Protein AF-A0AAQ4DQB6-F1 (afdb_monomer_lite)

Structure (mmCIF, N/CA/C/O backbone):
data_AF-A0AAQ4DQB6-F1
#
_entry.id   AF-A0AAQ4DQB6-F1
#
loop_
_atom_site.group_PDB
_atom_site.id
_atom_site.type_symbol
_atom_site.label_atom_id
_atom_site.label_alt_id
_atom_site.label_comp_id
_atom_site.label_asym_id
_atom_site.label_entity_id
_atom_site.label_seq_id
_atom_site.pdbx_PDB_ins_code
_atom_site.Cartn_x
_atom_site.Cartn_y
_atom_site.Cartn_z
_atom_site.occupancy
_atom_site.B_iso_or_equiv
_atom_site.auth_seq_id
_atom_site.auth_comp_id
_atom_site.auth_asym_id
_atom_site.auth_atom_id
_atom_site.pdbx_PDB_model_num
ATOM 1 N N . MET A 1 1 ? 26.060 -19.768 -3.712 1.00 83.81 1 MET A N 1
ATOM 2 C CA . MET A 1 1 ? 25.415 -18.779 -4.611 1.00 83.81 1 MET A CA 1
ATOM 3 C C . MET A 1 1 ? 26.377 -17.759 -5.182 1.00 83.81 1 MET A C 1
ATOM 5 O O . MET A 1 1 ? 26.706 -17.963 -6.334 1.00 83.81 1 MET A O 1
ATOM 9 N N . ARG A 1 2 ? 26.864 -16.732 -4.454 1.00 83.81 2 ARG A N 1
ATOM 10 C CA . ARG A 1 2 ? 27.770 -15.704 -5.033 1.00 83.81 2 ARG A CA 1
ATOM 11 C C . ARG A 1 2 ? 28.903 -16.312 -5.878 1.00 83.81 2 ARG A C 1
ATOM 13 O O . ARG A 1 2 ? 28.925 -16.084 -7.078 1.00 83.81 2 ARG A O 1
ATOM 20 N N . ARG A 1 3 ? 29.730 -17.179 -5.274 1.00 86.19 3 ARG A N 1
ATOM 21 C CA . ARG A 1 3 ? 30.811 -17.908 -5.968 1.00 86.19 3 ARG A CA 1
ATOM 22 C C . ARG A 1 3 ? 30.322 -18.682 -7.197 1.00 86.19 3 ARG A C 1
ATOM 24 O O . ARG A 1 3 ? 30.951 -18.636 -8.238 1.00 86.19 3 ARG A O 1
ATOM 31 N N . ASN A 1 4 ? 29.178 -19.360 -7.098 1.00 89.25 4 ASN A N 1
ATOM 32 C CA . ASN A 1 4 ? 28.595 -20.119 -8.207 1.00 89.25 4 ASN A CA 1
ATOM 33 C C . ASN A 1 4 ? 28.201 -19.204 -9.381 1.00 89.25 4 ASN A C 1
ATOM 35 O O . ASN A 1 4 ? 28.392 -19.588 -10.525 1.00 89.25 4 ASN A O 1
ATOM 39 N N . LEU A 1 5 ? 27.657 -18.012 -9.107 1.00 87.56 5 LEU A N 1
ATOM 40 C CA . LEU A 1 5 ? 27.298 -17.028 -10.134 1.00 87.56 5 LEU A CA 1
ATOM 41 C C . LEU A 1 5 ? 28.547 -16.371 -10.743 1.00 87.56 5 LEU A C 1
ATOM 43 O O . LEU A 1 5 ? 28.597 -16.179 -11.952 1.00 87.56 5 LEU A O 1
ATOM 47 N N . GLU A 1 6 ? 29.575 -16.106 -9.933 1.00 85.12 6 GLU A N 1
ATOM 48 C CA . GLU A 1 6 ? 30.893 -15.651 -10.402 1.00 85.12 6 GLU A CA 1
ATOM 49 C C . GLU A 1 6 ? 31.540 -16.691 -11.340 1.00 85.12 6 GLU A C 1
ATOM 51 O O . GLU A 1 6 ? 32.045 -16.323 -12.395 1.00 85.12 6 GLU A O 1
ATOM 56 N N . CYS A 1 7 ? 31.438 -17.992 -11.033 1.00 89.56 7 CYS A N 1
ATOM 57 C CA . CYS A 1 7 ? 31.860 -19.087 -11.923 1.00 89.56 7 CYS A CA 1
ATOM 58 C C . CYS A 1 7 ? 31.006 -19.243 -13.198 1.00 89.56 7 CYS A C 1
ATOM 60 O O . CYS A 1 7 ? 31.394 -19.992 -14.089 1.00 89.56 7 CYS A O 1
ATOM 62 N N . LEU A 1 8 ? 29.854 -18.572 -13.285 1.00 88.12 8 LEU A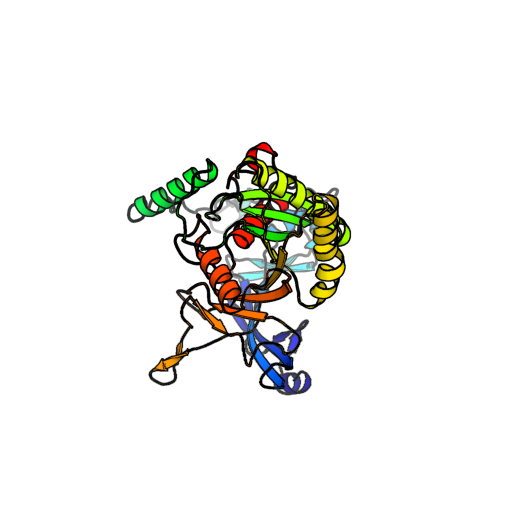 N 1
ATOM 63 C CA . LEU A 1 8 ? 29.012 -18.486 -14.485 1.00 88.12 8 LEU A CA 1
ATOM 64 C C . LEU A 1 8 ? 29.205 -17.143 -15.221 1.00 88.12 8 LEU A C 1
ATOM 66 O O . LEU A 1 8 ? 28.378 -16.778 -16.056 1.00 88.12 8 LEU A O 1
ATOM 70 N N . ASP A 1 9 ? 30.269 -16.400 -14.898 1.00 85.00 9 ASP A N 1
ATOM 71 C CA . ASP A 1 9 ? 30.624 -15.065 -15.410 1.00 85.00 9 ASP A CA 1
ATOM 72 C C . ASP A 1 9 ? 29.603 -13.947 -15.119 1.00 85.00 9 ASP A C 1
ATOM 74 O O . ASP A 1 9 ? 29.660 -12.863 -15.713 1.00 85.00 9 ASP A O 1
ATOM 78 N N . PHE A 1 10 ? 28.679 -14.156 -14.174 1.00 85.94 10 PHE A N 1
ATOM 79 C CA . PHE A 1 10 ? 27.803 -13.081 -13.717 1.00 85.94 10 PHE A CA 1
ATOM 80 C C . PHE A 1 10 ? 28.584 -12.084 -12.862 1.00 85.94 10 PHE A C 1
ATOM 82 O O . PHE A 1 10 ? 29.240 -12.435 -11.881 1.00 85.94 10 PHE A O 1
ATOM 89 N N . VAL A 1 11 ? 28.424 -10.800 -13.170 1.00 81.31 11 VAL A N 1
ATOM 90 C CA . VAL A 1 11 ? 29.044 -9.711 -12.417 1.00 81.31 11 VAL A CA 1
ATOM 91 C C . VAL A 1 11 ? 28.063 -9.154 -11.398 1.00 81.31 11 VAL A C 1
ATOM 93 O O . VAL A 1 11 ? 26.971 -8.691 -11.740 1.00 81.31 11 VAL A O 1
ATOM 96 N N . GLN A 1 12 ? 28.464 -9.178 -10.127 1.00 80.81 12 GLN A N 1
ATOM 97 C CA . GLN A 1 12 ? 27.681 -8.588 -9.050 1.00 80.81 12 GLN A CA 1
ATOM 98 C C . GLN A 1 12 ? 27.689 -7.056 -9.156 1.00 80.81 12 GLN A C 1
ATOM 100 O O . GLN A 1 12 ? 28.745 -6.428 -9.227 1.00 80.81 12 GLN A O 1
ATOM 105 N N . ILE A 1 13 ? 26.508 -6.439 -9.104 1.00 76.75 13 ILE A N 1
ATOM 106 C CA . ILE A 1 13 ? 26.344 -4.996 -8.921 1.00 76.75 13 ILE A CA 1
ATOM 107 C C . ILE A 1 13 ? 25.334 -4.772 -7.793 1.00 76.75 13 ILE A C 1
ATOM 109 O O . ILE A 1 13 ? 24.167 -5.162 -7.883 1.00 76.75 13 ILE A O 1
ATOM 113 N N . ASN A 1 14 ? 25.783 -4.129 -6.714 1.00 79.06 14 ASN A N 1
ATOM 114 C CA . ASN A 1 14 ? 25.069 -4.046 -5.437 1.00 79.06 14 ASN A CA 1
ATOM 115 C C . ASN A 1 14 ? 24.713 -5.452 -4.913 1.00 79.06 14 ASN A C 1
ATOM 117 O O . ASN A 1 14 ? 25.609 -6.222 -4.580 1.00 79.06 14 ASN A O 1
ATOM 121 N N . ARG A 1 15 ? 23.420 -5.797 -4.850 1.00 76.06 15 ARG A N 1
ATOM 122 C CA . ARG A 1 15 ? 22.900 -7.102 -4.391 1.00 76.06 15 ARG A CA 1
ATOM 123 C C . ARG A 1 15 ? 22.385 -8.006 -5.519 1.00 76.06 15 ARG A C 1
ATOM 125 O O . ARG A 1 15 ? 21.778 -9.034 -5.239 1.00 76.06 15 ARG A O 1
ATOM 132 N N . TYR A 1 16 ? 22.576 -7.601 -6.771 1.00 84.00 16 TYR A N 1
ATOM 133 C CA . TYR A 1 16 ? 22.084 -8.300 -7.958 1.00 84.00 16 TYR A CA 1
ATOM 134 C C . TYR A 1 16 ? 23.253 -8.766 -8.823 1.00 84.00 16 TYR A C 1
ATOM 136 O O . TYR A 1 16 ? 24.353 -8.222 -8.723 1.00 84.00 16 TYR A O 1
ATOM 144 N N . PHE A 1 17 ? 23.007 -9.744 -9.685 1.00 86.50 17 PHE A N 1
ATOM 145 C CA . PHE A 1 17 ? 24.010 -10.344 -10.560 1.00 86.50 17 PHE A CA 1
ATOM 146 C C . PHE A 1 17 ? 23.587 -10.146 -12.015 1.00 86.50 17 PHE A C 1
ATOM 148 O O . PHE A 1 17 ? 22.423 -10.358 -12.334 1.00 86.50 17 PHE A O 1
ATOM 155 N N . PHE A 1 18 ? 24.499 -9.734 -12.896 1.00 84.94 18 PHE A N 1
ATOM 156 C CA . PHE A 1 18 ? 24.199 -9.428 -14.301 1.00 84.94 18 PHE A CA 1
ATOM 157 C C . PHE A 1 18 ? 25.130 -10.183 -15.244 1.00 84.94 18 PHE A C 1
ATOM 159 O O . PHE A 1 18 ? 26.334 -10.229 -14.992 1.00 84.94 18 PHE A O 1
ATOM 166 N N . ASP A 1 19 ? 24.597 -10.724 -16.339 1.00 87.12 19 ASP A N 1
ATOM 167 C CA . ASP A 1 19 ? 25.427 -11.338 -17.377 1.00 87.12 19 ASP A CA 1
ATOM 168 C C . ASP A 1 19 ? 25.901 -10.254 -18.358 1.00 87.12 19 ASP A C 1
ATOM 170 O O . ASP A 1 19 ? 25.104 -9.613 -19.047 1.00 87.12 19 ASP A O 1
ATOM 174 N N . LYS A 1 20 ? 27.220 -10.048 -18.426 1.00 72.62 20 LYS A N 1
ATOM 175 C CA . LYS A 1 20 ? 27.857 -9.083 -19.339 1.00 72.62 20 LYS A CA 1
ATOM 176 C C . LYS A 1 20 ? 27.763 -9.475 -20.817 1.00 72.62 20 LYS A C 1
ATOM 178 O O . LYS A 1 20 ? 28.003 -8.628 -21.672 1.00 72.62 20 LYS A O 1
ATOM 183 N N . ARG A 1 21 ? 27.444 -10.733 -21.125 1.00 81.31 21 ARG A N 1
ATOM 184 C CA . ARG A 1 21 ? 27.245 -11.248 -22.489 1.00 81.31 21 ARG A CA 1
ATOM 185 C C . ARG A 1 21 ? 25.820 -10.981 -22.982 1.00 81.31 21 ARG A C 1
ATOM 187 O O . ARG A 1 21 ? 25.613 -10.805 -24.177 1.00 81.31 21 ARG A O 1
ATOM 194 N N . ALA A 1 22 ? 24.851 -10.901 -22.068 1.00 80.94 22 ALA A N 1
ATOM 195 C CA . ALA A 1 22 ? 23.432 -10.683 -22.356 1.00 80.94 22 ALA A CA 1
ATOM 196 C C . ALA A 1 22 ? 23.042 -9.193 -22.250 1.00 80.94 22 ALA A C 1
ATOM 198 O O . ALA A 1 22 ? 22.167 -8.801 -21.469 1.00 80.94 22 ALA A O 1
ATOM 199 N N . VAL A 1 23 ? 23.713 -8.347 -23.041 1.00 81.38 23 VAL A N 1
ATOM 200 C CA . VAL A 1 23 ? 23.432 -6.905 -23.129 1.00 81.38 23 VAL A CA 1
ATOM 201 C C . VAL A 1 23 ? 22.664 -6.597 -24.411 1.00 81.38 23 VAL A C 1
ATOM 203 O O . VAL A 1 23 ? 23.213 -6.647 -25.511 1.00 81.38 23 VAL A O 1
ATOM 206 N N . ALA A 1 24 ? 21.392 -6.226 -24.275 1.00 86.50 24 ALA A N 1
ATOM 207 C CA . ALA A 1 24 ? 20.580 -5.754 -25.389 1.00 86.50 24 ALA A CA 1
ATOM 208 C C . ALA A 1 24 ? 20.724 -4.231 -25.540 1.00 86.50 24 ALA A C 1
ATOM 210 O O . ALA A 1 24 ? 20.292 -3.452 -24.690 1.00 86.50 24 ALA A O 1
ATOM 211 N N . SER A 1 25 ? 21.329 -3.793 -26.643 1.00 81.12 25 SER A N 1
ATOM 212 C CA . SER A 1 25 ? 21.361 -2.378 -27.025 1.00 81.12 25 SER A CA 1
ATOM 213 C C . SER A 1 25 ? 19.988 -1.938 -27.540 1.00 81.12 25 SER A C 1
ATOM 215 O O . SER A 1 25 ? 19.357 -2.654 -28.319 1.00 81.12 25 SER A O 1
ATOM 217 N N . ILE A 1 26 ? 19.543 -0.738 -27.164 1.00 83.62 26 ILE A N 1
ATOM 218 C CA . ILE A 1 26 ? 18.326 -0.092 -27.676 1.00 83.62 26 ILE A CA 1
ATOM 219 C C . ILE A 1 26 ? 18.732 1.262 -28.296 1.00 83.62 26 ILE A C 1
ATOM 221 O O . ILE A 1 26 ? 18.542 2.318 -27.677 1.00 83.62 26 ILE A O 1
ATOM 225 N N . PRO A 1 27 ? 19.326 1.266 -29.512 1.00 70.88 27 PRO A N 1
ATOM 226 C CA . PRO A 1 27 ? 19.929 2.465 -30.097 1.00 70.88 27 PRO A CA 1
ATOM 227 C C . PRO A 1 27 ? 18.993 3.679 -30.244 1.00 70.88 27 PRO A C 1
ATOM 229 O O . PRO A 1 27 ? 19.439 4.769 -29.892 1.00 70.88 27 PRO A O 1
ATOM 232 N N . PRO A 1 28 ? 17.710 3.547 -30.662 1.00 74.38 28 PRO A N 1
ATOM 233 C CA . PRO A 1 28 ? 16.808 4.696 -30.842 1.00 74.38 28 PRO A CA 1
ATOM 234 C C . PRO A 1 28 ? 16.511 5.500 -29.570 1.00 74.38 28 PRO A C 1
ATOM 236 O O . PRO A 1 28 ? 16.031 6.627 -29.650 1.00 74.38 28 PRO A O 1
ATOM 239 N N . HIS A 1 29 ? 16.769 4.922 -28.396 1.00 65.81 29 HIS A N 1
ATOM 240 C CA . HIS A 1 29 ? 16.592 5.581 -27.100 1.00 65.81 29 HIS A CA 1
ATOM 241 C C . HIS A 1 29 ? 17.917 5.801 -26.371 1.00 65.81 29 HIS A C 1
ATOM 243 O O . HIS A 1 29 ? 17.920 6.278 -25.240 1.00 65.81 29 HIS A O 1
ATOM 249 N N . ALA A 1 30 ? 19.033 5.451 -27.019 1.00 71.94 30 ALA A N 1
ATOM 250 C CA . ALA A 1 30 ? 20.369 5.496 -26.453 1.00 71.94 30 ALA A CA 1
ATOM 251 C C . ALA A 1 30 ? 20.431 4.779 -25.082 1.00 71.94 30 ALA A C 1
ATOM 253 O O . ALA A 1 30 ? 20.974 5.299 -24.110 1.00 71.94 30 ALA A O 1
ATOM 254 N N . LEU A 1 31 ? 19.844 3.577 -25.001 1.00 78.75 31 LEU A N 1
ATOM 255 C CA . LEU A 1 31 ? 19.850 2.742 -23.795 1.00 78.75 31 LEU A CA 1
ATOM 256 C C . LEU A 1 31 ? 20.599 1.427 -24.026 1.00 78.75 31 LEU A C 1
ATOM 258 O O . LEU A 1 31 ? 20.634 0.903 -25.139 1.00 78.75 31 LEU A O 1
ATOM 262 N N . GLU A 1 32 ? 21.114 0.853 -22.946 1.00 81.19 32 GLU A N 1
ATOM 263 C CA . GLU A 1 32 ? 21.468 -0.566 -22.862 1.00 81.19 32 GLU A CA 1
ATOM 264 C C . GLU A 1 32 ? 20.629 -1.245 -21.785 1.00 81.19 32 GLU A C 1
ATOM 266 O O . GLU A 1 32 ? 20.366 -0.666 -20.729 1.00 81.19 32 GLU A O 1
ATOM 271 N N . LEU A 1 33 ? 20.231 -2.485 -22.047 1.00 86.69 33 LEU A N 1
ATOM 272 C CA . LEU A 1 33 ? 19.499 -3.342 -21.131 1.00 86.69 33 LEU A CA 1
ATOM 273 C C . LEU A 1 33 ? 20.378 -4.544 -20.783 1.00 86.69 33 LEU A C 1
ATOM 275 O O . LEU A 1 33 ? 20.639 -5.398 -21.626 1.00 86.69 33 LEU A O 1
ATOM 279 N N . TRP A 1 34 ? 20.841 -4.603 -19.540 1.00 86.44 34 TRP A N 1
ATOM 280 C CA . TRP A 1 34 ? 21.634 -5.717 -19.025 1.00 86.44 34 TRP A CA 1
ATOM 281 C C . TRP A 1 34 ? 20.707 -6.717 -18.337 1.00 86.44 34 TRP A C 1
ATOM 283 O O . TRP A 1 34 ? 20.015 -6.347 -17.380 1.00 86.44 34 TRP A O 1
ATOM 293 N N . GLN A 1 35 ? 20.687 -7.965 -18.805 1.00 89.88 35 GLN A N 1
ATOM 294 C CA . GLN A 1 35 ? 19.927 -9.036 -18.162 1.00 89.88 35 GLN A CA 1
ATOM 295 C C . GLN A 1 35 ? 20.645 -9.529 -16.895 1.00 89.88 35 GLN A C 1
ATOM 297 O O . GLN A 1 35 ? 21.875 -9.581 -16.823 1.00 89.88 35 GLN A O 1
ATOM 302 N N . GLY A 1 36 ? 19.875 -9.877 -15.869 1.00 89.81 36 GLY A N 1
ATOM 303 C CA . GLY A 1 36 ? 20.407 -10.316 -14.589 1.00 89.81 36 GLY A CA 1
ATOM 304 C C . GLY A 1 36 ? 19.432 -11.135 -13.755 1.00 89.81 36 GLY A C 1
ATOM 305 O O . GLY A 1 36 ? 18.284 -11.375 -14.131 1.00 89.81 36 GLY A O 1
ATOM 306 N N . LEU A 1 37 ? 19.927 -11.558 -12.598 1.00 89.62 37 LEU A N 1
ATOM 307 C CA . LEU A 1 37 ? 19.258 -12.413 -11.632 1.00 89.62 37 LEU A CA 1
ATOM 308 C C . LEU A 1 37 ? 19.319 -11.785 -10.236 1.00 89.62 37 LEU A C 1
ATOM 310 O O . LEU A 1 37 ? 20.342 -11.230 -9.812 1.00 89.62 37 LEU A O 1
ATOM 314 N N . VAL A 1 38 ? 18.223 -11.922 -9.496 1.00 88.25 38 VAL A N 1
ATOM 315 C CA . VAL A 1 38 ? 18.190 -11.757 -8.043 1.00 88.25 38 VAL A CA 1
ATOM 316 C C . VAL A 1 38 ? 18.071 -13.142 -7.435 1.00 88.25 38 VAL A C 1
ATOM 318 O O . VAL A 1 38 ? 17.159 -13.890 -7.768 1.00 88.25 38 VAL A O 1
ATOM 321 N N . THR A 1 39 ? 18.991 -13.471 -6.533 1.00 88.62 39 THR A N 1
ATOM 322 C CA . THR A 1 39 ? 18.958 -14.713 -5.757 1.00 88.62 39 THR A CA 1
ATOM 323 C C . THR A 1 39 ? 18.817 -14.384 -4.281 1.00 88.62 39 THR A C 1
ATOM 325 O O . THR A 1 39 ? 19.629 -13.621 -3.752 1.00 88.62 39 THR A O 1
ATOM 328 N N . ALA A 1 40 ? 17.846 -14.990 -3.610 1.00 87.12 40 ALA A N 1
ATOM 329 C CA . ALA A 1 40 ? 17.693 -14.937 -2.162 1.00 87.12 40 ALA A CA 1
ATOM 330 C C . ALA A 1 40 ? 17.609 -16.364 -1.613 1.00 87.12 40 ALA A C 1
ATOM 332 O O . ALA A 1 40 ? 16.854 -17.179 -2.131 1.00 87.12 40 ALA A O 1
ATOM 333 N N . ILE A 1 41 ? 18.381 -16.657 -0.568 1.00 90.00 41 ILE A N 1
ATOM 334 C CA . ILE A 1 41 ? 18.220 -17.873 0.236 1.00 90.00 41 ILE A CA 1
ATOM 335 C C . ILE A 1 41 ? 17.641 -17.443 1.577 1.00 90.00 41 ILE A C 1
ATOM 337 O O . ILE A 1 41 ? 18.087 -16.442 2.143 1.00 90.00 41 ILE A O 1
ATOM 341 N N . GLY A 1 42 ? 16.667 -18.198 2.067 1.00 87.19 42 GLY A N 1
ATOM 342 C CA . GLY A 1 42 ? 16.106 -18.043 3.401 1.00 87.19 42 GLY A CA 1
ATOM 343 C C . GLY A 1 42 ? 15.808 -19.400 4.022 1.00 87.19 42 GLY A C 1
ATOM 344 O O . GLY A 1 42 ? 15.980 -20.432 3.378 1.00 87.19 42 GLY A O 1
ATOM 345 N N . GLN A 1 43 ? 15.367 -19.366 5.274 1.00 91.06 43 GLN A N 1
ATOM 346 C CA . GLN A 1 43 ? 14.550 -20.425 5.846 1.00 91.06 43 GLN A CA 1
ATOM 347 C C . GLN A 1 43 ? 13.086 -20.068 5.564 1.00 91.06 43 GLN A C 1
ATOM 349 O O . GLN A 1 43 ? 12.689 -18.911 5.725 1.00 91.06 43 GLN A O 1
ATOM 354 N N . GLN A 1 44 ? 12.308 -21.053 5.142 1.00 92.56 44 GLN A N 1
ATOM 355 C CA . GLN A 1 44 ? 10.864 -21.000 4.956 1.00 92.56 44 GLN A CA 1
ATOM 356 C C . GLN A 1 44 ? 10.231 -22.218 5.646 1.00 92.56 44 GLN A C 1
ATOM 358 O O . GLN A 1 44 ? 10.945 -23.082 6.173 1.00 92.56 44 GLN A O 1
ATOM 363 N N . ASP A 1 45 ? 8.902 -22.297 5.653 1.00 89.31 45 ASP A N 1
ATOM 364 C CA . ASP A 1 45 ? 8.168 -23.394 6.300 1.00 89.31 45 ASP A CA 1
ATOM 365 C C . ASP A 1 45 ? 8.498 -24.767 5.692 1.00 89.31 45 ASP A C 1
ATOM 367 O O . ASP A 1 45 ? 8.632 -25.750 6.418 1.00 89.31 45 ASP A O 1
ATOM 371 N N . ALA A 1 46 ? 8.716 -24.836 4.373 1.00 90.06 46 ALA A N 1
ATOM 372 C CA . ALA A 1 46 ? 9.108 -26.067 3.678 1.00 90.06 46 ALA A CA 1
ATOM 373 C C . ALA A 1 46 ? 10.610 -26.416 3.785 1.00 90.06 46 ALA A C 1
ATOM 375 O O . ALA A 1 46 ? 11.050 -27.419 3.222 1.00 90.06 46 ALA A O 1
ATOM 376 N N . GLY A 1 47 ? 11.420 -25.605 4.475 1.00 92.12 47 GLY A N 1
ATOM 377 C CA . GLY A 1 47 ? 12.871 -25.787 4.579 1.00 92.12 47 GLY A CA 1
ATOM 378 C C . GLY A 1 47 ? 13.671 -24.606 4.026 1.00 92.12 47 GLY A C 1
ATOM 379 O O . GLY A 1 47 ? 13.195 -23.477 3.978 1.00 92.12 47 GLY A O 1
ATOM 380 N N . VAL A 1 48 ? 14.919 -24.856 3.620 1.00 93.00 48 VAL A N 1
ATOM 381 C CA . VAL A 1 48 ? 15.799 -23.826 3.043 1.00 93.00 48 VAL A CA 1
ATOM 382 C C . VAL A 1 48 ? 15.551 -23.717 1.540 1.00 93.00 48 VAL A C 1
ATOM 384 O O . VAL A 1 48 ? 15.985 -24.584 0.779 1.00 93.00 48 VAL A O 1
ATOM 387 N N . LEU A 1 49 ? 14.891 -22.646 1.093 1.00 93.00 49 LEU A N 1
ATOM 388 C CA . LEU A 1 49 ? 14.592 -22.414 -0.323 1.00 93.00 49 LEU A CA 1
ATOM 389 C C . LEU A 1 49 ? 15.496 -21.334 -0.934 1.00 93.00 49 LEU A C 1
ATOM 391 O O . LEU A 1 49 ? 15.776 -20.289 -0.337 1.00 93.00 49 LEU A O 1
ATOM 395 N N . LEU A 1 50 ? 15.897 -21.570 -2.187 1.00 91.56 50 LEU A N 1
ATOM 396 C CA . LEU A 1 50 ? 16.533 -20.590 -3.065 1.00 91.56 50 LEU A CA 1
ATOM 397 C C . LEU A 1 50 ? 15.475 -19.973 -3.990 1.00 91.56 50 LEU A C 1
ATOM 399 O O . LEU A 1 50 ? 15.021 -20.609 -4.939 1.00 91.56 50 LEU A O 1
ATOM 403 N N . VAL A 1 51 ? 15.144 -18.705 -3.767 1.00 89.94 51 VAL A N 1
ATOM 404 C CA . VAL A 1 51 ? 14.345 -17.903 -4.701 1.00 89.94 51 VAL A CA 1
ATOM 405 C C . VAL A 1 51 ? 15.277 -17.287 -5.739 1.00 89.94 51 VAL A C 1
ATOM 407 O O . VAL A 1 51 ? 16.237 -16.601 -5.380 1.00 89.94 51 VAL A O 1
ATOM 410 N N . THR A 1 52 ? 14.978 -17.496 -7.021 1.00 90.50 52 THR A N 1
ATOM 411 C CA . THR A 1 52 ? 15.651 -16.831 -8.146 1.00 90.50 52 THR A CA 1
ATOM 412 C C . THR A 1 52 ? 14.607 -16.160 -9.033 1.00 90.50 52 THR A C 1
ATOM 414 O O . THR A 1 52 ? 13.652 -16.814 -9.440 1.00 90.50 52 THR A O 1
ATOM 417 N N . ASP A 1 53 ? 14.785 -14.875 -9.340 1.00 90.62 53 ASP A N 1
ATOM 418 C CA . ASP A 1 53 ? 13.946 -14.133 -10.294 1.00 90.62 53 ASP A CA 1
ATOM 419 C C . ASP A 1 53 ? 14.821 -13.344 -11.276 1.00 90.62 53 ASP A C 1
ATOM 421 O O . ASP A 1 53 ? 15.969 -12.991 -10.978 1.00 90.62 53 ASP A O 1
ATOM 425 N N . THR A 1 54 ? 14.279 -13.072 -12.458 1.00 88.94 54 THR A N 1
ATOM 426 C CA . THR A 1 54 ? 14.946 -12.281 -13.497 1.00 88.94 54 THR A CA 1
ATOM 427 C C . THR A 1 54 ? 14.771 -10.789 -13.241 1.00 88.94 54 THR A C 1
ATOM 429 O O . THR A 1 54 ? 13.705 -10.327 -12.839 1.00 88.94 54 THR A O 1
ATOM 432 N N . LEU A 1 55 ? 15.806 -10.002 -13.520 1.00 88.56 55 LEU A N 1
ATOM 433 C CA . LEU A 1 55 ? 15.714 -8.546 -13.527 1.00 88.56 55 LEU A CA 1
ATOM 434 C C . LEU A 1 55 ? 16.552 -7.951 -14.652 1.00 88.56 55 LEU A C 1
ATOM 436 O O . LEU A 1 55 ? 17.460 -8.582 -15.183 1.00 88.56 55 LEU A O 1
ATOM 440 N N . HIS A 1 56 ? 16.249 -6.706 -14.995 1.00 88.44 56 HIS A N 1
ATOM 441 C CA . HIS A 1 56 ? 16.929 -5.992 -16.063 1.00 88.44 56 HIS A CA 1
ATOM 442 C C . HIS A 1 56 ? 17.417 -4.646 -15.541 1.00 88.44 56 HIS A C 1
ATOM 444 O O . HIS A 1 56 ? 16.679 -3.937 -14.851 1.00 88.44 56 HIS A O 1
ATOM 450 N N . LYS A 1 57 ? 18.656 -4.279 -15.869 1.00 81.31 57 LYS A N 1
ATOM 451 C CA . LYS A 1 57 ? 19.213 -2.963 -15.550 1.00 81.31 57 LYS A CA 1
ATOM 452 C C . LYS A 1 57 ? 19.304 -2.127 -16.815 1.00 81.31 57 LYS A C 1
ATOM 454 O O . LYS A 1 57 ? 20.018 -2.483 -17.746 1.00 81.31 57 LYS A O 1
ATOM 459 N N . VAL A 1 58 ? 18.589 -1.007 -16.816 1.00 83.56 58 VAL A N 1
ATOM 460 C CA . VAL A 1 58 ? 18.660 0.004 -17.874 1.00 83.56 58 VAL A CA 1
ATOM 461 C C . VAL A 1 58 ? 19.833 0.941 -17.589 1.00 83.56 58 VAL A C 1
ATOM 463 O O . VAL A 1 58 ? 19.946 1.476 -16.484 1.00 83.56 58 VAL A O 1
ATOM 466 N N . LEU A 1 59 ? 20.688 1.156 -18.584 1.00 71.31 59 LEU A N 1
ATOM 467 C CA . LEU A 1 59 ? 21.759 2.151 -18.581 1.00 71.31 59 LEU A CA 1
ATOM 468 C C . LEU A 1 59 ? 21.455 3.210 -19.648 1.00 71.31 59 LEU A C 1
ATOM 470 O O . LEU A 1 59 ? 21.064 2.869 -20.763 1.00 71.31 59 LEU A O 1
ATOM 474 N N . ARG A 1 60 ? 21.614 4.490 -19.297 1.00 64.56 60 ARG A N 1
ATOM 475 C CA . ARG A 1 60 ? 21.351 5.648 -20.167 1.00 64.56 60 ARG A CA 1
ATOM 476 C C . ARG A 1 60 ? 22.613 6.134 -20.881 1.00 64.56 60 ARG A C 1
ATOM 478 O O . ARG A 1 60 ? 23.693 6.112 -20.299 1.00 64.56 60 ARG A O 1
ATOM 485 N N . ARG A 1 61 ? 22.437 6.669 -22.091 1.00 59.75 61 ARG A N 1
ATOM 486 C CA . ARG A 1 61 ? 23.428 7.433 -22.870 1.00 59.75 61 ARG A CA 1
ATOM 487 C C . ARG A 1 61 ? 22.865 8.841 -23.195 1.00 59.75 61 ARG A C 1
ATOM 489 O O . ARG A 1 61 ? 22.744 9.207 -24.361 1.00 59.75 61 ARG A O 1
ATOM 496 N N . ASP A 1 62 ? 22.426 9.568 -22.159 1.00 59.38 62 ASP A N 1
ATOM 497 C CA . ASP A 1 62 ? 21.696 10.858 -22.231 1.00 59.38 62 ASP A CA 1
ATOM 498 C C . ASP A 1 62 ? 22.410 11.977 -23.029 1.00 59.38 62 ASP A C 1
ATOM 500 O O . ASP A 1 62 ? 23.620 11.935 -23.257 1.00 59.38 62 ASP A O 1
ATOM 504 N N . SER A 1 63 ? 21.658 13.019 -23.420 1.00 59.69 63 SER A N 1
ATOM 505 C CA . SER A 1 63 ? 22.172 14.165 -24.187 1.00 59.69 63 SER A CA 1
ATOM 506 C C . SER A 1 63 ? 22.702 15.321 -23.317 1.00 59.69 63 SER A C 1
ATOM 508 O O . SER A 1 63 ? 22.305 15.533 -22.170 1.00 59.69 63 SER A O 1
ATOM 510 N N . VAL A 1 64 ? 23.601 16.120 -23.900 1.00 60.78 64 VAL A N 1
ATOM 511 C CA . VAL A 1 64 ? 24.268 17.259 -23.240 1.00 60.78 64 VAL A CA 1
ATOM 512 C C . VAL A 1 64 ? 23.347 18.434 -22.990 1.00 60.78 64 VAL A C 1
ATOM 514 O O . VAL A 1 64 ? 23.468 19.093 -21.959 1.00 60.78 64 VAL A O 1
ATOM 517 N N . PHE A 1 65 ? 22.454 18.726 -23.936 1.00 65.19 65 PHE A N 1
ATOM 518 C CA . PHE A 1 65 ? 21.574 19.884 -23.827 1.00 65.19 65 PHE A CA 1
ATOM 519 C C . PHE A 1 65 ? 20.678 19.755 -22.591 1.00 65.19 65 PHE A C 1
ATOM 521 O O . PHE A 1 65 ? 20.509 20.720 -21.842 1.00 65.19 65 PHE A O 1
ATOM 528 N N . ASP A 1 66 ? 20.207 18.537 -22.316 1.00 60.25 66 ASP A N 1
ATOM 529 C CA . ASP A 1 66 ? 19.480 18.203 -21.096 1.00 60.25 66 ASP A CA 1
ATOM 530 C C . ASP A 1 66 ? 20.361 18.446 -19.865 1.00 60.25 66 ASP A C 1
ATOM 532 O O . ASP A 1 66 ? 19.980 19.213 -18.977 1.00 60.25 66 ASP A O 1
ATOM 536 N N . LEU A 1 67 ? 21.571 17.872 -19.831 1.00 66.62 67 LEU A N 1
ATOM 537 C CA . LEU A 1 67 ? 22.499 18.019 -18.704 1.00 66.62 67 LEU A CA 1
ATOM 538 C C . LEU A 1 67 ? 22.822 19.494 -18.398 1.00 66.62 67 LEU A C 1
ATOM 540 O O . LEU A 1 67 ? 22.844 19.896 -17.236 1.00 66.62 67 LEU A O 1
ATOM 544 N N . MET A 1 68 ? 23.026 20.311 -19.434 1.00 66.38 68 MET A N 1
ATOM 545 C CA . MET A 1 68 ? 23.299 21.745 -19.319 1.00 66.38 68 MET A CA 1
ATOM 546 C C . MET A 1 68 ? 22.082 22.533 -18.837 1.00 66.38 68 MET A C 1
ATOM 548 O O . MET A 1 68 ? 22.222 23.416 -17.984 1.00 66.38 68 MET A O 1
ATOM 552 N N . SER A 1 69 ? 20.892 22.254 -19.373 1.00 63.62 69 SER A N 1
ATOM 553 C CA . SER A 1 69 ? 19.669 23.019 -19.091 1.00 63.62 69 SER A CA 1
ATOM 554 C C . SER A 1 69 ? 19.342 23.029 -17.597 1.00 63.62 69 SER A C 1
ATOM 556 O O . SER A 1 69 ? 19.125 24.099 -17.031 1.00 63.62 69 SER A O 1
ATOM 558 N N . HIS A 1 70 ? 19.483 21.881 -16.928 1.00 64.50 70 HIS A N 1
ATOM 559 C CA . HIS A 1 70 ? 19.248 21.716 -15.487 1.00 64.50 70 HIS A CA 1
ATOM 560 C C . HIS A 1 70 ? 20.134 22.581 -14.573 1.00 64.50 70 HIS A C 1
ATOM 562 O O . HIS A 1 70 ? 19.816 22.758 -13.401 1.00 64.50 70 HIS A O 1
ATOM 568 N N . ILE A 1 71 ? 21.241 23.127 -15.080 1.00 68.62 71 ILE A N 1
ATOM 569 C CA . ILE A 1 71 ? 22.213 23.875 -14.273 1.00 68.62 71 ILE A CA 1
ATOM 570 C C . ILE A 1 71 ? 21.934 25.394 -14.328 1.00 68.62 71 ILE A C 1
ATOM 572 O O . ILE A 1 71 ? 22.467 26.134 -13.509 1.00 68.62 71 ILE A O 1
ATOM 576 N N . GLN A 1 72 ? 21.075 25.883 -15.241 1.00 66.44 72 GLN A N 1
ATOM 577 C CA . GLN A 1 72 ? 20.954 27.311 -15.620 1.00 66.44 72 GLN A CA 1
ATOM 578 C C . GLN A 1 72 ? 20.667 28.305 -14.482 1.00 66.44 72 GLN A C 1
ATOM 580 O O . GLN A 1 72 ? 20.933 29.494 -14.635 1.00 66.44 72 GLN A O 1
ATOM 585 N N . HIS A 1 73 ? 20.098 27.839 -13.372 1.00 58.16 73 HIS A N 1
ATOM 586 C CA . HIS A 1 73 ? 19.601 28.687 -12.285 1.00 58.16 73 HIS A CA 1
ATOM 587 C C . HIS A 1 73 ? 20.495 28.673 -11.035 1.00 58.16 73 HIS A C 1
ATOM 589 O O . HIS A 1 73 ? 20.191 29.343 -10.052 1.00 58.16 73 HIS A O 1
ATOM 595 N N . VAL A 1 74 ? 21.610 27.938 -11.067 1.00 72.00 74 VAL A N 1
ATOM 596 C CA . VAL A 1 74 ? 22.593 27.908 -9.975 1.00 72.00 74 VAL A CA 1
ATOM 597 C C . VAL A 1 74 ? 23.432 29.203 -9.998 1.00 72.00 74 VAL A C 1
ATOM 599 O O . VAL A 1 74 ? 23.818 29.659 -11.080 1.00 72.00 74 VAL A O 1
ATOM 602 N N . PRO A 1 75 ? 23.780 29.816 -8.851 1.00 66.81 75 PRO A N 1
ATOM 603 C CA . PRO A 1 75 ? 24.790 30.872 -8.821 1.00 66.81 75 PRO A CA 1
ATOM 604 C C . PRO A 1 75 ? 26.083 30.386 -9.490 1.00 66.81 75 PRO A C 1
ATOM 606 O O . PRO A 1 75 ? 26.559 29.290 -9.209 1.00 66.81 75 PRO A O 1
ATOM 609 N N . ASN A 1 76 ? 26.643 31.178 -10.408 1.00 72.94 76 ASN A N 1
ATOM 610 C CA . ASN A 1 76 ? 27.792 30.780 -11.236 1.00 72.94 76 ASN A CA 1
ATOM 611 C C . ASN A 1 76 ? 27.533 29.588 -12.202 1.00 72.94 76 ASN A C 1
ATOM 613 O O . ASN A 1 76 ? 28.475 28.923 -12.641 1.00 72.94 76 ASN A O 1
ATOM 617 N N . TYR A 1 77 ? 26.272 29.340 -12.603 1.00 66.56 77 TYR A N 1
ATOM 618 C CA . TYR A 1 77 ? 25.874 28.239 -13.504 1.00 66.56 77 TYR A CA 1
ATOM 619 C C . TYR A 1 77 ? 26.714 28.102 -14.776 1.00 66.56 77 TYR A C 1
ATOM 621 O O . TYR A 1 77 ? 26.874 26.997 -15.285 1.00 66.56 77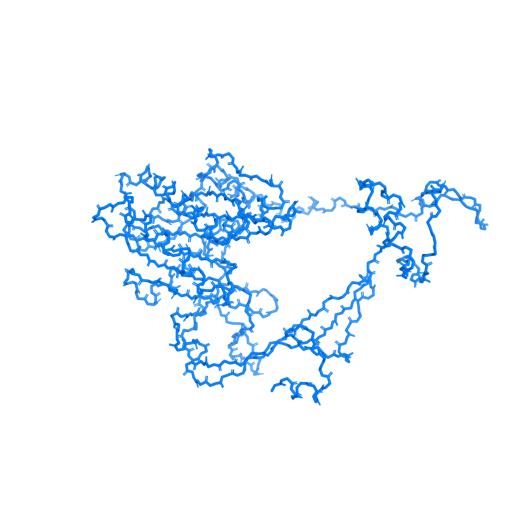 TYR A O 1
ATOM 629 N N . LYS A 1 78 ? 27.236 29.208 -15.322 1.00 67.12 78 LYS A N 1
ATOM 630 C CA . LYS A 1 78 ? 28.053 29.186 -16.543 1.00 67.12 78 LYS A CA 1
ATOM 631 C C . LYS A 1 78 ? 29.334 28.370 -16.354 1.00 67.12 78 LYS A C 1
ATOM 633 O O . LYS A 1 78 ? 29.756 27.704 -17.295 1.00 67.12 78 LYS A O 1
ATOM 638 N N . ASN A 1 79 ? 29.910 28.375 -15.153 1.00 72.12 79 ASN A N 1
ATOM 639 C CA . ASN A 1 79 ? 31.096 27.587 -14.825 1.00 72.12 79 ASN A CA 1
ATOM 640 C C . ASN A 1 79 ? 30.724 26.180 -14.337 1.00 72.12 79 ASN A C 1
ATOM 642 O O . ASN A 1 79 ? 31.389 25.220 -14.718 1.00 72.12 79 ASN A O 1
ATOM 646 N N . GLU A 1 80 ? 29.620 26.017 -13.601 1.00 67.75 80 GLU A N 1
ATOM 647 C CA . GLU A 1 80 ? 29.178 24.683 -13.160 1.00 67.75 80 GLU A CA 1
ATOM 648 C C . GLU A 1 80 ? 28.623 23.830 -14.325 1.00 67.75 80 GLU A C 1
ATOM 650 O O . GLU A 1 80 ? 28.733 22.606 -14.302 1.00 67.75 80 GLU A O 1
ATOM 655 N N . ARG A 1 81 ? 28.123 24.462 -15.402 1.00 74.38 81 ARG A N 1
ATOM 656 C CA . ARG A 1 81 ? 27.852 23.817 -16.703 1.00 74.38 81 ARG A CA 1
ATOM 657 C C . ARG A 1 81 ? 29.118 23.242 -17.320 1.00 74.38 81 ARG A C 1
ATOM 659 O O . ARG A 1 81 ? 29.134 22.062 -17.644 1.00 74.38 81 ARG A O 1
ATOM 666 N N . VAL A 1 82 ? 30.166 24.057 -17.446 1.00 70.81 82 VAL A N 1
ATOM 667 C CA . VAL A 1 82 ? 31.465 23.624 -17.987 1.00 70.81 82 VAL A CA 1
ATOM 668 C C . VAL A 1 82 ? 32.019 22.484 -17.131 1.00 70.81 82 VAL A C 1
ATOM 670 O O . VAL A 1 82 ? 32.287 21.413 -17.649 1.00 70.81 82 VAL A O 1
ATOM 673 N N . LYS A 1 83 ? 32.052 22.625 -15.806 1.00 73.44 83 LYS A N 1
ATOM 674 C CA . LYS A 1 83 ? 32.562 21.594 -14.884 1.00 73.44 83 LYS A CA 1
ATOM 675 C C . LYS A 1 83 ? 31.805 20.255 -14.922 1.00 73.44 83 LYS A C 1
ATOM 677 O O . LYS A 1 83 ? 32.378 19.228 -14.568 1.00 73.44 83 LYS A O 1
ATOM 682 N N . ARG A 1 84 ? 30.525 20.248 -15.312 1.00 67.31 84 ARG A N 1
ATOM 683 C CA . ARG A 1 84 ? 29.673 19.042 -15.351 1.00 67.31 84 ARG A CA 1
ATOM 684 C C . ARG A 1 84 ? 29.541 18.421 -16.750 1.00 67.31 84 ARG A C 1
ATOM 686 O O . ARG A 1 84 ? 28.923 17.369 -16.867 1.00 67.31 84 ARG A O 1
ATOM 693 N N . VAL A 1 85 ? 30.082 19.070 -17.786 1.00 72.00 85 VAL A N 1
ATOM 694 C CA . VAL A 1 85 ? 29.912 18.696 -19.206 1.00 72.00 85 VAL A CA 1
ATOM 695 C C . VAL A 1 85 ? 31.240 18.643 -19.964 1.00 72.00 85 VAL A C 1
ATOM 697 O O . VAL A 1 85 ? 31.418 17.769 -20.809 1.00 72.00 85 VAL A O 1
ATOM 700 N N . ALA A 1 86 ? 32.179 19.548 -19.684 1.00 72.62 86 ALA A N 1
ATOM 701 C CA . ALA A 1 86 ? 33.507 19.512 -20.280 1.00 72.62 86 ALA A CA 1
ATOM 702 C C . ALA A 1 86 ? 34.236 18.239 -19.833 1.00 72.62 86 ALA A C 1
ATOM 704 O O . ALA A 1 86 ? 34.227 17.865 -18.659 1.00 72.62 86 ALA A O 1
ATOM 705 N N . GLY A 1 87 ? 34.825 17.534 -20.794 1.00 65.06 87 GLY A N 1
ATOM 706 C CA . GLY A 1 87 ? 35.377 16.197 -20.594 1.00 65.06 87 GLY A CA 1
ATOM 707 C C . GLY A 1 87 ? 34.367 15.048 -20.709 1.00 65.06 87 GLY A C 1
ATOM 708 O O . GLY A 1 87 ? 34.808 13.902 -20.794 1.00 65.06 87 GLY A O 1
ATOM 709 N N . CYS A 1 88 ? 33.054 15.302 -20.785 1.00 67.44 88 CYS A N 1
ATOM 710 C CA . CYS A 1 88 ? 32.080 14.271 -21.153 1.00 67.44 88 CYS A CA 1
ATOM 711 C C . CYS A 1 88 ? 32.147 13.951 -22.661 1.00 67.44 88 CYS A C 1
ATOM 713 O O . CYS A 1 88 ? 32.501 14.797 -23.488 1.00 67.44 88 CYS A O 1
ATOM 715 N N . ILE A 1 89 ? 31.782 12.714 -23.016 1.00 60.66 89 ILE A N 1
ATOM 716 C CA . ILE A 1 89 ? 31.678 12.231 -24.403 1.00 60.66 89 ILE A CA 1
ATOM 717 C C . ILE A 1 89 ? 30.200 12.080 -24.759 1.00 60.66 89 ILE A C 1
ATOM 719 O O . ILE A 1 89 ? 29.408 11.591 -23.953 1.00 60.66 89 ILE A O 1
ATOM 723 N N . VAL A 1 90 ? 29.825 12.573 -25.939 1.00 63.59 90 VAL A N 1
ATOM 724 C CA . VAL A 1 90 ? 28.454 13.012 -26.225 1.00 63.59 90 VAL A CA 1
ATOM 725 C C . VAL A 1 90 ? 28.061 12.646 -27.656 1.00 63.59 90 VAL A C 1
ATOM 727 O O . VAL A 1 90 ? 28.916 12.649 -28.539 1.00 63.59 90 VAL A O 1
ATOM 730 N N . MET A 1 91 ? 26.789 12.316 -27.904 1.00 52.22 91 MET A N 1
ATOM 731 C CA . MET A 1 91 ? 26.333 11.763 -29.191 1.00 52.22 91 MET A CA 1
ATOM 732 C C . MET A 1 91 ? 25.185 12.573 -29.808 1.00 52.22 91 MET A C 1
ATOM 734 O O . MET A 1 91 ? 24.190 12.864 -29.143 1.00 52.22 91 MET A O 1
ATOM 738 N N . THR A 1 92 ? 25.292 12.911 -31.094 1.00 53.44 92 THR A N 1
ATOM 739 C CA . THR A 1 92 ? 24.275 13.669 -31.839 1.00 53.44 92 THR A CA 1
ATOM 740 C C . THR A 1 92 ? 23.194 12.749 -32.413 1.00 53.44 92 THR A C 1
ATOM 742 O O . THR A 1 92 ? 23.425 12.010 -33.365 1.00 53.44 92 THR A O 1
ATOM 745 N N . GLN A 1 93 ? 21.978 12.824 -31.864 1.00 49.09 93 GLN A N 1
ATOM 746 C CA . GLN A 1 93 ? 20.870 11.891 -32.152 1.00 49.09 93 GLN A CA 1
ATOM 747 C C . GLN A 1 93 ? 20.362 11.888 -33.611 1.00 49.09 93 GLN A C 1
ATOM 749 O O . GLN A 1 93 ? 19.690 10.948 -34.019 1.00 49.09 93 GLN A O 1
ATOM 754 N N . TYR A 1 94 ? 20.671 12.918 -34.404 1.00 49.84 94 TYR A N 1
ATOM 755 C CA . TYR A 1 94 ? 20.209 13.053 -35.793 1.00 49.84 94 TYR A CA 1
ATOM 756 C C . TYR A 1 94 ? 21.151 12.417 -36.834 1.00 49.84 94 TYR A C 1
ATOM 758 O O . TYR A 1 94 ? 20.751 12.223 -37.978 1.00 49.84 94 TYR A O 1
ATOM 766 N N . ASN A 1 95 ? 22.403 12.112 -36.471 1.00 46.25 95 ASN A N 1
ATOM 767 C CA . ASN A 1 95 ? 23.385 11.479 -37.368 1.00 46.25 95 ASN A CA 1
ATOM 768 C C . ASN A 1 95 ? 24.320 10.464 -36.673 1.00 46.25 95 ASN A C 1
ATOM 770 O O . ASN A 1 95 ? 25.242 9.955 -37.307 1.00 46.25 95 ASN A O 1
ATOM 774 N N . ASN A 1 96 ? 24.082 10.175 -35.390 1.00 52.66 96 ASN A N 1
ATOM 775 C CA . ASN A 1 96 ? 24.767 9.182 -34.555 1.00 52.66 96 ASN A CA 1
ATOM 776 C C . ASN A 1 96 ? 26.300 9.325 -34.462 1.00 52.66 96 ASN A C 1
ATOM 778 O O . ASN A 1 96 ? 27.001 8.340 -34.237 1.00 52.66 96 ASN A O 1
ATOM 782 N N . LYS A 1 97 ? 26.834 10.546 -34.606 1.00 46.38 97 LYS A N 1
ATOM 783 C CA . LYS A 1 97 ? 28.264 10.836 -34.399 1.00 46.38 97 LYS A CA 1
ATOM 784 C C . LYS A 1 97 ? 28.561 11.203 -32.942 1.00 46.38 97 LYS A C 1
ATOM 786 O O . LYS A 1 97 ? 27.717 11.772 -32.253 1.00 46.38 97 LYS A O 1
ATOM 791 N N . THR A 1 98 ? 29.766 10.880 -32.478 1.00 57.78 98 THR A N 1
ATOM 792 C CA . THR A 1 98 ? 30.226 11.138 -31.104 1.00 57.78 98 THR A CA 1
ATOM 793 C C . THR A 1 98 ? 31.352 12.161 -31.061 1.00 57.78 98 THR A C 1
ATOM 795 O O . THR A 1 98 ? 32.273 12.093 -31.874 1.00 57.78 98 THR A O 1
ATOM 798 N N . TYR A 1 99 ? 31.318 13.049 -30.071 1.00 61.03 99 TYR A N 1
ATOM 799 C CA . TYR A 1 99 ? 32.301 14.111 -29.859 1.00 61.03 99 TYR A CA 1
ATOM 800 C C . TYR A 1 99 ? 32.688 14.188 -28.375 1.00 61.03 99 TYR A C 1
ATOM 802 O O . TYR A 1 99 ? 31.903 13.806 -27.504 1.00 61.03 99 TYR A O 1
ATOM 810 N N . ARG A 1 100 ? 33.890 14.685 -28.074 1.00 71.44 100 ARG A N 1
ATOM 811 C CA . ARG A 1 100 ? 34.257 15.125 -26.721 1.00 71.44 100 ARG A CA 1
ATOM 812 C C . ARG A 1 100 ? 33.918 16.608 -26.609 1.00 71.44 100 ARG A C 1
ATOM 814 O O . ARG A 1 100 ? 34.185 17.358 -27.543 1.00 71.44 100 ARG A O 1
ATOM 821 N N . VAL A 1 101 ? 33.310 17.024 -25.501 1.00 74.06 101 VAL A N 1
ATOM 822 C CA . VAL A 1 101 ? 33.099 18.454 -25.240 1.00 74.06 101 VAL A CA 1
ATOM 823 C C . VAL A 1 101 ? 34.352 18.991 -24.567 1.00 74.06 101 VAL A C 1
ATOM 825 O O . VAL A 1 101 ? 34.565 18.751 -23.378 1.00 74.06 101 VAL A O 1
ATOM 828 N N . ASP A 1 102 ? 35.192 19.671 -25.342 1.00 69.06 102 ASP A N 1
ATOM 829 C CA . ASP A 1 102 ? 36.403 20.316 -24.828 1.00 69.06 102 ASP A CA 1
ATOM 830 C C . ASP A 1 102 ? 36.068 21.663 -24.162 1.00 69.06 102 ASP A C 1
ATOM 832 O O . ASP A 1 102 ? 36.555 21.938 -23.069 1.00 69.06 102 ASP A O 1
ATOM 836 N N . ASP A 1 103 ? 35.166 22.453 -24.761 1.00 74.19 103 ASP A N 1
ATOM 837 C CA . ASP A 1 103 ? 34.605 23.677 -24.172 1.00 74.19 103 ASP A CA 1
ATOM 838 C C . ASP A 1 103 ? 33.194 23.984 -24.731 1.00 74.19 103 ASP A C 1
ATOM 840 O O . ASP A 1 103 ? 32.694 23.299 -25.629 1.00 74.19 103 ASP A O 1
ATOM 844 N N . ILE A 1 104 ? 32.533 25.007 -24.186 1.00 76.75 104 ILE A N 1
ATOM 845 C CA . ILE A 1 104 ? 31.200 25.490 -24.564 1.00 76.75 104 ILE A CA 1
ATOM 846 C C . ILE A 1 104 ? 31.322 26.948 -25.029 1.00 76.75 104 ILE A C 1
ATOM 848 O O . ILE A 1 104 ? 31.416 27.854 -24.201 1.00 76.75 104 ILE A O 1
ATOM 852 N N . ASP A 1 105 ? 31.265 27.174 -26.346 1.00 75.81 105 ASP A N 1
ATOM 853 C CA . ASP A 1 105 ? 31.188 28.515 -26.951 1.00 75.81 105 ASP A CA 1
ATOM 854 C C . ASP A 1 105 ? 29.931 29.247 -26.439 1.00 75.81 105 ASP A C 1
ATOM 856 O O . ASP A 1 105 ? 28.813 28.725 -26.502 1.00 75.81 105 ASP A O 1
ATOM 860 N N . ARG A 1 106 ? 30.131 30.434 -25.858 1.00 69.19 106 ARG A N 1
ATOM 861 C CA . ARG A 1 106 ? 29.112 31.169 -25.092 1.00 69.19 106 ARG A CA 1
ATOM 862 C C . ARG A 1 106 ? 28.359 32.209 -25.920 1.00 69.19 106 ARG A C 1
ATOM 864 O O . ARG A 1 106 ? 27.323 32.682 -25.450 1.00 69.19 106 ARG A O 1
ATOM 871 N N . ASP A 1 107 ? 28.834 32.515 -27.127 1.00 75.56 107 ASP A N 1
ATOM 872 C CA . ASP A 1 107 ? 28.354 33.647 -27.930 1.00 75.56 107 ASP A CA 1
ATOM 873 C C . ASP A 1 107 ? 27.464 33.213 -29.113 1.00 75.56 107 ASP A C 1
ATOM 875 O O . ASP A 1 107 ? 26.966 34.045 -29.874 1.00 75.56 107 ASP A O 1
ATOM 879 N N . LYS A 1 108 ? 27.205 31.904 -29.254 1.00 72.25 108 LYS A N 1
ATOM 880 C CA . LYS A 1 108 ? 26.368 31.309 -30.312 1.00 72.25 108 LYS A CA 1
ATOM 881 C C . LYS A 1 108 ? 25.128 30.609 -29.754 1.00 72.25 108 LYS A C 1
ATOM 883 O O . LYS A 1 108 ? 25.119 30.103 -28.636 1.00 72.25 108 LYS A O 1
ATOM 888 N N . ASN A 1 109 ? 24.059 30.569 -30.549 1.00 75.19 109 ASN A N 1
ATOM 889 C CA . ASN A 1 109 ? 22.771 29.978 -30.173 1.00 75.19 109 ASN A CA 1
ATOM 890 C C . ASN A 1 109 ? 22.039 29.374 -31.401 1.00 75.19 109 ASN A C 1
ATOM 892 O O . ASN A 1 109 ? 22.483 29.588 -32.530 1.00 75.19 109 ASN A O 1
ATOM 896 N N . PRO A 1 110 ? 20.919 28.639 -31.229 1.00 69.38 110 PRO A N 1
ATOM 897 C CA . PRO A 1 110 ? 20.244 27.953 -32.339 1.00 69.38 110 PRO A CA 1
ATOM 898 C C . PRO A 1 110 ? 19.669 28.839 -33.462 1.00 69.38 110 PRO A C 1
ATOM 900 O O . PRO A 1 110 ? 19.303 28.310 -34.509 1.00 69.38 110 PRO A O 1
ATOM 903 N N . ALA A 1 111 ? 19.578 30.160 -33.280 1.00 73.81 111 ALA A N 1
ATOM 904 C CA . ALA A 1 111 ? 19.180 31.095 -34.337 1.00 73.81 111 ALA A CA 1
ATOM 905 C C . ALA A 1 111 ? 20.372 31.641 -35.151 1.00 73.81 111 ALA A C 1
ATOM 907 O O . ALA A 1 111 ? 20.161 32.269 -36.186 1.00 73.81 111 ALA A O 1
ATOM 908 N N . CYS A 1 112 ? 21.617 31.406 -34.719 1.00 79.38 112 CYS A N 1
ATOM 909 C CA . CYS A 1 112 ? 22.803 31.757 -35.501 1.00 79.38 112 CYS A CA 1
ATOM 910 C C . CYS A 1 112 ? 22.841 30.971 -36.821 1.00 79.38 112 CYS A C 1
ATOM 912 O O . CYS A 1 112 ? 22.385 29.828 -36.884 1.00 79.38 112 CYS A O 1
ATOM 914 N N . THR A 1 113 ? 23.413 31.574 -37.862 1.00 80.12 113 THR A N 1
ATOM 915 C CA . THR A 1 113 ? 23.552 30.950 -39.181 1.00 80.12 113 THR A CA 1
ATOM 916 C C . THR A 1 113 ? 24.925 30.315 -39.388 1.00 80.12 113 THR A C 1
ATOM 918 O O . THR A 1 113 ? 25.894 30.617 -38.687 1.00 80.12 113 THR A O 1
ATOM 921 N N . PHE A 1 114 ? 25.004 29.416 -40.366 1.00 81.00 114 PHE A N 1
ATOM 922 C CA . PHE A 1 114 ? 26.256 28.896 -40.906 1.00 81.00 114 PHE A CA 1
ATOM 923 C C . PHE A 1 114 ? 26.107 28.631 -42.407 1.00 81.00 114 PHE A C 1
ATOM 925 O O . PHE A 1 114 ? 25.020 28.286 -42.878 1.00 81.00 114 PHE A O 1
ATOM 932 N N . GLU A 1 115 ? 27.200 28.791 -43.154 1.00 79.00 115 GLU A N 1
ATOM 933 C CA . GLU A 1 115 ? 27.198 28.572 -44.599 1.00 79.00 115 GLU A CA 1
ATOM 934 C C . GLU A 1 115 ? 27.164 27.086 -44.957 1.00 79.00 115 GLU A C 1
ATOM 936 O O . GLU A 1 115 ? 27.908 26.264 -44.413 1.00 79.00 115 GLU A O 1
ATOM 941 N N . THR A 1 116 ? 26.312 26.749 -45.922 1.00 65.81 116 THR A N 1
ATOM 942 C CA . THR A 1 116 ? 26.200 25.408 -46.503 1.00 65.81 116 THR A CA 1
ATOM 943 C C . THR A 1 116 ? 26.334 25.485 -48.023 1.00 65.81 116 THR A C 1
ATOM 945 O O . THR A 1 116 ? 26.294 26.566 -48.606 1.00 65.81 116 THR A O 1
ATOM 948 N N . LYS A 1 117 ? 26.445 24.338 -48.707 1.00 70.19 117 LYS A N 1
ATOM 949 C CA . LYS A 1 117 ? 26.490 24.298 -50.185 1.00 70.19 117 LYS A CA 1
ATOM 950 C C . LYS A 1 117 ? 25.218 24.841 -50.861 1.00 70.19 117 LYS A C 1
ATOM 952 O O . LYS A 1 117 ? 25.238 25.086 -52.060 1.00 70.19 117 LYS A O 1
ATOM 957 N N . GLU A 1 118 ? 24.141 25.023 -50.098 1.00 63.22 118 GLU A N 1
ATOM 958 C CA . GLU A 1 118 ? 22.856 25.591 -50.528 1.00 63.22 118 GLU A CA 1
ATOM 959 C C . GLU A 1 118 ? 22.622 27.007 -49.952 1.00 63.22 118 GLU A C 1
ATOM 961 O O . GLU A 1 118 ? 21.505 27.517 -50.012 1.00 63.22 118 GLU A O 1
ATOM 966 N N . GLY A 1 119 ? 23.652 27.629 -49.362 1.00 75.50 119 GLY A N 1
ATOM 967 C CA . GLY A 1 119 ? 23.589 28.931 -48.686 1.00 75.50 119 GLY A CA 1
ATOM 968 C C . GLY A 1 119 ? 23.399 28.856 -47.164 1.00 75.50 119 GLY A C 1
ATOM 969 O O . GLY A 1 119 ? 23.360 27.773 -46.567 1.00 75.50 119 GLY A O 1
ATOM 970 N N . SER A 1 120 ? 23.307 30.029 -46.536 1.00 79.19 120 SER A N 1
ATOM 971 C CA . SER A 1 120 ? 23.183 30.210 -45.084 1.00 79.19 120 SER A CA 1
ATOM 972 C C . SER A 1 120 ? 21.846 29.704 -44.527 1.00 79.19 120 SER A C 1
ATOM 974 O O . SER A 1 120 ? 20.784 30.057 -45.042 1.00 79.19 120 SER A O 1
ATOM 976 N N . LYS A 1 121 ? 21.874 28.917 -43.441 1.00 74.69 121 LYS A N 1
ATOM 977 C CA . LYS A 1 121 ? 20.669 28.432 -42.726 1.00 74.69 121 LYS A CA 1
ATOM 978 C C . LYS A 1 121 ? 20.836 28.551 -41.205 1.00 74.69 121 LYS A C 1
ATOM 980 O O . LYS A 1 121 ? 21.962 28.519 -40.709 1.00 74.69 121 LYS A O 1
ATOM 985 N N . THR A 1 122 ? 19.729 28.687 -40.465 1.00 76.19 122 THR A N 1
ATOM 986 C CA . THR A 1 122 ? 19.718 28.661 -38.986 1.00 76.19 122 THR A CA 1
ATOM 987 C C . THR A 1 122 ? 19.720 27.219 -38.461 1.00 76.19 122 THR A C 1
ATOM 989 O O . THR A 1 122 ? 19.310 26.293 -39.166 1.00 76.19 122 THR A O 1
ATOM 992 N N . TYR A 1 123 ? 20.135 27.001 -37.209 1.00 65.81 123 TYR A N 1
ATOM 993 C CA . TYR A 1 123 ? 20.065 25.665 -36.596 1.00 65.81 123 TYR A CA 1
ATOM 994 C C . TYR A 1 123 ? 18.641 25.264 -36.159 1.00 65.81 123 TYR A C 1
ATOM 996 O O . TYR A 1 123 ? 18.376 24.075 -35.995 1.00 65.81 123 TYR A O 1
ATOM 1004 N N . ALA A 1 124 ? 17.730 26.220 -35.942 1.00 62.16 124 ALA A N 1
ATOM 1005 C CA . ALA A 1 124 ? 16.390 25.962 -35.404 1.00 62.16 124 ALA A CA 1
ATOM 1006 C C . ALA A 1 124 ? 15.365 25.539 -36.471 1.00 62.16 124 ALA A C 1
ATOM 1008 O O . ALA A 1 124 ? 14.581 24.614 -36.232 1.00 62.16 124 ALA A O 1
ATOM 1009 N N . ASP A 1 125 ? 15.390 26.165 -37.653 1.00 67.19 125 ASP A N 1
ATOM 1010 C CA . ASP A 1 125 ? 14.454 25.862 -38.754 1.00 67.19 125 ASP A CA 1
ATOM 1011 C C . ASP A 1 125 ? 14.652 24.446 -39.323 1.00 67.19 125 ASP A C 1
ATOM 1013 O O . ASP A 1 125 ? 13.772 23.880 -39.967 1.00 67.19 125 ASP A O 1
ATOM 1017 N N . TYR A 1 126 ? 15.796 23.838 -39.020 1.00 62.47 126 TYR A N 1
ATOM 1018 C CA . TYR A 1 126 ? 16.189 22.504 -39.450 1.00 62.47 126 TYR A CA 1
ATOM 1019 C C . TYR A 1 126 ? 15.507 21.350 -38.654 1.00 62.47 126 TYR A C 1
ATOM 1021 O O . TYR A 1 126 ? 15.696 20.196 -39.034 1.00 62.47 126 TYR A O 1
ATOM 1029 N N . TYR A 1 127 ? 14.712 21.596 -37.581 1.00 55.56 127 TYR A N 1
ATOM 1030 C CA . TYR A 1 127 ? 14.395 20.537 -36.576 1.00 55.56 127 TYR A CA 1
ATOM 1031 C C . TYR A 1 127 ? 12.982 20.415 -35.894 1.00 55.56 127 TYR A C 1
ATOM 1033 O O . TYR A 1 127 ? 12.884 19.683 -34.906 1.00 55.56 127 TYR A O 1
ATOM 1041 N N . ARG A 1 128 ? 11.857 21.036 -36.313 1.00 47.88 128 ARG A N 1
ATOM 1042 C CA . ARG A 1 128 ? 10.627 21.138 -35.446 1.00 47.88 128 ARG A CA 1
ATOM 1043 C C . ARG A 1 128 ? 9.287 20.570 -36.000 1.00 47.88 128 ARG A C 1
ATOM 1045 O O . ARG A 1 128 ? 8.832 21.095 -37.001 1.00 47.88 128 ARG A O 1
ATOM 1052 N N . VAL A 1 129 ? 8.596 19.633 -35.291 1.00 40.62 129 VAL A N 1
ATOM 1053 C CA . VAL A 1 129 ? 7.098 19.380 -35.227 1.00 40.62 129 VAL A CA 1
ATOM 1054 C C . VAL A 1 129 ? 6.721 18.173 -34.317 1.00 40.62 129 VAL A C 1
ATOM 1056 O O . VAL A 1 129 ? 7.366 17.139 -34.442 1.00 40.62 129 VAL A O 1
ATOM 1059 N N . ILE A 1 130 ? 5.645 18.266 -33.485 1.00 39.72 130 ILE A N 1
ATOM 1060 C CA . ILE A 1 130 ? 4.764 17.174 -32.919 1.00 39.72 130 ILE A CA 1
ATOM 1061 C C . ILE A 1 130 ? 3.779 17.744 -31.844 1.00 39.72 130 ILE A C 1
ATOM 1063 O O . ILE A 1 130 ? 4.157 18.700 -31.179 1.00 39.72 130 ILE A O 1
ATOM 1067 N N . LEU A 1 131 ? 2.564 17.241 -31.505 1.00 49.19 131 LEU A N 1
ATOM 1068 C CA . LEU A 1 131 ? 1.436 16.599 -32.243 1.00 49.19 131 LEU A CA 1
ATOM 1069 C C . LEU A 1 131 ? 0.120 16.617 -31.383 1.00 49.19 131 LEU A C 1
ATOM 1071 O O . LEU A 1 131 ? 0.103 16.057 -30.289 1.00 49.19 131 LEU A O 1
ATOM 1075 N N . ALA A 1 132 ? -1.021 17.130 -31.879 1.00 45.66 132 ALA A N 1
ATOM 1076 C CA . ALA A 1 132 ? -2.305 17.315 -31.142 1.00 45.66 132 ALA A CA 1
ATOM 1077 C C . ALA A 1 132 ? -3.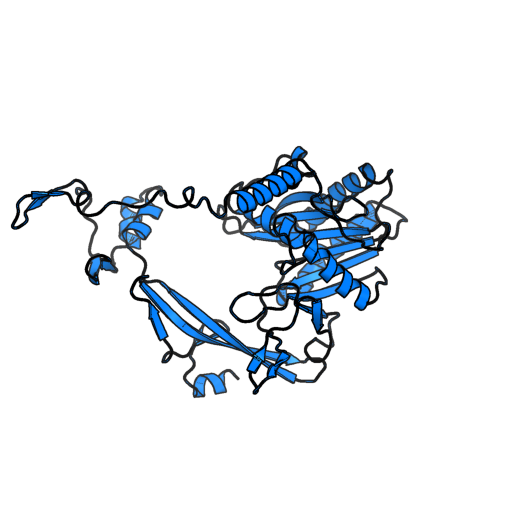217 16.058 -30.984 1.00 45.66 132 ALA A C 1
ATOM 1079 O O . ALA A 1 132 ? -4.441 16.144 -30.868 1.00 45.66 132 ALA A O 1
ATOM 1080 N N . ARG A 1 133 ? -2.638 14.854 -31.023 1.00 50.62 133 ARG A N 1
ATOM 1081 C CA . ARG A 1 133 ? -3.346 13.589 -31.338 1.00 50.62 133 ARG A CA 1
ATOM 1082 C C . ARG A 1 133 ? -4.248 12.981 -30.249 1.00 50.62 133 ARG A C 1
ATOM 1084 O O . ARG A 1 133 ? -5.040 12.096 -30.562 1.00 50.62 133 ARG A O 1
ATOM 1091 N N . THR A 1 134 ? -4.148 13.404 -28.990 1.00 49.59 134 THR A N 1
ATOM 1092 C CA . THR A 1 134 ? -4.771 12.680 -27.858 1.00 49.59 134 THR A CA 1
ATOM 1093 C C . THR A 1 134 ? -6.284 12.914 -27.725 1.00 49.59 134 THR A C 1
ATOM 1095 O O . THR A 1 134 ? -6.992 12.048 -27.219 1.00 49.59 134 THR A O 1
ATOM 1098 N N . ILE A 1 135 ? -6.801 14.044 -28.221 1.00 51.97 135 ILE A N 1
ATOM 1099 C CA . ILE A 1 135 ? -8.225 14.425 -28.105 1.00 51.97 135 ILE A CA 1
ATOM 1100 C C . ILE A 1 135 ? -9.056 13.929 -29.314 1.00 51.97 135 ILE A C 1
ATOM 1102 O O . ILE A 1 135 ? -10.273 13.795 -29.230 1.00 51.97 135 ILE A O 1
ATOM 1106 N N . GLY A 1 136 ? -8.413 13.580 -30.436 1.00 53.75 136 GLY A N 1
ATOM 1107 C CA . GLY A 1 136 ? -9.097 13.238 -31.693 1.00 53.75 136 GLY A CA 1
ATOM 1108 C C . GLY A 1 136 ? -9.761 11.853 -31.763 1.00 53.75 136 GLY A C 1
ATOM 1109 O O . GLY A 1 136 ? -10.512 11.584 -32.702 1.00 53.75 136 GLY A O 1
ATOM 1110 N N . ASN A 1 137 ? -9.514 10.947 -30.809 1.00 57.75 137 ASN A N 1
ATOM 1111 C CA . ASN A 1 137 ? -9.973 9.556 -30.912 1.00 57.75 137 ASN A CA 1
ATOM 1112 C C . ASN A 1 137 ? -11.426 9.365 -30.427 1.00 57.75 137 ASN A C 1
ATOM 1114 O O . ASN A 1 137 ? -11.682 8.864 -29.327 1.00 57.75 137 ASN A O 1
ATOM 1118 N N . ARG A 1 138 ? -12.388 9.728 -31.290 1.00 60.78 138 ARG A N 1
ATOM 1119 C CA . ARG A 1 138 ? -13.842 9.665 -31.023 1.00 60.78 138 ARG A CA 1
ATOM 1120 C C . ARG A 1 138 ? -14.347 8.311 -30.494 1.00 60.78 138 ARG A C 1
ATOM 1122 O O . ARG A 1 138 ? -15.355 8.293 -29.795 1.00 60.78 138 ARG A O 1
ATOM 1129 N N . LYS A 1 139 ? -13.669 7.187 -30.777 1.00 66.56 139 LYS A N 1
ATO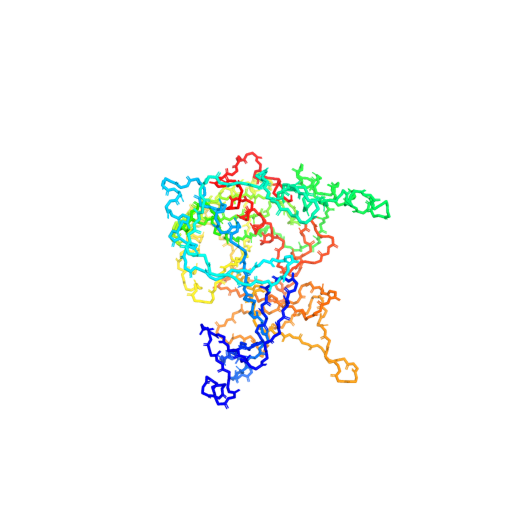M 1130 C CA . LYS A 1 139 ? -14.137 5.837 -30.399 1.00 66.56 139 LYS A CA 1
ATOM 1131 C C . LYS A 1 139 ? -14.166 5.571 -28.884 1.00 66.56 139 LYS A C 1
ATOM 1133 O O . LYS A 1 139 ? -14.945 4.731 -28.454 1.00 66.56 139 LYS A O 1
ATOM 1138 N N . ASN A 1 140 ? -13.375 6.288 -28.077 1.00 65.62 140 ASN A N 1
ATOM 1139 C CA . ASN A 1 140 ? -13.240 6.027 -26.632 1.00 65.62 140 ASN A CA 1
ATOM 1140 C C . ASN A 1 140 ? -13.759 7.155 -25.718 1.00 65.62 140 ASN A C 1
ATOM 1142 O O . ASN A 1 140 ? -13.637 7.058 -24.498 1.00 65.62 140 ASN A O 1
ATOM 1146 N N . ILE A 1 141 ? -14.355 8.220 -26.266 1.00 73.75 141 ILE A N 1
ATOM 1147 C CA . ILE A 1 141 ? -14.700 9.418 -25.479 1.00 73.75 141 ILE A CA 1
ATOM 1148 C C . ILE A 1 141 ? -15.674 9.127 -24.323 1.00 73.75 141 ILE A C 1
ATOM 1150 O O . ILE A 1 141 ? -15.504 9.665 -23.232 1.00 73.75 141 ILE A O 1
ATOM 1154 N N . ARG A 1 142 ? -16.636 8.211 -24.515 1.00 76.56 142 ARG A N 1
ATOM 1155 C CA . ARG A 1 142 ? -17.624 7.840 -23.487 1.00 76.56 142 ARG A CA 1
ATOM 1156 C C . ARG A 1 142 ? -16.977 7.167 -22.272 1.00 76.56 142 ARG A C 1
ATOM 1158 O O . ARG A 1 142 ? -17.304 7.526 -21.150 1.00 76.56 142 ARG A O 1
ATOM 1165 N N . SER A 1 143 ? -16.037 6.239 -22.475 1.00 77.56 143 SER A N 1
ATOM 1166 C CA . SER A 1 143 ? -15.382 5.526 -21.366 1.00 77.56 143 SER A CA 1
ATOM 1167 C C . SER A 1 143 ? -14.387 6.408 -20.605 1.00 77.56 143 SER A C 1
ATOM 1169 O O . SER A 1 143 ? -14.229 6.243 -19.396 1.00 77.56 143 SER A O 1
ATOM 1171 N N . VAL A 1 144 ? -13.764 7.380 -21.281 1.00 75.62 144 VAL A N 1
ATOM 1172 C CA . VAL A 1 144 ? -12.965 8.431 -20.631 1.00 75.62 144 VAL A CA 1
ATOM 1173 C C . VAL A 1 144 ? -13.866 9.351 -19.803 1.00 75.62 144 VAL A C 1
ATOM 1175 O O . VAL A 1 144 ? -13.601 9.544 -18.619 1.00 75.62 144 VAL A O 1
ATOM 1178 N N . ALA A 1 145 ? -14.965 9.850 -20.379 1.00 76.81 145 ALA A N 1
ATOM 1179 C CA . ALA A 1 145 ? -15.910 10.725 -19.685 1.00 76.81 145 ALA A CA 1
ATOM 1180 C C . ALA A 1 145 ? -16.520 10.065 -18.435 1.00 76.81 145 ALA A C 1
ATOM 1182 O O . ALA A 1 145 ? -16.575 10.698 -17.385 1.00 76.81 145 ALA A O 1
ATOM 1183 N N . THR A 1 146 ? -16.897 8.781 -18.500 1.00 83.94 146 THR A N 1
ATOM 1184 C CA . THR A 1 146 ? -17.381 8.031 -17.326 1.00 83.94 146 THR A CA 1
ATOM 1185 C C . THR A 1 146 ? -16.338 7.976 -16.206 1.00 83.94 146 THR A C 1
ATOM 1187 O O . THR A 1 146 ? -16.685 8.203 -15.051 1.00 83.94 146 THR A O 1
ATOM 1190 N N . LYS A 1 147 ? -15.057 7.733 -16.520 1.00 83.88 147 LYS A N 1
ATOM 1191 C CA . LYS A 1 147 ? -13.987 7.715 -15.505 1.00 83.88 147 LYS A CA 1
ATOM 1192 C C . LYS A 1 147 ? -13.767 9.087 -14.870 1.00 83.88 147 LYS A C 1
ATOM 1194 O O . LYS A 1 147 ? -13.634 9.170 -13.654 1.00 83.88 147 LYS A O 1
ATOM 1199 N N . VAL A 1 148 ? -13.786 10.154 -15.671 1.00 81.62 148 VAL A N 1
ATOM 1200 C CA . VAL A 1 148 ? -13.696 11.534 -15.167 1.00 81.62 148 VAL A CA 1
ATOM 1201 C C . VAL A 1 148 ? -14.893 11.867 -14.271 1.00 81.62 148 VAL A C 1
ATOM 1203 O O . VAL A 1 148 ? -14.702 12.428 -13.199 1.00 81.62 148 VAL A O 1
ATOM 1206 N N . ALA A 1 149 ? -16.113 11.466 -14.642 1.00 84.94 149 ALA A N 1
ATOM 1207 C CA . ALA A 1 149 ? -17.304 11.673 -13.815 1.00 84.94 149 ALA A CA 1
ATOM 1208 C C . ALA A 1 149 ? -17.221 10.936 -12.463 1.00 84.94 149 ALA A C 1
ATOM 1210 O O . ALA A 1 149 ? -17.538 11.523 -11.430 1.00 84.94 149 ALA A O 1
ATOM 1211 N N . VAL A 1 150 ? -16.730 9.689 -12.446 1.00 89.50 150 VAL A N 1
ATOM 1212 C CA . VAL A 1 150 ? -16.465 8.939 -11.202 1.00 89.50 150 VAL A CA 1
ATOM 1213 C C . VAL A 1 150 ? -15.413 9.650 -10.343 1.00 89.50 150 VAL A C 1
ATOM 1215 O O . VAL A 1 150 ? -15.633 9.851 -9.152 1.00 89.50 150 VAL A O 1
ATOM 1218 N N . GLN A 1 151 ? -14.305 10.098 -10.940 1.00 88.75 151 GLN A N 1
ATOM 1219 C CA . GLN A 1 151 ? -13.255 10.833 -10.229 1.00 88.75 151 GLN A CA 1
ATOM 1220 C C . GLN A 1 151 ? -13.784 12.154 -9.637 1.00 88.75 151 GLN A C 1
ATOM 1222 O O . GLN A 1 151 ? -13.483 12.469 -8.488 1.00 88.75 151 GLN A O 1
ATOM 1227 N N . LEU A 1 152 ? -14.608 12.905 -10.380 1.00 89.62 152 LEU A N 1
ATOM 1228 C CA . LEU A 1 152 ? -15.258 14.131 -9.901 1.00 89.62 152 LEU A CA 1
ATOM 1229 C C . LEU A 1 152 ? -16.206 13.854 -8.727 1.00 89.62 152 LEU A C 1
ATOM 1231 O O . LEU A 1 152 ? -16.121 14.550 -7.718 1.00 89.62 152 LEU A O 1
ATOM 1235 N N . ASN A 1 153 ? -17.040 12.811 -8.811 1.00 94.12 153 ASN A N 1
ATOM 1236 C CA . ASN A 1 153 ? -17.898 12.374 -7.705 1.00 94.12 153 ASN A CA 1
ATOM 1237 C C . ASN A 1 153 ? -17.074 12.115 -6.430 1.00 94.12 153 ASN A C 1
ATOM 1239 O O . ASN A 1 153 ? -17.374 12.669 -5.375 1.00 94.12 153 ASN A O 1
ATOM 1243 N N . CYS A 1 154 ? -15.970 11.369 -6.539 1.00 92.50 154 CYS A N 1
ATOM 1244 C CA . CYS A 1 154 ? -15.082 11.082 -5.408 1.00 92.50 154 CYS A CA 1
ATOM 1245 C C . CYS A 1 154 ? -14.388 12.327 -4.832 1.00 92.50 154 CYS A C 1
ATOM 1247 O O . CYS A 1 154 ? -14.231 12.441 -3.613 1.00 92.50 154 CYS A O 1
ATOM 1249 N N . LYS A 1 155 ? -14.008 13.289 -5.680 1.00 92.62 155 LYS A N 1
ATOM 1250 C CA . LYS A 1 155 ? -13.425 14.571 -5.244 1.00 92.62 155 LYS A CA 1
ATOM 1251 C C . LYS A 1 155 ? -14.423 15.457 -4.498 1.00 92.62 155 LYS A C 1
ATOM 1253 O O . LYS A 1 155 ? -14.011 16.216 -3.629 1.00 92.62 155 LYS A O 1
ATOM 1258 N N . LEU A 1 156 ? -15.716 15.314 -4.783 1.00 91.56 156 LEU A N 1
ATOM 1259 C CA . LEU A 1 156 ? -16.811 15.973 -4.062 1.00 91.56 156 LEU A CA 1
ATOM 1260 C C . LEU A 1 156 ? -17.264 15.203 -2.801 1.00 91.56 156 LEU A C 1
ATOM 1262 O O . LEU A 1 156 ? -18.212 15.619 -2.144 1.00 91.56 156 LEU A O 1
ATOM 1266 N N . GLY A 1 157 ? -16.592 14.100 -2.445 1.00 91.31 157 GLY A N 1
ATOM 1267 C CA . GLY A 1 157 ? -16.918 13.268 -1.277 1.00 91.31 157 GLY A CA 1
ATOM 1268 C C . GLY A 1 157 ? -17.931 12.147 -1.544 1.00 91.31 157 GLY A C 1
ATOM 1269 O O . GLY A 1 157 ? -18.314 11.443 -0.612 1.00 91.31 157 GLY A O 1
ATOM 1270 N N . GLY A 1 158 ? -18.350 11.957 -2.797 1.00 93.69 158 GLY A N 1
ATOM 1271 C CA . GLY A 1 158 ? -19.234 10.872 -3.212 1.00 93.69 158 GLY A CA 1
ATOM 1272 C C . GLY A 1 158 ? -18.542 9.506 -3.260 1.00 93.69 158 GLY A C 1
ATOM 1273 O O . GLY A 1 158 ? -17.348 9.377 -3.538 1.00 93.69 158 GLY A O 1
ATOM 1274 N N . GLU A 1 159 ? -19.322 8.457 -3.023 1.00 95.12 159 GLU A N 1
ATOM 1275 C CA . GLU A 1 159 ? -18.864 7.066 -2.990 1.00 95.12 159 GLU A CA 1
ATOM 1276 C C . GLU A 1 159 ? -19.215 6.399 -4.326 1.00 95.12 159 GLU A C 1
ATOM 1278 O O . GLU A 1 159 ? -20.365 6.456 -4.757 1.00 95.12 159 GLU A O 1
ATOM 1283 N N . ALA A 1 160 ? -18.236 5.814 -5.025 1.00 94.12 160 ALA A N 1
ATOM 1284 C CA . ALA A 1 160 ? -18.470 5.275 -6.372 1.00 94.12 160 ALA A CA 1
ATOM 1285 C C . ALA A 1 160 ? -19.083 3.863 -6.361 1.00 94.12 160 ALA A C 1
ATOM 1287 O O . ALA A 1 160 ? -19.875 3.524 -7.238 1.00 94.12 160 ALA A O 1
ATOM 1288 N N . TRP A 1 161 ? -18.704 3.045 -5.379 1.00 96.25 161 TRP A N 1
ATOM 1289 C CA . TRP A 1 161 ? -19.267 1.725 -5.087 1.00 96.25 161 TRP A CA 1
ATOM 1290 C C . TRP A 1 161 ? -18.890 1.309 -3.658 1.00 96.25 161 TRP A C 1
ATOM 1292 O O . TRP A 1 161 ? -18.069 1.960 -3.009 1.00 96.25 161 TRP A O 1
ATOM 1302 N N . CYS A 1 162 ? -19.464 0.214 -3.167 1.00 95.25 162 CYS A N 1
ATOM 1303 C CA . CYS A 1 162 ? -19.136 -0.379 -1.871 1.00 95.25 162 CYS A CA 1
ATOM 1304 C C . CYS A 1 162 ? -19.000 -1.905 -1.980 1.00 95.25 162 CYS A C 1
ATOM 1306 O O . CYS A 1 162 ? -19.277 -2.496 -3.025 1.00 95.25 162 CYS A O 1
ATOM 1308 N N . LEU A 1 163 ? -18.561 -2.541 -0.894 1.00 94.62 163 LEU A N 1
ATOM 1309 C CA . LEU A 1 163 ? -18.572 -3.991 -0.728 1.00 94.62 163 LEU A CA 1
ATOM 1310 C C . LEU A 1 163 ? -19.193 -4.356 0.616 1.00 94.62 163 LEU A C 1
ATOM 1312 O O . LEU A 1 163 ? -19.056 -3.625 1.594 1.00 94.62 163 LEU A O 1
ATOM 1316 N N . GLU A 1 164 ? -19.787 -5.544 0.689 1.00 94.50 164 GLU A N 1
ATOM 1317 C CA . GLU A 1 164 ? -20.145 -6.137 1.970 1.00 94.50 164 GLU A CA 1
ATOM 1318 C C . GLU A 1 164 ? -18.875 -6.581 2.713 1.00 94.50 164 GLU A C 1
ATOM 1320 O O . GLU A 1 164 ? -18.149 -7.485 2.276 1.00 94.50 164 GLU A O 1
ATOM 1325 N N . ILE A 1 165 ? -18.594 -5.928 3.839 1.00 95.25 165 ILE A N 1
ATOM 1326 C CA . ILE A 1 165 ? -17.500 -6.256 4.755 1.00 95.25 165 ILE A CA 1
ATOM 1327 C C . ILE A 1 165 ? -18.138 -6.427 6.143 1.00 95.25 165 ILE A C 1
ATOM 1329 O O . ILE A 1 165 ? -18.497 -5.427 6.761 1.00 95.25 165 ILE A O 1
ATOM 1333 N N . PRO A 1 166 ? -18.326 -7.665 6.643 1.00 92.75 166 PRO A N 1
ATOM 1334 C CA . PRO A 1 166 ? -19.073 -7.937 7.876 1.00 92.75 166 PRO A CA 1
ATOM 1335 C C . PRO A 1 166 ? -18.233 -7.681 9.143 1.00 92.75 166 PRO A C 1
ATOM 1337 O O . PRO A 1 166 ? -18.195 -8.494 10.064 1.00 92.75 166 PRO A O 1
ATOM 1340 N N . LEU A 1 167 ? -17.532 -6.546 9.190 1.00 90.62 167 LEU A N 1
ATOM 1341 C CA . LEU A 1 167 ? -16.781 -6.076 10.351 1.00 90.62 167 LEU A CA 1
ATOM 1342 C C . LEU A 1 167 ? -17.495 -4.857 10.941 1.00 90.62 167 LEU A C 1
ATOM 1344 O O . LEU A 1 167 ? -17.513 -3.781 10.349 1.00 90.62 167 LEU A O 1
ATOM 1348 N N . VAL A 1 168 ? -18.096 -5.032 12.117 1.00 88.81 168 VAL A N 1
ATOM 1349 C CA . VAL A 1 168 ? -18.653 -3.923 12.906 1.00 88.81 168 VAL A CA 1
ATOM 1350 C C . VAL A 1 168 ? -17.541 -3.156 13.627 1.00 88.81 168 VAL A C 1
ATOM 1352 O O . VAL A 1 168 ? -16.471 -3.721 13.872 1.00 88.81 168 VAL A O 1
ATOM 1355 N N . SER A 1 169 ? -17.798 -1.879 13.938 1.00 93.19 169 SER A N 1
ATOM 1356 C CA . SER A 1 169 ? -16.918 -0.987 14.717 1.00 93.19 169 SER A CA 1
ATOM 1357 C C . SER A 1 169 ? -15.431 -1.119 14.339 1.00 93.19 169 SER A C 1
ATOM 1359 O O . SER A 1 169 ? -14.570 -1.443 15.155 1.00 93.19 169 SER A O 1
ATOM 1361 N N . THR A 1 170 ? -15.131 -0.997 13.042 1.00 96.81 170 THR A N 1
ATOM 1362 C CA . THR A 1 170 ? -13.785 -1.231 12.506 1.00 96.81 170 THR A CA 1
ATOM 1363 C C . THR A 1 170 ? -13.333 -0.056 11.648 1.00 96.81 170 THR A C 1
ATOM 1365 O O . THR A 1 170 ? -13.991 0.293 10.671 1.00 96.81 170 THR A O 1
ATOM 1368 N N . MET A 1 171 ? -12.177 0.510 11.986 1.00 98.12 171 MET A N 1
ATOM 1369 C CA . MET A 1 171 ? -11.441 1.468 11.168 1.00 98.12 171 MET A CA 1
ATOM 1370 C C . MET A 1 171 ? -10.300 0.747 10.442 1.00 98.12 171 MET A C 1
ATOM 1372 O O . MET A 1 171 ? -9.504 0.039 11.058 1.00 98.12 171 MET A O 1
ATOM 1376 N N . VAL A 1 172 ? -10.181 0.959 9.134 1.00 98.62 172 VAL A N 1
ATOM 1377 C CA . VAL A 1 172 ? -9.028 0.533 8.338 1.00 98.62 172 VAL A CA 1
ATOM 1378 C C . VAL A 1 172 ? -8.188 1.751 7.976 1.00 98.62 172 VAL A C 1
ATOM 1380 O O . VAL A 1 172 ? -8.715 2.745 7.478 1.00 98.62 172 VAL A O 1
ATOM 1383 N N . ILE A 1 173 ? -6.883 1.660 8.208 1.00 98.75 173 ILE A N 1
ATOM 1384 C CA . ILE A 1 173 ? -5.899 2.714 7.964 1.00 98.75 173 ILE A CA 1
ATOM 1385 C C . ILE A 1 173 ? -4.903 2.229 6.910 1.00 98.75 173 ILE A C 1
ATOM 1387 O O . ILE A 1 173 ? -4.535 1.056 6.885 1.00 98.75 173 ILE A O 1
ATOM 1391 N N . GLY A 1 174 ? -4.461 3.130 6.042 1.00 98.50 174 GLY A N 1
ATOM 1392 C CA . GLY A 1 174 ? -3.355 2.938 5.116 1.00 98.50 174 GLY A CA 1
ATOM 1393 C C . GLY A 1 174 ? -2.322 4.035 5.295 1.00 98.50 174 GLY A C 1
ATOM 1394 O O . GLY A 1 174 ? -2.680 5.201 5.482 1.00 98.50 174 GLY A O 1
ATOM 1395 N N . TYR A 1 175 ? -1.051 3.657 5.217 1.00 98.12 175 TYR A N 1
ATOM 1396 C CA . TYR A 1 175 ? 0.064 4.589 5.298 1.00 98.12 175 TYR A CA 1
ATOM 1397 C C . TYR A 1 175 ? 1.132 4.276 4.251 1.00 98.12 175 TYR A C 1
ATOM 1399 O O . TYR A 1 175 ? 1.500 3.113 4.074 1.00 98.12 175 TYR A O 1
ATOM 1407 N N . ASP A 1 176 ? 1.634 5.314 3.583 1.00 96.06 176 ASP A N 1
ATOM 1408 C CA . ASP A 1 176 ? 2.771 5.242 2.659 1.00 96.06 176 ASP A CA 1
ATOM 1409 C C . ASP A 1 176 ? 3.627 6.516 2.764 1.00 96.06 176 ASP A C 1
ATOM 1411 O O . ASP A 1 176 ? 3.157 7.578 3.186 1.00 96.06 176 ASP A O 1
ATOM 1415 N N . THR A 1 177 ? 4.891 6.406 2.369 1.00 93.19 177 THR A N 1
ATOM 1416 C CA . THR A 1 177 ? 5.903 7.466 2.456 1.00 93.19 177 THR A CA 1
ATOM 1417 C C . THR A 1 177 ? 6.548 7.713 1.100 1.00 93.19 177 THR A C 1
ATOM 1419 O O . THR A 1 177 ? 7.067 6.783 0.482 1.00 93.19 177 THR A O 1
ATOM 1422 N N . TYR A 1 178 ? 6.596 8.970 0.665 1.00 91.88 178 TYR A N 1
ATOM 1423 C CA . TYR A 1 178 ? 7.264 9.386 -0.568 1.00 91.88 178 TYR A CA 1
ATOM 1424 C C . TYR A 1 178 ? 8.370 10.400 -0.258 1.00 91.88 178 TYR A C 1
ATOM 1426 O O . TYR A 1 178 ? 8.156 11.341 0.506 1.00 91.88 178 TYR A O 1
ATOM 1434 N N . ARG A 1 179 ? 9.560 10.225 -0.846 1.00 89.62 179 ARG A N 1
ATOM 1435 C CA . ARG A 1 179 ? 10.667 11.176 -0.663 1.00 89.62 179 ARG A CA 1
ATOM 1436 C C . ARG A 1 179 ? 10.338 12.487 -1.366 1.00 89.62 179 ARG A C 1
ATOM 1438 O O . ARG A 1 179 ? 9.978 12.484 -2.539 1.00 89.62 179 ARG A O 1
ATOM 1445 N N . ASP A 1 180 ? 10.501 13.594 -0.659 1.00 88.31 180 ASP A N 1
ATOM 1446 C CA . ASP A 1 180 ? 10.248 14.920 -1.201 1.00 88.31 180 ASP A CA 1
ATOM 1447 C C . ASP A 1 180 ? 11.257 15.260 -2.311 1.00 88.31 180 ASP A C 1
ATOM 1449 O O . ASP A 1 180 ? 12.471 15.158 -2.114 1.00 88.31 180 ASP A O 1
ATOM 1453 N N . SER A 1 181 ? 10.785 15.672 -3.490 1.00 84.75 181 SER A N 1
ATOM 1454 C CA . SER A 1 181 ? 11.689 16.064 -4.575 1.00 84.75 181 SER A CA 1
ATOM 1455 C C . SER A 1 181 ? 12.327 17.440 -4.358 1.00 84.75 181 SER A C 1
ATOM 1457 O O . SER A 1 181 ? 13.276 17.767 -5.070 1.00 84.75 181 SER A O 1
ATOM 1459 N N . SER A 1 182 ? 11.850 18.241 -3.395 1.00 82.38 182 SER A N 1
ATOM 1460 C CA . SER A 1 182 ? 12.464 19.527 -3.033 1.00 82.38 182 SER A CA 1
ATOM 1461 C C . SER A 1 182 ? 13.525 19.424 -1.930 1.00 82.38 182 SER A C 1
ATOM 1463 O O . SER A 1 182 ? 14.297 20.365 -1.759 1.00 82.38 182 SER A O 1
ATOM 1465 N N . SER A 1 183 ? 13.588 18.321 -1.170 1.00 81.75 183 SER A N 1
ATOM 1466 C CA . SER A 1 183 ? 14.576 18.128 -0.095 1.00 81.75 183 SER A CA 1
ATOM 1467 C C . SER A 1 183 ? 14.981 16.655 0.057 1.00 81.75 183 SER A C 1
ATOM 1469 O O . SER A 1 183 ? 14.130 15.819 0.353 1.00 81.75 183 SER A O 1
ATOM 1471 N N . PRO A 1 184 ? 16.278 16.303 -0.065 1.00 77.69 184 PRO A N 1
ATOM 1472 C CA . PRO A 1 184 ? 16.721 14.906 -0.091 1.00 77.69 184 PRO A CA 1
ATOM 1473 C C . PRO A 1 184 ? 16.566 14.158 1.243 1.00 77.69 184 PRO A C 1
ATOM 1475 O O . PRO A 1 184 ? 16.597 12.926 1.238 1.00 77.69 184 PRO A O 1
ATOM 1478 N N . HIS A 1 185 ? 16.412 14.881 2.358 1.00 84.94 185 HIS A N 1
ATOM 1479 C CA . HIS A 1 185 ? 16.267 14.315 3.706 1.00 84.94 185 HIS A CA 1
ATOM 1480 C C . HIS A 1 185 ? 14.809 14.246 4.183 1.00 84.94 185 HIS A C 1
ATOM 1482 O O . HIS A 1 185 ? 14.524 13.514 5.126 1.00 84.94 185 HIS A O 1
ATOM 1488 N N . ARG A 1 186 ? 13.888 14.948 3.507 1.00 90.75 186 ARG A N 1
ATOM 1489 C CA . ARG A 1 186 ? 12.486 15.068 3.918 1.00 90.75 186 ARG A CA 1
ATOM 1490 C C . ARG A 1 186 ? 11.607 14.049 3.201 1.00 90.75 186 ARG A C 1
ATOM 1492 O O . ARG A 1 186 ? 11.751 13.822 1.998 1.00 90.75 186 ARG A O 1
ATOM 1499 N N . SER A 1 187 ? 10.664 13.455 3.922 1.00 92.00 187 SER A N 1
ATOM 1500 C CA . SER A 1 187 ? 9.662 12.544 3.358 1.00 92.00 187 SER A CA 1
ATOM 1501 C C . SER A 1 187 ? 8.248 13.025 3.665 1.00 92.00 187 SER A C 1
ATOM 1503 O O . SER A 1 187 ? 7.949 13.435 4.785 1.00 92.00 187 SER A O 1
ATOM 1505 N N . ALA A 1 188 ? 7.374 12.965 2.661 1.00 94.69 188 ALA A N 1
ATOM 1506 C CA . ALA A 1 188 ? 5.939 13.157 2.809 1.00 94.69 188 ALA A CA 1
ATOM 1507 C C . ALA A 1 188 ? 5.306 11.822 3.217 1.00 94.69 188 ALA A C 1
ATOM 1509 O O . ALA A 1 188 ? 5.339 10.850 2.458 1.00 94.69 188 ALA A O 1
ATOM 1510 N N . GLY A 1 189 ? 4.741 11.770 4.416 1.00 95.81 189 GLY A N 1
ATOM 1511 C CA . GLY A 1 189 ? 4.035 10.613 4.944 1.00 95.81 189 GLY A CA 1
ATOM 1512 C C . GLY A 1 189 ? 2.531 10.826 4.901 1.00 95.81 189 GLY A C 1
ATOM 1513 O O . GLY A 1 189 ? 2.025 11.737 5.556 1.00 95.81 189 GLY A O 1
ATOM 1514 N N . ALA A 1 190 ? 1.812 10.009 4.136 1.00 97.56 190 ALA A N 1
ATOM 1515 C CA . ALA A 1 190 ? 0.367 10.129 3.986 1.00 97.56 190 ALA A CA 1
ATOM 1516 C C . ALA A 1 190 ? -0.366 9.056 4.785 1.00 97.56 190 ALA A C 1
ATOM 1518 O O . ALA A 1 190 ? -0.090 7.868 4.651 1.00 97.56 190 ALA A O 1
ATOM 1519 N N . PHE A 1 191 ? -1.350 9.496 5.558 1.00 98.12 191 PHE A N 1
ATOM 1520 C CA . PHE A 1 191 ? -2.224 8.680 6.387 1.00 98.12 191 PHE A CA 1
ATOM 1521 C C . PHE A 1 191 ? -3.647 8.765 5.840 1.00 98.12 191 PHE A C 1
ATOM 1523 O O . PHE A 1 191 ? -4.164 9.868 5.640 1.00 98.12 191 PHE A O 1
ATOM 1530 N N . VAL A 1 192 ? -4.292 7.619 5.609 1.00 98.62 192 VAL A N 1
ATOM 1531 C CA . VAL A 1 192 ? -5.670 7.538 5.100 1.00 98.62 192 VAL A CA 1
ATOM 1532 C C . VAL A 1 192 ? -6.466 6.512 5.906 1.00 98.62 192 VAL A C 1
ATOM 1534 O O . VAL A 1 192 ? -6.140 5.331 5.880 1.00 98.62 192 VAL A O 1
ATOM 1537 N N . ALA A 1 193 ? -7.519 6.942 6.600 1.00 98.56 193 ALA A N 1
ATOM 1538 C CA . ALA A 1 193 ? -8.348 6.111 7.475 1.00 98.56 193 ALA A CA 1
ATOM 1539 C C . ALA A 1 193 ? -9.818 6.101 7.043 1.00 98.56 193 ALA A C 1
ATOM 1541 O O . ALA A 1 193 ? -10.371 7.137 6.682 1.00 98.56 193 ALA A O 1
ATOM 1542 N N . SER A 1 194 ? -10.478 4.947 7.102 1.00 98.38 194 SER A N 1
ATOM 1543 C CA . SER A 1 194 ? -11.914 4.832 6.837 1.00 98.38 194 SER A CA 1
ATOM 1544 C C . SER A 1 194 ? -12.744 5.468 7.958 1.00 98.38 194 SER A C 1
ATOM 1546 O O . SER A 1 194 ? -12.469 5.212 9.131 1.00 98.38 194 SER A O 1
ATOM 1548 N N . ILE A 1 195 ? -13.802 6.205 7.619 1.00 97.00 195 ILE A N 1
ATOM 1549 C CA . ILE A 1 195 ? -14.667 6.894 8.603 1.00 97.00 195 ILE A CA 1
ATOM 1550 C C . ILE A 1 195 ? -16.129 6.429 8.612 1.00 97.00 195 ILE A C 1
ATOM 1552 O O . ILE A 1 195 ? -16.957 7.045 9.276 1.00 97.00 195 ILE A O 1
ATOM 1556 N N . ASN A 1 196 ? -16.472 5.363 7.884 1.00 95.06 196 ASN A N 1
ATOM 1557 C CA . ASN A 1 196 ? -17.819 4.789 7.869 1.00 95.06 196 ASN A CA 1
ATOM 1558 C C . ASN A 1 196 ? -17.805 3.253 7.811 1.00 95.06 196 ASN A C 1
ATOM 1560 O O . ASN A 1 196 ? -16.858 2.643 7.317 1.00 95.06 196 ASN A O 1
ATOM 1564 N N . LYS A 1 197 ? -18.906 2.634 8.257 1.00 92.94 197 LYS A N 1
ATOM 1565 C CA . LYS A 1 197 ? -19.097 1.171 8.336 1.00 92.94 197 LYS A CA 1
ATOM 1566 C C . LYS A 1 197 ? -18.825 0.408 7.028 1.00 92.94 197 LYS A C 1
ATOM 1568 O O . LYS A 1 197 ? -18.370 -0.728 7.077 1.00 92.94 197 LYS A O 1
ATOM 1573 N N . SER A 1 198 ? -19.099 1.003 5.867 1.00 93.69 198 SER A N 1
ATOM 1574 C CA . SER A 1 198 ? -18.855 0.388 4.551 1.00 93.69 198 SER A CA 1
ATOM 1575 C C . SER A 1 198 ? -17.409 0.511 4.053 1.00 93.69 198 SER A C 1
ATOM 1577 O O . SER A 1 198 ? -17.097 -0.030 2.994 1.00 93.69 198 SER A O 1
ATOM 1579 N N . LEU A 1 199 ? -16.527 1.188 4.802 1.00 96.81 199 LEU A N 1
ATOM 1580 C CA . LEU A 1 199 ? -15.110 1.404 4.475 1.00 96.81 199 LEU A CA 1
ATOM 1581 C C . LEU A 1 199 ? -14.902 2.102 3.116 1.00 96.81 199 LEU A C 1
ATOM 1583 O O . LEU A 1 199 ? -14.011 1.756 2.344 1.00 96.81 199 LEU A O 1
ATOM 1587 N N . THR A 1 200 ? -15.755 3.083 2.819 1.00 96.31 200 THR A N 1
ATOM 1588 C CA . THR A 1 200 ? -15.842 3.774 1.518 1.00 96.31 200 THR A CA 1
ATOM 1589 C C . THR A 1 200 ? -15.581 5.277 1.598 1.00 96.31 200 THR A C 1
ATOM 1591 O O . THR A 1 200 ? -15.185 5.873 0.595 1.00 96.31 200 THR A O 1
ATOM 1594 N N . ARG A 1 201 ? -15.754 5.893 2.774 1.00 96.81 201 ARG A N 1
ATOM 1595 C CA . ARG A 1 201 ? -15.366 7.283 3.059 1.00 96.81 201 ARG A CA 1
ATOM 1596 C C . ARG A 1 201 ? -14.043 7.309 3.802 1.00 96.81 201 ARG A C 1
ATOM 1598 O O . ARG A 1 201 ? -13.832 6.508 4.711 1.00 96.81 201 ARG A O 1
ATOM 1605 N N . TRP A 1 202 ? -13.197 8.275 3.463 1.00 97.94 202 TRP A N 1
ATOM 1606 C CA . TRP A 1 202 ? -11.818 8.336 3.934 1.00 97.94 202 TRP A CA 1
ATOM 1607 C C . TRP A 1 202 ? -11.496 9.702 4.540 1.00 97.94 202 TRP A C 1
ATOM 1609 O O . TRP A 1 202 ? -11.730 10.734 3.910 1.00 97.94 202 TRP A O 1
ATOM 1619 N N . TYR A 1 203 ? -10.924 9.696 5.742 1.00 98.31 203 TYR A N 1
ATOM 1620 C CA . TYR A 1 203 ? -10.179 10.821 6.289 1.00 98.31 203 TYR A CA 1
ATOM 1621 C C . TYR A 1 203 ? -8.711 10.699 5.879 1.00 98.31 203 TYR A C 1
ATOM 1623 O O . TYR A 1 203 ? -8.138 9.616 5.973 1.00 98.31 203 TYR A O 1
ATOM 1631 N N . SER A 1 204 ? -8.091 11.784 5.428 1.00 98.12 204 SER A N 1
ATOM 1632 C CA . SER A 1 204 ? -6.719 11.770 4.923 1.00 98.12 204 SER A CA 1
ATOM 1633 C C . SER A 1 204 ? -5.914 12.989 5.353 1.00 98.12 204 SER A C 1
ATOM 1635 O O . SER A 1 204 ? -6.358 14.124 5.159 1.00 98.12 204 SER A O 1
ATOM 1637 N N . ARG A 1 205 ? -4.696 12.760 5.844 1.00 97.69 205 ARG A N 1
ATOM 1638 C CA . ARG A 1 205 ? -3.719 13.786 6.232 1.00 97.69 205 ARG A CA 1
ATOM 1639 C C . ARG A 1 205 ? -2.329 13.428 5.707 1.00 97.69 205 ARG A C 1
ATOM 1641 O O . ARG A 1 205 ? -2.034 12.264 5.452 1.00 97.69 205 ARG A O 1
ATOM 1648 N N . VAL A 1 206 ? -1.490 14.442 5.543 1.00 96.19 206 VAL A N 1
ATOM 1649 C CA . VAL A 1 206 ? -0.053 14.299 5.284 1.00 96.19 206 VAL A CA 1
ATOM 1650 C C . VAL A 1 206 ? 0.682 14.943 6.445 1.00 96.19 206 VAL A C 1
ATOM 1652 O O . VAL A 1 206 ? 0.218 15.967 6.934 1.00 96.19 206 VAL A O 1
ATOM 1655 N N . SER A 1 207 ? 1.816 14.379 6.844 1.00 95.06 207 SER A N 1
ATOM 1656 C CA . SER A 1 207 ? 2.846 15.090 7.602 1.00 95.06 207 SER A CA 1
ATOM 1657 C C . SER A 1 207 ? 4.195 14.946 6.899 1.00 95.06 207 SER A C 1
ATOM 1659 O O . SER A 1 207 ? 4.427 13.989 6.153 1.00 95.06 207 SER A O 1
ATOM 1661 N N . PHE A 1 208 ? 5.098 15.896 7.126 1.00 93.69 208 PHE A N 1
ATOM 1662 C CA . PHE A 1 208 ? 6.475 15.812 6.643 1.00 93.69 208 PHE A CA 1
ATOM 1663 C C . PHE A 1 208 ? 7.400 15.449 7.802 1.00 93.69 208 PHE A C 1
ATOM 1665 O O . PHE A 1 208 ? 7.260 15.989 8.897 1.00 93.69 208 PHE A O 1
ATOM 1672 N N . HIS A 1 209 ? 8.331 14.529 7.564 1.00 90.56 209 HIS A N 1
ATOM 1673 C CA . HIS A 1 209 ? 9.268 14.045 8.574 1.00 90.56 209 HIS A CA 1
ATOM 1674 C C . HIS A 1 209 ? 10.648 13.773 7.966 1.00 90.56 209 HIS A C 1
ATOM 1676 O O . HIS A 1 209 ? 10.757 13.333 6.818 1.00 90.56 209 HIS A O 1
ATOM 1682 N N . ASP A 1 210 ? 11.688 14.003 8.768 1.00 86.81 210 ASP A N 1
ATOM 1683 C CA . ASP A 1 210 ? 13.090 13.753 8.405 1.00 86.81 210 ASP A CA 1
ATOM 1684 C C . ASP A 1 210 ? 13.665 12.502 9.111 1.00 86.81 210 ASP A C 1
ATOM 1686 O O . ASP A 1 210 ? 14.715 11.990 8.724 1.00 86.81 210 ASP A O 1
ATOM 1690 N N . THR A 1 211 ? 12.983 11.978 10.143 1.00 78.31 211 THR A N 1
ATOM 1691 C CA . THR A 1 211 ? 13.426 10.822 10.950 1.00 78.31 211 THR A CA 1
ATOM 1692 C C . THR A 1 211 ? 12.291 9.826 11.224 1.00 78.31 211 THR A C 1
ATOM 1694 O O . THR A 1 211 ? 11.112 10.182 11.214 1.00 78.31 211 THR A O 1
ATOM 1697 N N . HIS A 1 212 ? 12.649 8.567 11.515 1.00 72.31 212 HIS A N 1
ATOM 1698 C CA . HIS A 1 212 ? 11.693 7.523 11.922 1.00 72.31 212 HIS A CA 1
ATOM 1699 C C . HIS A 1 212 ? 11.025 7.806 13.282 1.00 72.31 212 HIS A C 1
ATOM 1701 O O . HIS A 1 212 ? 9.881 7.416 13.494 1.00 72.31 212 HIS A O 1
ATOM 1707 N N . GLU A 1 213 ? 11.697 8.524 14.182 1.00 69.44 213 GLU A N 1
ATOM 1708 C CA . GLU A 1 213 ? 11.110 8.949 15.456 1.00 69.44 213 GLU A CA 1
ATOM 1709 C C . GLU A 1 213 ? 10.040 10.040 15.243 1.00 69.44 213 GLU A C 1
ATOM 1711 O O . GLU A 1 213 ? 8.918 9.920 15.735 1.00 69.44 213 GLU A O 1
ATOM 1716 N N . GLY A 1 214 ? 10.338 11.064 14.428 1.00 71.12 214 GLY A N 1
ATOM 1717 C CA . GLY A 1 214 ? 9.376 12.116 14.067 1.00 71.12 214 GLY A CA 1
ATOM 1718 C C . GLY A 1 214 ? 8.167 11.596 13.278 1.00 71.12 214 GLY A C 1
ATOM 1719 O O . GLY A 1 214 ? 7.064 12.140 13.379 1.00 71.12 214 GLY A O 1
ATOM 1720 N N . LEU A 1 215 ? 8.353 10.500 12.538 1.00 83.88 215 LEU A N 1
ATOM 1721 C CA . LEU A 1 215 ? 7.275 9.730 11.923 1.00 83.88 215 LEU A CA 1
ATOM 1722 C C . LEU A 1 215 ? 6.337 9.109 12.975 1.00 83.88 215 LEU A C 1
ATOM 1724 O O . LEU A 1 215 ? 5.123 9.245 12.836 1.00 83.88 215 LEU A O 1
ATOM 1728 N N . GLY A 1 216 ? 6.866 8.494 14.039 1.00 77.88 216 GLY A N 1
ATOM 1729 C CA . GLY A 1 216 ? 6.058 7.960 15.144 1.00 77.88 216 GLY A CA 1
ATOM 1730 C C . GLY A 1 216 ? 5.162 9.031 15.777 1.00 77.88 216 GLY A C 1
ATOM 1731 O O . GLY A 1 216 ? 3.938 8.878 15.806 1.00 77.88 216 GLY A O 1
ATOM 1732 N N . TYR A 1 217 ? 5.748 10.169 16.173 1.00 80.31 217 TYR A N 1
ATOM 1733 C CA . TYR A 1 217 ? 4.987 11.257 16.805 1.00 80.31 217 TYR A CA 1
ATOM 1734 C C . TYR A 1 217 ? 3.939 11.852 15.854 1.00 80.31 217 TYR A C 1
ATOM 1736 O O . TYR A 1 217 ? 2.832 12.206 16.269 1.00 80.31 217 TYR A O 1
ATOM 1744 N N . SER A 1 218 ? 4.255 11.914 14.555 1.00 87.94 218 SER A N 1
ATOM 1745 C CA . SER A 1 218 ? 3.282 12.287 13.528 1.00 87.94 218 SER A CA 1
ATOM 1746 C C . SER A 1 218 ? 2.113 11.302 13.472 1.00 87.94 218 SER A C 1
ATOM 1748 O O . SER A 1 218 ? 0.962 11.730 13.480 1.00 87.94 218 SER A O 1
ATOM 1750 N N . LEU A 1 219 ? 2.380 9.991 13.435 1.00 90.12 219 LEU A N 1
ATOM 1751 C CA . LEU A 1 219 ? 1.350 8.948 13.361 1.00 90.12 219 LEU A CA 1
ATOM 1752 C C . LEU A 1 219 ? 0.369 9.010 14.536 1.00 90.12 219 LEU A C 1
ATOM 1754 O O . LEU A 1 219 ? -0.834 8.880 14.312 1.00 90.12 219 LEU A O 1
ATOM 1758 N N . ALA A 1 220 ? 0.853 9.274 15.751 1.00 87.88 220 ALA A N 1
ATOM 1759 C CA . ALA A 1 220 ? 0.010 9.488 16.929 1.00 87.88 220 ALA A CA 1
ATOM 1760 C C . ALA A 1 220 ? -0.981 10.657 16.739 1.00 87.88 220 ALA A C 1
ATOM 1762 O O . ALA A 1 220 ? -2.184 10.509 16.967 1.00 87.88 220 ALA A O 1
ATOM 1763 N N . SER A 1 221 ? -0.490 11.802 16.256 1.00 91.56 221 SER A N 1
ATOM 1764 C CA . SER A 1 221 ? -1.306 12.994 15.974 1.00 91.56 221 SER A CA 1
ATOM 1765 C C . SER A 1 221 ? -2.328 12.756 14.849 1.00 91.56 221 SER A C 1
ATOM 1767 O O . SER A 1 221 ? -3.513 13.070 14.983 1.00 91.56 221 SER A O 1
ATOM 1769 N N . LEU A 1 222 ? -1.894 12.114 13.759 1.00 95.25 222 LEU A N 1
ATOM 1770 C CA . LEU A 1 222 ? -2.734 11.769 12.606 1.00 95.25 222 LEU A CA 1
ATOM 1771 C C . LEU A 1 222 ? -3.856 10.787 12.990 1.00 95.25 222 LEU A C 1
ATOM 1773 O O . LEU A 1 222 ? -4.993 10.937 12.535 1.00 95.25 222 LEU A O 1
ATOM 1777 N N . LEU A 1 223 ? -3.553 9.818 13.860 1.00 95.00 223 LEU A N 1
ATOM 1778 C CA . LEU A 1 223 ? -4.518 8.867 14.405 1.00 95.00 223 LEU A CA 1
ATOM 1779 C C . LEU A 1 223 ? -5.560 9.555 15.296 1.00 95.00 223 LEU A C 1
ATOM 1781 O O . LEU A 1 223 ? -6.749 9.281 15.149 1.00 95.00 223 LEU A O 1
ATOM 1785 N N . LEU A 1 224 ? -5.144 10.468 16.177 1.00 93.06 224 LEU A N 1
ATOM 1786 C CA . LEU A 1 224 ? -6.055 11.248 17.022 1.00 93.06 224 LEU A CA 1
ATOM 1787 C C . LEU A 1 224 ? -7.072 12.039 16.185 1.00 93.06 224 LEU A C 1
ATOM 1789 O O . LEU A 1 224 ? -8.277 11.963 16.434 1.00 93.06 224 LEU A O 1
ATOM 1793 N N . ASP A 1 225 ? -6.610 12.760 15.163 1.00 94.88 225 ASP A N 1
ATOM 1794 C CA . ASP A 1 225 ? -7.498 13.512 14.271 1.00 94.88 225 ASP A CA 1
ATOM 1795 C C . ASP A 1 225 ? -8.451 12.592 13.483 1.00 94.88 225 ASP A C 1
ATOM 1797 O O . ASP A 1 225 ? -9.629 12.921 13.302 1.00 94.88 225 ASP A O 1
ATOM 1801 N N . ALA A 1 226 ? -7.990 11.406 13.076 1.00 96.81 226 ALA A N 1
ATOM 1802 C CA . ALA A 1 226 ? -8.823 10.412 12.403 1.00 96.81 226 ALA A CA 1
ATOM 1803 C C . ALA A 1 226 ? -9.881 9.781 13.325 1.00 96.81 226 ALA A C 1
ATOM 1805 O O . ALA A 1 226 ? -11.022 9.597 12.901 1.00 96.81 226 ALA A O 1
ATOM 1806 N N . LEU A 1 227 ? -9.543 9.493 14.585 1.00 95.44 227 LEU A N 1
ATOM 1807 C CA . LEU A 1 227 ? -10.475 8.956 15.585 1.00 95.44 227 LEU A CA 1
ATOM 1808 C C . LEU A 1 227 ? -11.539 9.988 15.969 1.00 95.44 227 LEU A C 1
ATOM 1810 O O . LEU A 1 227 ? -12.724 9.657 15.999 1.00 95.44 227 LEU A O 1
ATOM 1814 N N . ARG A 1 228 ? -11.152 11.260 16.140 1.00 94.62 228 ARG A N 1
ATOM 1815 C CA . ARG A 1 228 ? -12.103 12.378 16.274 1.00 94.62 228 ARG A CA 1
ATOM 1816 C C . ARG A 1 228 ? -13.046 12.452 15.077 1.00 94.62 228 ARG A C 1
ATOM 1818 O O . ARG A 1 228 ? -14.251 12.617 15.259 1.00 94.62 228 ARG A O 1
ATOM 1825 N N . LYS A 1 229 ? -12.525 12.311 13.851 1.00 96.56 229 LYS A N 1
ATOM 1826 C CA . LYS A 1 229 ? -13.372 12.353 12.655 1.00 96.56 229 LYS A CA 1
ATOM 1827 C C . LYS A 1 229 ? -14.298 11.139 12.539 1.00 96.56 229 LYS A C 1
ATOM 1829 O O . LYS A 1 229 ? -15.422 11.292 12.070 1.00 96.56 229 LYS A O 1
ATOM 1834 N N . TYR A 1 230 ? -13.852 9.965 12.977 1.00 96.44 230 TYR A N 1
ATOM 1835 C CA . TYR A 1 230 ? -14.679 8.763 13.050 1.00 96.44 230 TYR A CA 1
ATOM 1836 C C . TYR A 1 230 ? -15.830 8.947 14.049 1.00 96.44 230 TYR A C 1
ATOM 1838 O O . TYR A 1 230 ? -16.973 8.726 13.660 1.00 96.44 230 TYR A O 1
ATOM 1846 N N . SER A 1 231 ? -15.558 9.448 15.262 1.00 94.56 231 SER A N 1
ATOM 1847 C CA . SER A 1 231 ? -16.572 9.780 16.286 1.00 94.56 231 SER A CA 1
ATOM 1848 C C . SER A 1 231 ? -17.691 10.660 15.711 1.00 94.56 231 SER A C 1
ATOM 1850 O O . SER A 1 231 ? -18.858 10.277 15.706 1.00 94.56 231 SER A O 1
ATOM 1852 N N . GLN A 1 232 ? -17.314 11.773 15.067 1.00 95.06 232 GLN A N 1
ATOM 1853 C CA . GLN A 1 232 ? -18.234 12.705 14.388 1.00 95.06 232 GLN A CA 1
ATOM 1854 C C . GLN A 1 232 ? -19.071 12.092 13.250 1.00 95.06 232 GLN A C 1
ATOM 1856 O O . GLN A 1 232 ? -19.977 12.748 12.736 1.00 95.06 232 GLN A O 1
ATOM 1861 N N . CYS A 1 233 ? -18.719 10.903 12.760 1.00 94.81 233 CYS A N 1
ATOM 1862 C CA . CYS A 1 233 ? -19.386 10.242 11.637 1.00 94.81 233 CYS A CA 1
ATOM 1863 C C . CYS A 1 233 ? -20.091 8.935 12.028 1.00 94.81 233 CYS A C 1
ATOM 1865 O O . CYS A 1 233 ? -20.685 8.308 11.151 1.00 94.81 233 CYS A O 1
ATOM 1867 N N . ASN A 1 234 ? -20.021 8.523 13.298 1.00 94.69 234 ASN A N 1
ATOM 1868 C CA . ASN A 1 234 ? -20.554 7.256 13.802 1.00 94.69 234 ASN A CA 1
ATOM 1869 C C . ASN A 1 234 ? -21.167 7.448 15.207 1.00 94.69 234 ASN A C 1
ATOM 1871 O O . ASN A 1 234 ? -20.847 6.697 16.122 1.00 94.69 234 ASN A O 1
ATOM 1875 N N . ASP A 1 235 ? -22.013 8.471 15.373 1.00 92.94 235 ASP A N 1
ATOM 1876 C CA . ASP A 1 235 ? -22.819 8.723 16.584 1.00 92.94 235 ASP A CA 1
ATOM 1877 C C . ASP A 1 235 ? -22.005 8.756 17.897 1.00 92.94 235 ASP A C 1
ATOM 1879 O O . ASP A 1 235 ? -22.370 8.148 18.902 1.00 92.94 235 ASP A O 1
ATOM 1883 N N . ASP A 1 236 ? -20.858 9.442 17.856 1.00 91.00 236 ASP A N 1
ATOM 1884 C CA . ASP A 1 236 ? -19.862 9.555 18.932 1.00 91.00 236 ASP A CA 1
ATOM 1885 C C . ASP A 1 236 ? -19.236 8.234 19.427 1.00 91.00 236 ASP A C 1
ATOM 1887 O O . ASP A 1 236 ? -18.537 8.195 20.442 1.00 91.00 236 ASP A O 1
ATOM 1891 N N . ALA A 1 237 ? -19.387 7.149 18.662 1.00 91.06 237 ALA A N 1
ATOM 1892 C CA . ALA A 1 237 ? -18.673 5.900 18.898 1.00 91.06 237 ALA A CA 1
ATOM 1893 C C . ALA A 1 237 ? -17.224 5.951 18.380 1.00 91.06 237 ALA A C 1
ATOM 1895 O O . ALA A 1 237 ? -16.942 6.428 17.276 1.00 91.06 237 ALA A O 1
ATOM 1896 N N . SER A 1 238 ? -16.295 5.366 19.139 1.00 92.19 238 SER A N 1
ATOM 1897 C CA . SER A 1 238 ? -14.939 5.054 18.673 1.00 92.19 238 SER A CA 1
ATOM 1898 C C . SER A 1 238 ? -14.886 3.637 18.057 1.00 92.19 238 SER A C 1
ATOM 1900 O O . SER A 1 238 ? -15.786 2.832 18.295 1.00 92.19 238 SER A O 1
ATOM 1902 N N . PRO A 1 239 ? -13.886 3.305 17.215 1.00 95.38 239 PRO A N 1
ATOM 1903 C CA . PRO A 1 239 ? -13.801 1.989 16.580 1.00 95.38 239 PRO A CA 1
ATOM 1904 C C . PRO A 1 239 ? -13.202 0.934 17.524 1.00 95.38 239 PRO A C 1
ATOM 1906 O O . PRO A 1 239 ? -12.044 1.048 17.926 1.00 95.38 239 PRO A O 1
ATOM 1909 N N . ASP A 1 240 ? -13.926 -0.152 17.796 1.00 95.12 240 ASP A N 1
ATOM 1910 C CA . ASP A 1 240 ? -13.451 -1.287 18.611 1.00 95.12 240 ASP A CA 1
ATOM 1911 C C . ASP A 1 240 ? -12.171 -1.912 18.031 1.00 95.12 240 ASP A C 1
ATOM 1913 O O . ASP A 1 240 ? -11.326 -2.440 18.760 1.00 95.12 240 ASP A O 1
ATOM 1917 N N . ARG A 1 241 ? -12.045 -1.892 16.697 1.00 96.75 241 ARG A N 1
ATOM 1918 C CA . ARG A 1 241 ? -10.940 -2.493 15.947 1.00 96.75 241 ARG A CA 1
ATOM 1919 C C . ARG A 1 241 ? -10.306 -1.500 14.978 1.00 96.75 241 ARG A C 1
ATOM 1921 O O . ARG A 1 241 ? -10.990 -0.858 14.187 1.00 96.75 241 ARG A O 1
ATOM 1928 N N . ILE A 1 242 ? -8.981 -1.462 14.967 1.00 98.12 242 ILE A N 1
ATOM 1929 C CA . ILE A 1 242 ? -8.157 -0.708 14.028 1.00 98.12 242 ILE A CA 1
ATOM 1930 C C . ILE A 1 242 ? -7.291 -1.703 13.249 1.00 98.12 242 ILE A C 1
ATOM 1932 O O . ILE A 1 242 ? -6.636 -2.564 13.837 1.00 98.12 242 ILE A O 1
ATOM 1936 N N . ILE A 1 243 ? -7.295 -1.612 11.920 1.00 98.56 243 ILE A N 1
ATOM 1937 C CA . ILE A 1 243 ? -6.483 -2.462 11.039 1.00 98.56 243 ILE A CA 1
ATOM 1938 C C . ILE A 1 243 ? -5.625 -1.551 10.168 1.00 98.56 243 ILE A C 1
ATOM 1940 O O . ILE A 1 243 ? -6.132 -0.849 9.295 1.00 98.56 243 ILE A O 1
ATOM 1944 N N . PHE A 1 244 ? -4.327 -1.536 10.440 1.00 98.62 244 PHE A N 1
ATOM 1945 C CA . PHE A 1 244 ? -3.365 -0.604 9.871 1.00 98.62 244 PHE A CA 1
ATOM 1946 C C . PHE A 1 244 ? -2.519 -1.307 8.806 1.00 98.62 244 PHE A C 1
ATOM 1948 O O . PHE A 1 244 ? -1.774 -2.230 9.121 1.00 98.62 244 PHE A O 1
ATOM 1955 N N . PHE A 1 245 ? -2.603 -0.862 7.553 1.00 98.69 245 PHE A N 1
ATOM 1956 C CA . PHE A 1 245 ? -1.796 -1.365 6.443 1.00 98.69 245 PHE A CA 1
ATOM 1957 C C . PHE A 1 245 ? -0.676 -0.375 6.086 1.00 98.69 245 PHE A C 1
ATOM 1959 O O . PHE A 1 245 ? -0.926 0.749 5.645 1.00 98.69 245 PHE A O 1
ATOM 1966 N N . ARG A 1 246 ? 0.575 -0.801 6.257 1.00 97.62 246 ARG A N 1
ATOM 1967 C CA . ARG A 1 246 ? 1.783 0.018 6.110 1.00 97.62 246 ARG A CA 1
ATOM 1968 C C . ARG A 1 246 ? 2.575 -0.404 4.871 1.00 97.62 246 ARG A C 1
ATOM 1970 O O . ARG A 1 246 ? 3.244 -1.434 4.887 1.00 97.62 246 ARG A O 1
ATOM 1977 N N . ASP A 1 247 ? 2.504 0.389 3.807 1.00 94.56 247 ASP A N 1
ATOM 1978 C CA . ASP A 1 247 ? 3.346 0.240 2.609 1.00 94.56 247 ASP A CA 1
ATOM 1979 C C . ASP A 1 247 ? 4.712 0.926 2.838 1.00 94.56 247 ASP A C 1
ATOM 1981 O O . ASP A 1 247 ? 4.889 1.678 3.803 1.00 94.56 247 ASP A O 1
ATOM 1985 N N . GLY A 1 248 ? 5.696 0.654 1.981 1.00 85.31 248 GLY A N 1
ATOM 1986 C CA . GLY A 1 248 ? 6.990 1.350 1.979 1.00 85.31 248 GLY A CA 1
ATOM 1987 C C . GLY A 1 248 ? 8.008 0.915 3.047 1.00 85.31 248 GLY A C 1
ATOM 1988 O O . GLY A 1 248 ? 9.051 1.553 3.175 1.00 85.31 248 GLY A O 1
ATOM 1989 N N . VAL A 1 249 ? 7.751 -0.164 3.794 1.00 91.38 249 VAL A N 1
ATOM 1990 C CA . VAL A 1 249 ? 8.670 -0.706 4.818 1.00 91.38 249 VAL A CA 1
ATOM 1991 C C . VAL A 1 249 ? 9.461 -1.892 4.266 1.00 91.38 249 VAL A C 1
ATOM 1993 O O . VAL A 1 249 ? 8.892 -2.815 3.682 1.00 91.38 249 VAL A O 1
ATOM 1996 N N . SER A 1 250 ? 10.781 -1.887 4.470 1.00 88.56 250 SER A N 1
ATOM 1997 C CA . SER A 1 250 ? 11.649 -3.032 4.166 1.00 88.56 250 SER A CA 1
ATOM 1998 C C . SER A 1 250 ? 11.848 -3.951 5.376 1.00 88.56 250 SER A C 1
ATOM 2000 O O . SER A 1 250 ? 11.757 -3.515 6.521 1.00 88.56 250 SER A O 1
ATOM 2002 N N . ASP A 1 251 ? 12.194 -5.216 5.121 1.00 88.81 251 ASP A N 1
ATOM 2003 C CA . ASP A 1 251 ? 12.456 -6.248 6.140 1.00 88.81 251 ASP A CA 1
ATOM 2004 C C . ASP A 1 251 ? 13.373 -5.770 7.288 1.00 88.81 251 ASP A C 1
ATOM 2006 O O . ASP A 1 251 ? 13.103 -6.044 8.455 1.00 88.81 251 ASP A O 1
ATOM 2010 N N . GLY A 1 252 ? 14.430 -5.011 6.969 1.00 89.38 252 GLY A N 1
ATOM 2011 C CA . GLY A 1 252 ? 15.387 -4.495 7.956 1.00 89.38 252 GLY A CA 1
ATOM 2012 C C . GLY A 1 252 ? 14.859 -3.349 8.829 1.00 89.38 252 GLY A C 1
ATOM 2013 O O . GLY A 1 252 ? 15.451 -3.060 9.863 1.00 89.38 252 GLY A O 1
ATOM 2014 N N . GLN A 1 253 ? 13.750 -2.712 8.444 1.00 91.00 253 GLN A N 1
ATOM 2015 C CA . GLN A 1 253 ? 13.102 -1.637 9.207 1.00 91.00 253 GLN A CA 1
ATOM 2016 C C . GLN A 1 253 ? 11.996 -2.157 10.138 1.00 91.00 253 GLN A C 1
ATOM 2018 O O . GLN A 1 253 ? 11.548 -1.416 11.007 1.00 91.00 253 GLN A O 1
ATOM 2023 N N . ILE A 1 254 ? 11.562 -3.418 10.005 1.00 94.06 254 ILE A N 1
ATOM 2024 C CA . ILE A 1 254 ? 10.473 -3.985 10.823 1.00 94.06 254 ILE A CA 1
ATOM 2025 C C . ILE A 1 254 ? 10.713 -3.829 12.341 1.00 94.06 254 ILE A C 1
ATOM 2027 O O . ILE A 1 254 ? 9.762 -3.447 13.027 1.00 94.06 254 ILE A O 1
ATOM 2031 N N . PRO A 1 255 ? 11.926 -4.047 12.898 1.00 94.25 255 PRO A N 1
ATOM 2032 C CA . PRO A 1 255 ? 12.176 -3.812 14.323 1.00 94.25 255 PRO A CA 1
ATOM 2033 C C . PRO A 1 255 ? 11.909 -2.360 14.743 1.00 94.25 255 PRO A C 1
ATOM 2035 O O . PRO A 1 255 ? 11.238 -2.131 15.744 1.00 94.25 255 PRO A O 1
ATOM 2038 N N . GLN A 1 256 ? 12.339 -1.387 13.932 1.00 91.62 256 GLN A N 1
ATOM 2039 C CA . GLN A 1 256 ? 12.112 0.040 14.183 1.00 91.62 256 GLN A CA 1
ATOM 2040 C C . GLN A 1 256 ? 10.629 0.416 14.048 1.00 91.62 256 GLN A C 1
ATOM 2042 O O . GLN A 1 256 ? 10.122 1.211 14.830 1.00 91.62 256 GLN A O 1
ATOM 2047 N N . VAL A 1 257 ? 9.894 -0.184 13.107 1.00 93.38 257 VAL A N 1
ATOM 2048 C CA . VAL A 1 257 ? 8.439 0.025 12.981 1.00 93.38 257 VAL A CA 1
ATOM 2049 C C . VAL A 1 257 ? 7.697 -0.496 14.218 1.00 93.38 257 VAL A C 1
ATOM 2051 O O . VAL A 1 257 ? 6.787 0.172 14.708 1.00 93.38 257 VAL A O 1
ATOM 2054 N N . LYS A 1 258 ? 8.107 -1.643 14.778 1.00 93.69 258 LYS A N 1
ATOM 2055 C CA . LYS A 1 258 ? 7.574 -2.132 16.063 1.00 93.69 258 LYS A CA 1
ATOM 2056 C C . LYS A 1 258 ? 7.898 -1.177 17.213 1.00 93.69 258 LYS A C 1
ATOM 2058 O O . LYS A 1 258 ? 7.003 -0.817 17.971 1.00 93.69 258 LYS A O 1
ATOM 2063 N N . GLU A 1 259 ? 9.157 -0.762 17.316 1.00 90.75 259 GLU A N 1
ATOM 2064 C CA . GLU A 1 259 ? 9.662 0.083 18.400 1.00 90.75 259 GLU A CA 1
ATOM 2065 C C . GLU A 1 259 ? 9.043 1.492 18.413 1.00 90.75 259 GLU A C 1
ATOM 2067 O O . GLU A 1 259 ? 8.660 1.966 19.482 1.00 90.75 259 GLU A O 1
ATOM 2072 N N . TRP A 1 260 ? 8.898 2.130 17.245 1.00 90.19 260 TRP A N 1
ATOM 2073 C CA . TRP A 1 260 ? 8.532 3.548 17.122 1.00 90.19 260 TRP A CA 1
ATOM 2074 C C . TRP A 1 260 ? 7.122 3.797 16.574 1.00 90.19 260 TRP A C 1
ATOM 2076 O O . TRP A 1 260 ? 6.424 4.653 17.107 1.00 90.19 260 TRP A O 1
ATOM 2086 N N . GLU A 1 261 ? 6.665 3.072 15.545 1.00 94.19 261 GLU A N 1
ATOM 2087 C CA . GLU A 1 261 ? 5.318 3.292 14.982 1.00 94.19 261 GLU A CA 1
ATOM 2088 C C . GLU A 1 261 ? 4.247 2.598 15.849 1.00 94.19 261 GLU A C 1
ATOM 2090 O O . GLU A 1 261 ? 3.301 3.240 16.308 1.00 94.19 261 GLU A O 1
ATOM 2095 N N . ILE A 1 262 ? 4.404 1.298 16.131 1.00 94.94 262 ILE A N 1
ATOM 2096 C CA . ILE A 1 262 ? 3.375 0.505 16.830 1.00 94.94 262 ILE A CA 1
ATOM 2097 C C . ILE A 1 262 ? 3.249 0.907 18.303 1.00 94.94 262 ILE A C 1
ATOM 2099 O O . ILE A 1 262 ? 2.136 1.162 18.765 1.00 94.94 262 ILE A O 1
ATOM 2103 N N . ASN A 1 263 ? 4.360 1.001 19.040 1.00 92.81 263 ASN A N 1
ATOM 2104 C CA . ASN A 1 263 ? 4.319 1.365 20.460 1.00 92.81 263 ASN A CA 1
ATOM 2105 C C . ASN A 1 263 ? 3.686 2.745 20.690 1.00 92.81 263 ASN A C 1
ATOM 2107 O O . ASN A 1 263 ? 2.893 2.899 21.618 1.00 92.81 263 ASN A O 1
ATOM 2111 N N . GLN A 1 264 ? 3.975 3.734 19.835 1.00 91.19 264 GLN A N 1
ATOM 2112 C CA . GLN A 1 264 ? 3.378 5.066 19.962 1.00 91.19 264 GLN A CA 1
ATOM 2113 C C . GLN A 1 264 ? 1.885 5.071 19.616 1.00 91.19 264 GLN A C 1
ATOM 2115 O O . GLN A 1 264 ? 1.115 5.746 20.301 1.00 91.19 264 GLN A O 1
ATOM 2120 N N . ILE A 1 265 ? 1.446 4.285 18.626 1.00 93.81 265 ILE A N 1
ATOM 2121 C CA . ILE A 1 265 ? 0.017 4.081 18.337 1.00 93.81 265 ILE A CA 1
ATOM 2122 C C . ILE A 1 265 ? -0.694 3.465 19.552 1.00 93.81 265 ILE A C 1
ATOM 2124 O O . ILE A 1 265 ? -1.722 3.985 19.984 1.00 93.81 265 ILE A O 1
ATOM 2128 N N . VAL A 1 266 ? -0.139 2.399 20.138 1.00 94.00 266 VAL A N 1
ATOM 2129 C CA . VAL A 1 266 ? -0.722 1.718 21.309 1.00 94.00 266 VAL A CA 1
ATOM 2130 C C . VAL A 1 266 ? -0.778 2.647 22.526 1.00 94.00 266 VAL A C 1
ATOM 2132 O O . VAL A 1 266 ? -1.839 2.778 23.136 1.00 94.00 266 VAL A O 1
ATOM 2135 N N . ALA A 1 267 ? 0.318 3.342 22.843 1.00 92.00 267 ALA A N 1
ATOM 2136 C CA . ALA A 1 267 ? 0.368 4.298 23.949 1.00 92.00 267 ALA A CA 1
ATOM 2137 C C . ALA A 1 267 ? -0.623 5.460 23.753 1.00 92.00 267 ALA A C 1
ATOM 2139 O O . ALA A 1 267 ? -1.303 5.861 24.696 1.00 92.00 267 ALA A O 1
ATOM 2140 N N . SER A 1 268 ? -0.766 5.957 22.519 1.00 90.94 268 SER A N 1
ATOM 2141 C CA . SER A 1 268 ? -1.729 7.015 22.191 1.00 90.94 268 SER A CA 1
ATOM 2142 C C . SER A 1 268 ? -3.168 6.551 22.387 1.00 90.94 268 SER A C 1
ATOM 2144 O O . SER A 1 268 ? -3.955 7.263 23.002 1.00 90.94 268 SER A O 1
ATOM 2146 N N . LEU A 1 269 ? -3.519 5.345 21.928 1.00 92.00 269 LEU A N 1
ATOM 2147 C CA . LEU A 1 269 ? -4.857 4.777 22.132 1.00 92.00 269 LEU A CA 1
ATOM 2148 C C . LEU A 1 269 ? -5.186 4.618 23.624 1.00 92.00 269 LEU A C 1
ATOM 2150 O O . LEU A 1 269 ? -6.278 4.992 24.045 1.00 92.00 269 LEU A O 1
ATOM 2154 N N . GLN A 1 270 ? -4.233 4.134 24.427 1.00 91.62 270 GLN A N 1
ATOM 2155 C CA . GLN A 1 270 ? -4.392 3.984 25.879 1.00 91.62 270 GLN A CA 1
ATOM 2156 C C . GLN A 1 270 ? -4.559 5.328 26.604 1.00 91.62 270 GLN A C 1
ATOM 2158 O O . GLN A 1 270 ? -5.384 5.434 27.509 1.00 91.62 270 GLN A O 1
ATOM 2163 N N . ALA A 1 271 ? -3.801 6.354 26.206 1.00 89.50 271 ALA A N 1
ATOM 2164 C CA . ALA A 1 271 ? -3.879 7.689 26.798 1.00 89.50 271 ALA A CA 1
ATOM 2165 C C . ALA A 1 271 ? -5.160 8.446 26.404 1.00 89.50 271 ALA A C 1
ATOM 2167 O O . ALA A 1 271 ? -5.705 9.198 27.209 1.00 89.50 271 ALA A O 1
ATOM 2168 N N . LEU A 1 272 ? -5.637 8.257 25.169 1.00 84.88 272 LEU A N 1
ATOM 2169 C CA . LEU A 1 272 ? -6.817 8.939 24.630 1.00 84.88 272 LEU A CA 1
ATOM 2170 C C . LEU A 1 272 ? -8.139 8.315 25.078 1.00 84.88 272 LEU A C 1
ATOM 2172 O O . LEU A 1 272 ? -9.119 9.040 25.237 1.00 84.88 272 LEU A O 1
ATOM 2176 N N . PHE A 1 273 ? -8.168 6.998 25.297 1.00 86.50 273 PHE A N 1
ATOM 2177 C CA . PHE A 1 273 ? -9.369 6.276 25.717 1.00 86.50 273 PHE A CA 1
ATOM 2178 C C . PHE A 1 273 ? -9.097 5.389 26.948 1.00 86.50 273 PHE A C 1
ATOM 2180 O O . PHE A 1 273 ? -9.125 4.158 26.845 1.00 86.50 273 PHE A O 1
ATOM 2187 N N . PRO A 1 274 ? -8.839 5.979 28.135 1.00 84.75 274 PRO A N 1
ATOM 2188 C CA . PRO A 1 274 ? -8.611 5.215 29.358 1.00 84.75 274 PRO A CA 1
ATOM 2189 C C . PRO A 1 274 ? -9.772 4.254 29.648 1.00 84.75 274 PRO A C 1
ATOM 2191 O O . PRO A 1 274 ? -10.929 4.660 29.722 1.00 84.75 274 PRO A O 1
ATOM 2194 N N . GLY A 1 275 ? -9.461 2.965 29.805 1.00 83.00 275 GLY A N 1
ATOM 2195 C CA . GLY A 1 275 ? -10.452 1.908 30.041 1.00 83.00 275 GLY A CA 1
ATOM 2196 C C . GLY A 1 275 ? -11.105 1.312 28.784 1.00 83.00 275 GLY A C 1
ATOM 2197 O O . GLY A 1 275 ? -11.769 0.284 28.900 1.00 83.00 275 GLY A O 1
ATOM 2198 N N . VAL A 1 276 ? -10.885 1.870 27.587 1.00 84.38 276 VAL A N 1
ATOM 2199 C CA . VAL A 1 276 ? -11.359 1.283 26.319 1.00 84.38 276 VAL A CA 1
ATOM 2200 C C . VAL A 1 276 ? -10.244 0.458 25.681 1.00 84.38 276 VAL A C 1
ATOM 2202 O O . VAL A 1 276 ? -9.196 0.977 25.296 1.00 84.38 276 VAL A O 1
ATOM 2205 N N . GLN A 1 277 ? -10.468 -0.847 25.519 1.00 85.38 277 GLN A N 1
ATOM 2206 C CA . GLN A 1 277 ? -9.494 -1.730 24.879 1.00 85.38 277 GLN A CA 1
ATOM 2207 C C . GLN A 1 277 ? -9.682 -1.767 23.354 1.00 85.38 277 GLN A C 1
ATOM 2209 O O . GLN A 1 277 ? -10.299 -2.684 22.808 1.00 85.38 277 GLN A O 1
ATOM 2214 N N . HIS A 1 278 ? -9.101 -0.789 22.658 1.00 92.62 278 HIS A N 1
ATOM 2215 C CA . HIS A 1 278 ? -8.972 -0.832 21.201 1.00 92.62 278 HIS A CA 1
ATOM 2216 C C . HIS A 1 278 ? -8.136 -2.036 20.753 1.00 92.62 278 HIS A C 1
ATOM 2218 O O . HIS A 1 278 ? -7.015 -2.247 21.223 1.00 92.62 278 HIS A O 1
ATOM 2224 N N . LYS A 1 279 ? -8.661 -2.810 19.803 1.00 96.31 279 LYS A N 1
ATOM 2225 C CA . LYS A 1 279 ? -7.944 -3.929 19.183 1.00 96.31 279 LYS A CA 1
ATOM 2226 C C . LYS A 1 279 ? -7.203 -3.454 17.941 1.00 96.31 279 LYS A C 1
ATOM 2228 O O . LYS A 1 279 ? -7.803 -2.797 17.096 1.00 96.31 279 LYS A O 1
ATOM 2233 N N . LEU A 1 280 ? -5.937 -3.822 17.785 1.00 97.56 280 LEU A N 1
ATOM 2234 C CA . LEU A 1 280 ? -5.076 -3.343 16.703 1.00 97.56 280 LEU A CA 1
ATOM 2235 C C . LEU A 1 280 ? -4.450 -4.513 15.943 1.00 97.56 280 LEU A C 1
ATOM 2237 O O . LEU A 1 280 ? -3.828 -5.377 16.553 1.00 97.56 280 LEU A O 1
ATOM 2241 N N . ALA A 1 281 ? -4.555 -4.498 14.615 1.00 98.44 281 ALA A N 1
ATOM 2242 C CA . ALA A 1 281 ? -3.685 -5.266 13.727 1.00 98.44 281 ALA A CA 1
ATOM 2243 C C . ALA A 1 281 ? -2.807 -4.301 12.927 1.00 98.44 281 ALA A C 1
ATOM 2245 O O . ALA A 1 281 ? -3.318 -3.329 12.368 1.00 98.44 281 ALA A O 1
ATOM 2246 N N . PHE A 1 282 ? -1.507 -4.573 12.849 1.00 98.56 282 PHE A N 1
ATOM 2247 C CA . PHE A 1 282 ? -0.549 -3.797 12.066 1.00 98.56 282 PHE A CA 1
ATOM 2248 C C . PHE A 1 282 ? 0.112 -4.703 11.025 1.00 98.56 282 PHE A C 1
ATOM 2250 O O . PHE A 1 282 ? 0.829 -5.649 11.359 1.00 98.56 282 PHE A O 1
ATOM 2257 N N . VAL A 1 283 ? -0.152 -4.413 9.754 1.00 98.69 283 VAL A N 1
ATOM 2258 C CA . VAL A 1 283 ? 0.176 -5.257 8.605 1.00 98.69 283 VAL A CA 1
ATOM 2259 C C . VAL A 1 283 ? 1.112 -4.495 7.675 1.00 98.69 283 VAL A C 1
ATOM 2261 O O . VAL A 1 283 ? 0.715 -3.517 7.042 1.00 98.69 283 VAL A O 1
ATOM 2264 N N . VAL A 1 284 ? 2.359 -4.942 7.567 1.00 98.44 284 VAL A N 1
ATOM 2265 C CA . VAL A 1 284 ? 3.296 -4.436 6.558 1.00 98.44 284 VAL A CA 1
ATOM 2266 C C . VAL A 1 284 ? 2.916 -5.014 5.197 1.00 98.44 284 VAL A C 1
ATOM 2268 O O . VAL A 1 284 ? 2.695 -6.217 5.068 1.00 98.44 284 VAL A O 1
ATOM 2271 N N . VAL A 1 285 ? 2.838 -4.152 4.186 1.00 98.31 285 VAL A N 1
ATOM 2272 C CA . VAL A 1 285 ? 2.488 -4.491 2.803 1.00 98.31 285 VAL A CA 1
ATOM 2273 C C . VAL A 1 285 ? 3.725 -4.286 1.932 1.00 98.31 285 VAL A C 1
ATOM 2275 O O . VAL A 1 285 ? 4.256 -3.180 1.848 1.00 98.31 285 VAL A O 1
ATOM 2278 N N . THR A 1 286 ? 4.197 -5.337 1.262 1.00 96.38 286 THR A N 1
ATOM 2279 C CA . THR A 1 286 ? 5.395 -5.284 0.412 1.00 96.38 286 THR A CA 1
ATOM 2280 C C . THR A 1 286 ? 5.071 -5.735 -1.012 1.00 96.38 286 THR A C 1
ATOM 2282 O O . THR A 1 286 ? 4.951 -6.923 -1.309 1.00 96.38 286 THR A O 1
ATOM 2285 N N . LYS A 1 287 ? 4.965 -4.753 -1.914 1.00 92.56 287 LYS A N 1
ATOM 2286 C CA . LYS A 1 287 ? 4.647 -4.927 -3.347 1.00 92.56 287 LYS A CA 1
ATOM 2287 C C . LYS A 1 287 ? 5.863 -5.158 -4.261 1.00 92.56 287 LYS A C 1
ATOM 2289 O O . LYS A 1 287 ? 5.714 -5.575 -5.405 1.00 92.56 287 LYS A O 1
ATOM 2294 N N . HIS A 1 288 ? 7.076 -4.886 -3.775 1.00 89.38 288 HIS A N 1
ATOM 2295 C CA . HIS A 1 288 ? 8.327 -5.036 -4.531 1.00 89.38 288 HIS A CA 1
ATOM 2296 C C . HIS A 1 288 ? 9.126 -6.251 -4.043 1.00 89.38 288 HIS A C 1
ATOM 2298 O O . HIS A 1 288 ? 10.147 -6.114 -3.371 1.00 89.38 288 HIS A O 1
ATOM 2304 N N . ILE A 1 289 ? 8.638 -7.443 -4.386 1.00 91.06 289 ILE A N 1
ATOM 2305 C CA . ILE A 1 289 ? 9.231 -8.735 -4.010 1.00 91.06 289 ILE A CA 1
ATOM 2306 C C . ILE A 1 289 ? 9.702 -9.529 -5.233 1.00 91.06 289 ILE A C 1
ATOM 2308 O O . ILE A 1 289 ? 9.193 -9.341 -6.340 1.00 91.06 289 ILE A O 1
ATOM 2312 N N . SER A 1 290 ? 10.661 -10.435 -5.025 1.00 90.56 290 SER A N 1
ATOM 2313 C CA . SER A 1 290 ? 11.179 -11.349 -6.060 1.00 90.56 290 SER A CA 1
ATOM 2314 C C . SER A 1 290 ? 10.349 -12.628 -6.212 1.00 90.56 290 SER A C 1
ATOM 2316 O O . SER A 1 290 ? 10.456 -13.303 -7.226 1.00 90.56 290 SER A O 1
ATOM 2318 N N . THR A 1 291 ? 9.523 -12.982 -5.224 1.00 93.38 291 THR A N 1
ATOM 2319 C CA . THR A 1 291 ? 8.693 -14.194 -5.271 1.00 93.38 291 THR A CA 1
ATOM 2320 C C . THR A 1 291 ? 7.685 -14.118 -6.421 1.00 93.38 291 THR A C 1
ATOM 2322 O O . THR A 1 291 ? 7.005 -13.102 -6.604 1.00 93.38 291 THR A O 1
ATOM 2325 N N . ARG A 1 292 ? 7.580 -15.197 -7.199 1.00 94.31 292 ARG A N 1
ATOM 2326 C CA . ARG A 1 292 ? 6.601 -15.381 -8.280 1.00 94.31 292 ARG A CA 1
ATOM 2327 C C . ARG A 1 292 ? 5.876 -16.699 -8.056 1.00 94.31 292 ARG A C 1
ATOM 2329 O O . ARG A 1 292 ? 6.489 -17.662 -7.608 1.00 94.31 292 ARG A O 1
ATOM 2336 N N . PHE A 1 293 ? 4.599 -16.730 -8.411 1.00 94.88 293 PHE A N 1
ATOM 2337 C CA . PHE A 1 293 ? 3.782 -17.938 -8.396 1.00 94.88 293 PHE A CA 1
ATOM 2338 C C . PHE A 1 293 ? 3.240 -18.190 -9.794 1.00 94.88 293 PHE A C 1
ATOM 2340 O O . PHE A 1 293 ? 2.954 -17.244 -10.530 1.00 94.88 293 PHE A O 1
ATOM 2347 N N . PHE A 1 294 ? 3.090 -19.463 -10.136 1.00 94.56 294 PHE A N 1
ATOM 2348 C CA . PHE A 1 294 ? 2.630 -19.915 -11.440 1.00 94.56 294 PHE A CA 1
ATOM 2349 C C . PHE A 1 294 ? 1.656 -21.073 -11.254 1.00 94.56 294 PHE A C 1
ATOM 2351 O O . PHE A 1 294 ? 1.852 -21.910 -10.375 1.00 94.56 294 PHE A O 1
ATOM 2358 N N . LEU A 1 295 ? 0.627 -21.131 -12.094 1.00 91.56 295 LEU A N 1
ATOM 2359 C CA . LEU A 1 295 ? -0.250 -22.292 -12.205 1.00 91.56 295 LEU A CA 1
ATOM 2360 C C . LEU A 1 295 ? 0.190 -23.154 -13.399 1.00 91.56 295 LEU A C 1
ATOM 2362 O O . LEU A 1 295 ? 0.494 -22.594 -14.463 1.00 91.56 295 LEU A O 1
ATOM 2366 N N . PRO A 1 296 ? 0.199 -24.494 -13.268 1.00 88.25 296 PRO A N 1
ATOM 2367 C CA . PRO A 1 296 ? 0.487 -25.385 -14.385 1.00 88.25 296 PRO A CA 1
ATOM 2368 C C . PRO A 1 296 ? -0.613 -25.256 -15.446 1.00 88.25 296 PRO A C 1
ATOM 2370 O O . PRO A 1 296 ? -1.782 -25.545 -15.190 1.00 88.25 296 PRO A O 1
ATOM 2373 N N . GLY A 1 297 ? -0.243 -24.791 -16.638 1.00 80.12 297 GLY A N 1
ATOM 2374 C CA . GLY A 1 297 ? -1.124 -24.753 -17.801 1.00 80.12 297 GLY A CA 1
ATOM 2375 C C . GLY A 1 297 ? -1.059 -26.038 -18.628 1.00 80.12 297 GLY A C 1
ATOM 2376 O O . GLY A 1 297 ? -0.491 -27.054 -18.226 1.00 80.12 297 GLY A O 1
ATOM 2377 N N . ARG A 1 298 ? -1.645 -25.986 -19.828 1.00 81.94 298 ARG A N 1
ATOM 2378 C CA . ARG A 1 298 ? -1.524 -27.063 -20.824 1.00 81.94 298 ARG A CA 1
ATOM 2379 C C . ARG A 1 298 ? -0.101 -27.094 -21.395 1.00 81.94 298 ARG A C 1
ATOM 2381 O O . ARG A 1 298 ? 0.566 -26.065 -21.432 1.00 81.94 298 ARG A O 1
ATOM 2388 N N . GLU A 1 299 ? 0.343 -28.270 -21.843 1.00 81.75 299 GLU A N 1
ATOM 2389 C CA . GLU A 1 299 ? 1.609 -28.451 -22.584 1.00 81.75 299 GLU A CA 1
ATOM 2390 C C . GLU A 1 299 ? 2.852 -27.892 -21.855 1.00 81.75 299 GLU A C 1
ATOM 2392 O O . GLU A 1 299 ? 3.757 -27.336 -22.467 1.00 81.75 299 GLU A O 1
ATOM 2397 N N . HIS A 1 300 ? 2.892 -28.026 -20.523 1.00 79.06 300 HIS A N 1
ATOM 2398 C CA . HIS A 1 300 ? 3.950 -27.500 -19.640 1.00 79.06 300 HIS A CA 1
ATOM 2399 C C . HIS A 1 300 ? 4.129 -25.966 -19.650 1.00 79.06 300 HIS A C 1
ATOM 2401 O O . HIS A 1 300 ? 5.074 -25.453 -19.046 1.00 79.06 300 HIS A O 1
ATOM 2407 N N . VAL A 1 301 ? 3.212 -25.209 -20.261 1.00 85.94 301 VAL A N 1
ATOM 2408 C CA . VAL A 1 301 ? 3.239 -23.742 -20.235 1.00 85.94 301 VAL A CA 1
ATOM 2409 C C . VAL A 1 301 ? 2.782 -23.241 -18.864 1.00 85.94 301 VAL A C 1
ATOM 2411 O O . VAL A 1 301 ? 1.655 -23.486 -18.439 1.00 85.94 301 VAL A O 1
ATOM 2414 N N . MET A 1 302 ? 3.648 -22.503 -18.172 1.00 89.25 302 MET A N 1
ATOM 2415 C CA . MET A 1 302 ? 3.311 -21.856 -16.902 1.00 89.25 302 MET A CA 1
ATOM 2416 C C . MET A 1 302 ? 2.385 -20.657 -17.126 1.00 89.25 302 MET A C 1
ATOM 2418 O O . MET A 1 302 ? 2.597 -19.854 -18.034 1.00 89.25 302 MET A O 1
ATOM 2422 N N . THR A 1 303 ? 1.364 -20.515 -16.281 1.00 92.81 303 THR A N 1
ATOM 2423 C CA . THR A 1 303 ? 0.344 -19.460 -16.394 1.00 92.81 303 THR A CA 1
ATOM 2424 C C . THR A 1 303 ? 0.265 -18.603 -15.131 1.00 92.81 303 THR A C 1
ATOM 2426 O O . THR A 1 303 ? 0.641 -19.036 -14.042 1.00 92.81 303 THR A O 1
ATOM 2429 N N . ASN A 1 304 ? -0.204 -17.359 -15.271 1.00 94.88 304 ASN A N 1
ATOM 2430 C CA . ASN A 1 304 ? -0.393 -16.461 -14.131 1.00 94.88 304 ASN A CA 1
ATOM 2431 C C . ASN A 1 304 ? -1.530 -16.967 -13.218 1.00 94.88 304 ASN A C 1
ATOM 2433 O O . ASN A 1 304 ? -2.601 -17.296 -13.735 1.00 94.88 304 ASN A O 1
ATOM 2437 N N . PRO A 1 305 ? -1.354 -16.959 -11.884 1.00 95.81 305 PRO A N 1
ATOM 2438 C CA . PRO A 1 305 ? -2.439 -17.194 -10.940 1.00 95.81 305 PRO A CA 1
ATOM 2439 C C . PRO A 1 305 ? -3.580 -16.184 -11.088 1.00 95.81 305 PRO A C 1
ATOM 2441 O O . PRO A 1 305 ? -3.383 -15.043 -11.520 1.00 95.81 305 PRO A O 1
ATOM 2444 N N . LEU A 1 306 ? -4.783 -16.601 -10.697 1.00 95.06 306 LEU A N 1
ATOM 2445 C CA . LEU A 1 306 ? -5.973 -15.756 -10.755 1.00 95.06 306 LEU A CA 1
ATOM 2446 C C . LEU A 1 306 ? -6.003 -14.742 -9.592 1.00 95.06 306 LEU A C 1
ATOM 2448 O O . LEU A 1 306 ? -5.514 -15.049 -8.499 1.00 95.06 306 LEU A O 1
ATOM 2452 N N . PRO A 1 307 ? -6.618 -13.558 -9.781 1.00 97.00 307 PRO A N 1
ATOM 2453 C CA . PRO A 1 307 ? -6.976 -12.660 -8.686 1.00 97.00 307 PRO A CA 1
ATOM 2454 C C . PRO A 1 307 ? -7.718 -13.392 -7.559 1.00 97.00 307 PRO A C 1
ATOM 2456 O O . PRO A 1 307 ? -8.682 -14.113 -7.812 1.00 97.00 307 PRO A O 1
ATOM 2459 N N . GLY A 1 308 ? -7.259 -13.204 -6.324 1.00 97.12 308 GLY A N 1
ATOM 2460 C CA . GLY A 1 308 ? -7.734 -13.914 -5.137 1.00 97.12 308 GLY A CA 1
ATOM 2461 C C . GLY A 1 308 ? -6.888 -15.128 -4.740 1.00 97.12 308 GLY A C 1
ATOM 2462 O O . GLY A 1 308 ? -7.169 -15.717 -3.702 1.00 97.12 308 GLY A O 1
ATOM 2463 N N . THR A 1 309 ? -5.848 -15.496 -5.504 1.00 97.94 309 THR A N 1
ATOM 2464 C CA . THR A 1 309 ? -4.912 -16.559 -5.087 1.00 97.94 309 THR A CA 1
ATOM 2465 C C . THR A 1 309 ? -4.138 -16.113 -3.844 1.00 97.94 309 THR A C 1
ATOM 2467 O O . THR A 1 309 ? -3.450 -15.090 -3.884 1.00 97.94 309 THR A O 1
ATOM 2470 N N . VAL A 1 310 ? -4.228 -16.896 -2.769 1.00 98.31 310 VAL A N 1
ATOM 2471 C CA . VAL A 1 310 ? -3.467 -16.729 -1.522 1.00 98.31 310 VAL A CA 1
ATOM 2472 C C . VAL A 1 310 ? -2.425 -17.843 -1.420 1.00 98.31 310 VAL A C 1
ATOM 2474 O O . VAL A 1 310 ? -2.694 -18.970 -1.830 1.00 98.31 310 VAL A O 1
ATOM 2477 N N . VAL A 1 311 ? -1.245 -17.521 -0.888 1.00 97.69 311 VAL A N 1
ATOM 2478 C CA . VAL A 1 311 ? -0.220 -18.498 -0.492 1.00 97.69 311 VAL A CA 1
ATOM 2479 C C . VAL A 1 311 ? 0.271 -18.122 0.904 1.00 97.69 311 VAL A C 1
ATOM 2481 O O . VAL A 1 311 ? 0.897 -17.077 1.076 1.00 97.69 311 VAL A O 1
ATOM 2484 N N . ASP A 1 312 ? -0.051 -18.945 1.895 1.00 96.94 312 ASP A N 1
ATOM 2485 C CA . ASP A 1 312 ? 0.169 -18.717 3.332 1.00 96.94 312 ASP A CA 1
ATOM 2486 C C . ASP A 1 312 ? 0.886 -19.897 4.022 1.00 96.94 312 ASP A C 1
ATOM 2488 O O . ASP A 1 312 ? 0.797 -20.076 5.234 1.00 96.94 312 ASP A O 1
ATOM 2492 N N . SER A 1 313 ? 1.563 -20.725 3.226 1.00 93.44 313 SER A N 1
ATOM 2493 C CA . SER A 1 313 ? 2.315 -21.905 3.656 1.00 93.44 313 SER A CA 1
ATOM 2494 C C . SER A 1 313 ? 3.489 -22.187 2.705 1.00 93.44 313 SER A C 1
ATOM 2496 O O . SER A 1 313 ? 3.563 -21.631 1.605 1.00 93.44 313 SER A O 1
ATOM 2498 N N . GLU A 1 314 ? 4.411 -23.054 3.141 1.00 92.25 314 GLU A N 1
ATOM 2499 C CA . GLU A 1 314 ? 5.634 -23.533 2.460 1.00 92.25 314 GLU A CA 1
ATOM 2500 C C . GLU A 1 314 ? 6.708 -22.477 2.146 1.00 92.25 314 GLU A C 1
ATOM 2502 O O . GLU A 1 314 ? 7.878 -22.677 2.473 1.00 92.25 314 GLU A O 1
ATOM 2507 N N . VAL A 1 315 ? 6.327 -21.373 1.503 1.00 92.56 315 VAL A N 1
ATOM 2508 C CA . VAL A 1 315 ? 7.199 -20.271 1.045 1.00 92.56 315 VAL A CA 1
ATOM 2509 C C . VAL A 1 315 ? 7.150 -19.035 1.952 1.00 92.56 315 VAL A C 1
ATOM 2511 O O . VAL A 1 315 ? 7.933 -18.097 1.770 1.00 92.56 315 VAL A O 1
ATOM 2514 N N . THR A 1 316 ? 6.206 -19.027 2.889 1.00 94.31 316 THR A N 1
ATOM 2515 C CA . THR A 1 316 ? 6.108 -18.146 4.059 1.00 94.31 316 THR A CA 1
ATOM 2516 C C . THR A 1 316 ? 7.214 -18.450 5.068 1.00 94.31 316 THR A C 1
ATOM 2518 O O . THR A 1 316 ? 8.031 -19.357 4.860 1.00 94.31 316 THR A O 1
ATOM 2521 N N . ARG A 1 317 ? 7.321 -17.637 6.125 1.00 90.81 317 ARG A N 1
ATOM 2522 C CA . ARG A 1 317 ? 8.407 -17.777 7.105 1.00 90.81 317 ARG A CA 1
ATOM 2523 C C . ARG A 1 317 ? 7.930 -18.297 8.464 1.00 90.81 317 ARG A C 1
ATOM 2525 O O . ARG A 1 317 ? 7.031 -17.675 9.029 1.00 90.81 317 ARG A O 1
ATOM 2532 N N . PRO A 1 318 ? 8.632 -19.274 9.078 1.00 88.94 318 PRO A N 1
ATOM 2533 C CA . PRO A 1 318 ? 8.236 -19.837 10.371 1.00 88.94 318 PRO A CA 1
ATOM 2534 C C . PRO A 1 318 ? 8.149 -18.803 11.498 1.00 88.94 318 PRO A C 1
ATOM 2536 O O . PRO A 1 318 ? 7.377 -18.967 12.440 1.00 88.94 318 PRO A O 1
ATOM 2539 N N . GLU A 1 319 ? 8.954 -17.735 11.433 1.00 90.69 319 GLU A N 1
ATOM 2540 C CA . GLU A 1 319 ? 8.974 -16.671 12.438 1.00 90.69 319 GLU A CA 1
ATOM 2541 C C . GLU A 1 319 ? 7.948 -15.544 12.203 1.00 90.69 319 GLU A C 1
ATOM 2543 O O . GLU A 1 319 ? 7.973 -14.536 12.920 1.00 90.69 319 GLU A O 1
ATOM 2548 N N . ARG A 1 320 ? 7.070 -15.661 11.196 1.00 93.69 320 ARG A N 1
ATOM 2549 C CA . ARG A 1 320 ? 6.143 -14.597 10.776 1.00 93.69 320 ARG A CA 1
ATOM 2550 C C . ARG A 1 320 ? 4.705 -15.090 10.667 1.00 93.69 320 ARG A C 1
ATOM 2552 O O . ARG A 1 320 ? 4.430 -16.214 10.280 1.00 93.69 320 ARG A O 1
ATOM 2559 N N . TYR A 1 321 ? 3.773 -14.178 10.925 1.00 96.62 321 TYR A N 1
ATOM 2560 C CA . TYR A 1 321 ? 2.410 -14.278 10.413 1.00 96.62 321 TYR A CA 1
ATOM 2561 C C . TYR A 1 321 ? 2.382 -13.516 9.084 1.00 96.62 321 TYR A C 1
ATOM 2563 O O . TYR A 1 321 ? 1.980 -12.352 9.030 1.00 96.62 321 TYR A O 1
ATOM 2571 N N . ASP A 1 322 ? 2.874 -14.149 8.018 1.00 97.12 322 ASP A N 1
ATOM 2572 C CA . ASP A 1 322 ? 2.856 -13.582 6.671 1.00 97.12 322 ASP A CA 1
ATOM 2573 C C . ASP A 1 322 ? 2.095 -14.436 5.647 1.00 97.12 322 ASP A C 1
ATOM 2575 O O . ASP A 1 322 ? 1.824 -15.613 5.853 1.00 97.12 322 ASP A O 1
ATOM 2579 N N . PHE A 1 323 ? 1.630 -13.789 4.578 1.00 98.44 323 PHE A N 1
ATOM 2580 C CA . PHE A 1 323 ? 0.954 -14.428 3.451 1.00 98.44 323 PHE A CA 1
ATOM 2581 C C . PHE A 1 323 ? 1.141 -13.608 2.175 1.00 98.44 323 PHE A C 1
ATOM 2583 O O . PHE A 1 323 ? 1.235 -12.377 2.195 1.00 98.44 323 PHE A O 1
ATOM 2590 N N . PHE A 1 324 ? 1.147 -14.284 1.034 1.00 98.44 324 PHE A N 1
ATOM 2591 C CA . PHE A 1 324 ? 1.117 -13.658 -0.279 1.00 98.44 324 PHE A CA 1
ATOM 2592 C C . PHE A 1 324 ? -0.311 -13.634 -0.823 1.00 98.44 324 PHE A C 1
ATOM 2594 O O . PHE A 1 324 ? -1.059 -14.598 -0.674 1.00 98.44 324 PHE A O 1
ATOM 2601 N N . LEU A 1 325 ? -0.673 -12.555 -1.514 1.00 98.56 325 LEU A N 1
ATOM 2602 C CA . LEU A 1 325 ? -1.945 -12.421 -2.221 1.00 98.56 325 LEU A CA 1
ATOM 2603 C C . LEU A 1 325 ? -1.700 -11.896 -3.641 1.00 98.56 325 LEU A C 1
ATOM 2605 O O . LEU A 1 325 ? -1.107 -10.831 -3.837 1.00 98.56 325 LEU A O 1
ATOM 2609 N N . VAL A 1 326 ? -2.198 -12.625 -4.638 1.00 98.19 326 VAL A N 1
ATOM 2610 C CA . VAL A 1 326 ? -2.334 -12.143 -6.018 1.00 98.19 326 VAL A CA 1
ATOM 2611 C C . VAL A 1 326 ? -3.676 -11.429 -6.126 1.00 98.19 326 VAL A C 1
ATOM 2613 O O . VAL A 1 326 ? -4.724 -12.054 -6.244 1.00 98.19 326 VAL A O 1
ATOM 2616 N N . SER A 1 327 ? -3.659 -10.103 -6.059 1.00 96.69 327 SER A N 1
ATOM 2617 C CA . SER A 1 327 ? -4.862 -9.263 -6.075 1.00 96.69 327 SER A CA 1
ATOM 2618 C C . SER A 1 327 ? -5.272 -8.815 -7.481 1.00 96.69 327 SER A C 1
ATOM 2620 O O . SER A 1 327 ? -6.462 -8.723 -7.768 1.00 96.69 327 SER A O 1
ATOM 2622 N N . GLN A 1 328 ? -4.315 -8.566 -8.378 1.00 92.56 328 GLN A N 1
ATOM 2623 C CA . GLN A 1 328 ? -4.539 -7.964 -9.698 1.00 92.56 328 GLN A CA 1
ATOM 2624 C C . GLN A 1 328 ? -4.119 -8.898 -10.845 1.00 92.56 328 GLN A C 1
ATOM 2626 O O . GLN A 1 328 ? -3.051 -9.496 -10.804 1.00 92.56 328 GLN A O 1
ATOM 2631 N N . SER A 1 329 ? -4.908 -8.955 -11.924 1.00 90.06 329 SER A N 1
ATOM 2632 C CA . SER A 1 329 ? -4.520 -9.613 -13.182 1.00 90.06 329 SER A CA 1
ATOM 2633 C C . SER A 1 329 ? -3.715 -8.680 -14.097 1.00 90.06 329 SER A C 1
ATOM 2635 O O . SER A 1 329 ? -4.133 -7.541 -14.337 1.00 90.06 329 SER A O 1
ATOM 2637 N N . VAL A 1 330 ? -2.630 -9.173 -14.698 1.00 87.12 330 VAL A N 1
ATOM 2638 C CA . VAL A 1 330 ? -1.871 -8.461 -15.744 1.00 87.12 330 VAL A CA 1
ATOM 2639 C C . VAL A 1 330 ? -2.295 -8.902 -17.149 1.00 87.12 330 VAL A C 1
ATOM 2641 O O . VAL A 1 330 ? -2.630 -10.060 -17.371 1.00 87.12 330 VAL A O 1
ATOM 2644 N N . ARG A 1 331 ? -2.277 -7.976 -18.121 1.00 84.00 331 ARG A N 1
ATOM 2645 C CA . ARG A 1 331 ? -2.569 -8.283 -19.541 1.00 84.00 331 ARG A CA 1
ATOM 2646 C C . ARG A 1 331 ? -1.372 -8.864 -20.297 1.00 84.00 331 ARG A C 1
ATOM 2648 O O . ARG A 1 331 ? -1.558 -9.510 -21.319 1.00 84.00 331 ARG A O 1
ATOM 2655 N N . GLN A 1 332 ? -0.163 -8.559 -19.835 1.00 83.56 332 GLN A N 1
ATOM 2656 C CA . GLN A 1 332 ? 1.116 -8.962 -20.414 1.00 83.56 332 GLN A CA 1
ATOM 2657 C C . GLN A 1 332 ? 2.128 -9.118 -19.273 1.00 83.56 332 GLN A C 1
ATOM 2659 O O . GLN A 1 332 ? 2.061 -8.370 -18.296 1.00 83.56 332 GLN A O 1
ATOM 2664 N N . GLY A 1 333 ? 3.063 -10.058 -19.417 1.00 87.88 333 GLY A N 1
ATOM 2665 C CA . GLY A 1 333 ? 4.074 -10.367 -18.403 1.00 87.88 333 GLY A CA 1
ATOM 2666 C C . GLY A 1 333 ? 3.566 -11.239 -17.248 1.00 87.88 333 GLY A C 1
ATOM 2667 O O . GLY A 1 333 ? 2.439 -11.740 -17.260 1.00 87.88 333 GLY A O 1
ATOM 2668 N N . THR A 1 334 ? 4.434 -11.426 -16.257 1.00 89.44 334 THR A N 1
ATOM 2669 C CA . THR A 1 334 ? 4.182 -12.244 -15.062 1.00 89.44 334 THR A CA 1
ATOM 2670 C C . THR A 1 334 ? 3.517 -11.420 -13.963 1.00 89.44 334 THR A C 1
ATOM 2672 O O . THR A 1 334 ? 3.869 -10.257 -13.753 1.00 89.44 334 THR A O 1
ATOM 2675 N N . VAL A 1 335 ? 2.573 -12.016 -13.235 1.00 93.00 335 VAL A N 1
ATOM 2676 C CA . VAL A 1 335 ? 1.935 -11.377 -12.080 1.00 93.00 335 VAL A CA 1
ATOM 2677 C C . VAL A 1 335 ? 2.920 -11.284 -10.907 1.00 93.00 335 VAL A C 1
ATOM 2679 O O . VAL A 1 335 ? 3.624 -12.242 -10.586 1.00 93.00 335 VAL A O 1
ATOM 2682 N N . ALA A 1 336 ? 2.962 -10.128 -10.248 1.00 92.75 336 ALA A N 1
ATOM 2683 C CA . ALA A 1 336 ? 3.663 -9.967 -8.980 1.00 92.75 336 ALA A CA 1
ATOM 2684 C C . ALA A 1 336 ? 2.643 -10.115 -7.835 1.00 92.75 336 ALA A C 1
ATOM 2686 O O . ALA A 1 336 ? 1.671 -9.357 -7.811 1.00 92.75 336 ALA A O 1
ATOM 2687 N N . PRO A 1 337 ? 2.820 -11.071 -6.905 1.00 96.88 337 PRO A N 1
ATOM 2688 C CA . PRO A 1 337 ? 2.043 -11.101 -5.672 1.00 96.88 337 PRO A CA 1
ATOM 2689 C C . PRO A 1 337 ? 2.429 -9.925 -4.763 1.00 96.88 337 PRO A C 1
ATOM 2691 O O . PRO A 1 337 ? 3.515 -9.354 -4.890 1.00 96.88 337 PRO A O 1
ATOM 2694 N N . THR A 1 338 ? 1.564 -9.607 -3.805 1.00 97.88 338 THR A N 1
ATOM 2695 C CA . THR A 1 338 ? 1.880 -8.706 -2.688 1.00 97.88 338 THR A CA 1
ATOM 2696 C C . THR A 1 338 ? 2.068 -9.536 -1.427 1.00 97.88 338 THR A C 1
ATOM 2698 O O . THR A 1 338 ? 1.222 -10.375 -1.120 1.00 97.88 338 THR A O 1
ATOM 2701 N N . LEU A 1 339 ? 3.166 -9.311 -0.702 1.00 98.00 339 LEU A N 1
ATOM 2702 C CA . LEU A 1 339 ? 3.404 -9.906 0.614 1.00 98.00 339 LEU A CA 1
ATOM 2703 C C . LEU A 1 339 ? 2.746 -9.042 1.695 1.00 98.00 339 LEU A C 1
ATOM 2705 O O . LEU A 1 339 ? 2.938 -7.825 1.718 1.00 98.00 339 LEU A O 1
ATOM 2709 N N . TYR A 1 340 ? 2.007 -9.680 2.591 1.00 98.56 340 TYR A N 1
ATOM 2710 C CA . TYR A 1 340 ? 1.406 -9.089 3.780 1.00 98.56 340 TYR A CA 1
ATOM 2711 C C . TYR A 1 340 ? 2.033 -9.750 5.003 1.00 98.56 340 TYR A C 1
ATOM 2713 O O . TYR A 1 340 ? 1.999 -10.968 5.112 1.00 98.56 340 TYR A O 1
ATOM 2721 N N . ASN A 1 341 ? 2.598 -8.964 5.915 1.00 98.06 341 ASN A N 1
ATOM 2722 C CA . ASN A 1 341 ? 3.228 -9.450 7.143 1.00 98.06 341 ASN A CA 1
ATOM 2723 C C . ASN A 1 341 ? 2.564 -8.775 8.347 1.00 98.06 341 ASN A C 1
ATOM 2725 O O . ASN A 1 341 ? 2.705 -7.564 8.543 1.00 98.06 341 ASN A O 1
ATOM 2729 N N . VAL A 1 342 ? 1.808 -9.541 9.128 1.00 98.31 342 VAL A N 1
ATOM 2730 C CA . VAL A 1 342 ? 1.107 -9.074 10.325 1.00 98.31 342 VAL A CA 1
ATOM 2731 C C . VAL A 1 342 ? 2.102 -9.056 11.483 1.00 98.31 342 VAL A C 1
ATOM 2733 O O . VAL A 1 342 ? 2.389 -10.067 12.119 1.00 98.31 342 VAL A O 1
ATOM 2736 N N . ILE A 1 343 ? 2.667 -7.879 11.749 1.00 97.81 343 ILE A N 1
ATOM 2737 C CA . ILE A 1 343 ? 3.771 -7.717 12.703 1.00 97.81 343 ILE A CA 1
ATOM 2738 C C . ILE A 1 343 ? 3.303 -7.432 14.141 1.00 97.81 343 ILE A C 1
ATOM 2740 O O . ILE A 1 343 ? 4.122 -7.489 15.063 1.00 97.81 343 ILE A O 1
ATOM 2744 N N . TYR A 1 344 ? 2.009 -7.152 14.326 1.00 98.00 344 TYR A N 1
ATOM 2745 C CA . TYR A 1 344 ? 1.309 -7.002 15.606 1.00 98.00 344 TYR A CA 1
ATOM 2746 C C . TYR A 1 344 ? -0.187 -7.301 15.402 1.00 98.00 344 TYR A C 1
ATOM 2748 O O . TYR A 1 344 ? -0.763 -6.803 14.435 1.00 98.00 344 TYR A O 1
ATOM 2756 N N . ASP A 1 345 ? -0.827 -8.074 16.288 1.00 97.81 345 ASP A N 1
ATOM 2757 C CA . ASP A 1 345 ? -2.271 -8.357 16.226 1.00 97.81 345 ASP A CA 1
ATOM 2758 C C . ASP A 1 345 ? -2.878 -8.614 17.619 1.00 97.81 345 ASP A C 1
ATOM 2760 O O . ASP A 1 345 ? -2.455 -9.514 18.342 1.00 97.81 345 ASP A O 1
ATOM 2764 N N . THR A 1 346 ? -3.903 -7.840 17.979 1.00 97.31 346 THR A N 1
ATOM 2765 C CA . THR A 1 346 ? -4.782 -8.053 19.147 1.00 97.31 346 THR A CA 1
ATOM 2766 C C . THR A 1 346 ? -6.265 -8.148 18.756 1.00 97.31 346 THR A C 1
ATOM 2768 O O . THR A 1 346 ? -7.162 -8.091 19.600 1.00 97.31 346 THR A O 1
ATOM 2771 N N . THR A 1 347 ? -6.562 -8.302 17.462 1.00 96.62 347 THR A N 1
ATOM 2772 C CA . THR A 1 347 ? -7.925 -8.283 16.903 1.00 96.62 347 THR A CA 1
ATOM 2773 C C . THR A 1 347 ? -8.704 -9.577 17.080 1.00 96.62 347 THR A C 1
ATOM 2775 O O . THR A 1 347 ? -9.942 -9.535 17.064 1.00 96.62 347 THR A O 1
ATOM 2778 N N . GLY A 1 348 ? -8.005 -10.703 17.243 1.00 94.44 348 GLY A N 1
ATOM 2779 C CA . GLY A 1 348 ? -8.599 -12.042 17.278 1.00 94.44 348 GLY A CA 1
ATOM 2780 C C . GLY A 1 348 ? -9.226 -12.469 15.945 1.00 94.44 348 GLY A C 1
ATOM 2781 O O . GLY A 1 348 ? -10.064 -13.371 15.924 1.00 94.44 348 GLY A O 1
ATOM 2782 N N . LEU A 1 349 ? -8.881 -11.807 14.834 1.00 95.75 349 LEU A N 1
ATOM 2783 C CA . LEU A 1 349 ? -9.300 -12.238 13.504 1.00 95.75 349 LEU A CA 1
ATOM 2784 C C . LEU A 1 349 ? -8.528 -13.500 13.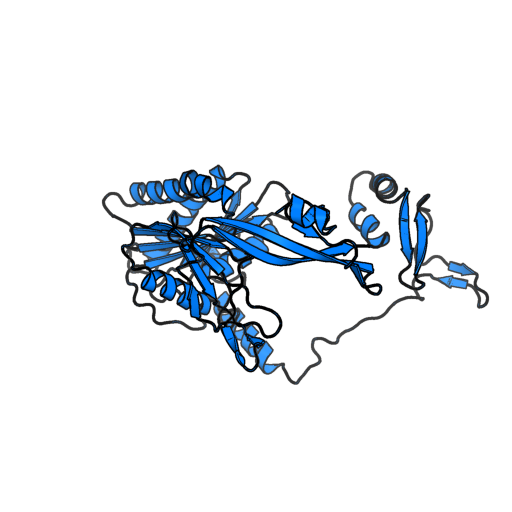102 1.00 95.75 349 LEU A C 1
ATOM 2786 O O . LEU A 1 349 ? -7.310 -13.568 13.233 1.00 95.75 349 LEU A O 1
ATOM 2790 N N . LYS A 1 350 ? -9.240 -14.500 12.571 1.00 97.25 350 LYS A N 1
ATOM 2791 C CA . LYS A 1 350 ? -8.604 -15.673 11.956 1.00 97.25 350 LYS A CA 1
ATOM 2792 C C . LYS A 1 350 ? -7.800 -15.246 10.713 1.00 97.25 350 LYS A C 1
ATOM 2794 O O . LYS A 1 350 ? -8.248 -14.314 10.038 1.00 97.25 350 LYS A O 1
ATOM 2799 N N . PRO A 1 351 ? -6.714 -15.951 10.342 1.00 97.50 351 PRO A N 1
ATOM 2800 C CA . PRO A 1 351 ? -5.948 -15.664 9.125 1.00 97.50 351 PRO A CA 1
ATOM 2801 C C . PRO A 1 351 ? -6.806 -15.513 7.859 1.00 97.50 351 PRO A C 1
ATOM 2803 O O . PRO A 1 351 ? -6.703 -14.485 7.193 1.00 97.50 351 PRO A O 1
ATOM 2806 N N . ASP A 1 352 ? -7.761 -16.424 7.614 1.00 97.44 352 ASP A N 1
ATOM 2807 C CA . ASP A 1 352 ? -8.753 -16.318 6.521 1.00 97.44 352 ASP A CA 1
ATOM 2808 C C . ASP A 1 352 ? -9.476 -14.958 6.496 1.00 97.44 352 ASP A C 1
ATOM 2810 O O . ASP A 1 352 ? -9.645 -14.339 5.446 1.00 97.44 352 ASP A O 1
ATOM 2814 N N . HIS A 1 353 ? -9.875 -14.439 7.662 1.00 97.69 353 HIS A N 1
ATOM 2815 C CA . HIS A 1 353 ? -10.579 -13.160 7.746 1.00 97.69 353 HIS A CA 1
ATOM 2816 C C . HIS A 1 353 ? -9.654 -11.983 7.402 1.00 97.69 353 HIS A C 1
ATOM 2818 O O . HIS A 1 353 ? -10.102 -11.036 6.753 1.00 97.69 353 HIS A O 1
ATOM 2824 N N . MET A 1 354 ? -8.375 -12.039 7.794 1.00 98.31 354 MET A N 1
ATOM 2825 C CA . MET A 1 354 ? -7.376 -11.020 7.451 1.00 98.31 354 MET A CA 1
ATOM 2826 C C . MET A 1 354 ? -7.051 -11.040 5.950 1.00 98.31 354 MET A C 1
ATOM 2828 O O . MET A 1 354 ? -7.075 -9.996 5.297 1.00 98.31 354 MET A O 1
ATOM 2832 N N . GLN A 1 355 ? -6.839 -12.230 5.382 1.00 98.62 355 GLN A N 1
ATOM 2833 C CA . GLN A 1 355 ? -6.600 -12.449 3.951 1.00 98.62 355 GLN A CA 1
ATOM 2834 C C . GLN A 1 355 ? -7.787 -11.955 3.102 1.00 98.62 355 GLN A C 1
ATOM 2836 O O . GLN A 1 355 ? -7.617 -11.167 2.165 1.00 98.62 355 GLN A O 1
ATOM 2841 N N . ARG A 1 356 ? -9.018 -12.341 3.467 1.00 98.25 356 ARG A N 1
ATOM 2842 C CA . ARG A 1 356 ? -10.249 -11.922 2.771 1.00 98.25 356 ARG A CA 1
ATOM 2843 C C . ARG A 1 356 ? -10.535 -10.435 2.927 1.00 98.25 356 ARG A C 1
ATOM 2845 O O . ARG A 1 356 ? -11.041 -9.830 1.980 1.00 98.25 356 ARG A O 1
ATOM 2852 N N . LEU A 1 357 ? -10.205 -9.828 4.069 1.00 98.44 357 LEU A N 1
ATOM 2853 C CA . LEU A 1 357 ? -10.271 -8.376 4.234 1.00 98.44 357 LEU A CA 1
ATOM 2854 C C . LEU A 1 357 ? -9.269 -7.678 3.310 1.00 98.44 357 LEU A C 1
ATOM 2856 O O . LEU A 1 357 ? -9.672 -6.790 2.561 1.00 98.44 357 LEU A O 1
ATOM 2860 N N . ALA A 1 358 ? -7.999 -8.093 3.319 1.00 98.44 358 ALA A N 1
ATOM 2861 C CA . ALA A 1 358 ? -6.966 -7.533 2.450 1.00 98.44 358 ALA A CA 1
ATOM 2862 C C . ALA A 1 358 ? -7.389 -7.593 0.973 1.00 98.44 358 ALA A C 1
ATOM 2864 O O . ALA A 1 358 ? -7.311 -6.580 0.273 1.00 98.44 358 ALA A O 1
ATOM 2865 N N . TYR A 1 359 ? -7.944 -8.727 0.525 1.00 98.62 359 TYR A N 1
ATOM 2866 C CA . TYR A 1 359 ? -8.464 -8.870 -0.835 1.00 98.62 359 TYR A CA 1
ATOM 2867 C C . TYR A 1 359 ? -9.690 -7.986 -1.109 1.00 98.62 359 TYR A C 1
ATOM 2869 O O . TYR A 1 359 ? -9.695 -7.261 -2.108 1.00 98.62 359 TYR A O 1
ATOM 2877 N N . LYS A 1 360 ? -10.696 -7.948 -0.222 1.00 98.31 360 LYS A N 1
ATOM 2878 C CA . LYS A 1 360 ? -11.860 -7.045 -0.359 1.00 98.31 360 LYS A CA 1
ATOM 2879 C C . LYS A 1 360 ? -11.428 -5.579 -0.465 1.00 98.31 360 LYS A C 1
ATOM 2881 O O . LYS A 1 360 ? -11.894 -4.871 -1.353 1.00 98.31 360 LYS A O 1
ATOM 2886 N N . LEU A 1 361 ? -10.469 -5.136 0.347 1.00 98.50 361 LEU A N 1
ATOM 2887 C CA . LEU A 1 361 ? -9.946 -3.768 0.296 1.00 98.50 361 LEU A CA 1
ATOM 2888 C C . LEU A 1 361 ? -9.249 -3.429 -1.032 1.00 98.50 361 LEU A C 1
ATOM 2890 O O . LEU A 1 361 ? -9.251 -2.262 -1.413 1.00 98.50 361 LEU A O 1
ATOM 2894 N N . THR A 1 362 ? -8.700 -4.396 -1.779 1.00 98.38 362 THR A N 1
ATOM 2895 C CA . THR A 1 362 ? -8.122 -4.124 -3.118 1.00 98.38 362 THR A CA 1
ATOM 2896 C C . THR A 1 362 ? -9.156 -3.733 -4.179 1.00 98.38 362 THR A C 1
ATOM 2898 O O . THR A 1 362 ? -8.783 -3.257 -5.248 1.00 98.38 362 THR A O 1
ATOM 2901 N N . HIS A 1 363 ? -10.451 -3.897 -3.899 1.00 98.06 363 HIS A N 1
ATOM 2902 C CA . HIS A 1 363 ? -11.536 -3.521 -4.806 1.00 98.06 363 HIS A CA 1
ATOM 2903 C C . HIS A 1 363 ? -12.048 -2.089 -4.568 1.00 98.06 363 HIS A C 1
ATOM 2905 O O . HIS A 1 363 ? -12.852 -1.601 -5.354 1.00 98.06 363 HIS A O 1
ATOM 2911 N N . LEU A 1 364 ? -11.645 -1.407 -3.487 1.00 97.69 364 LEU A N 1
ATOM 2912 C CA . LEU A 1 364 ? -12.242 -0.130 -3.046 1.00 97.69 364 LEU A CA 1
ATOM 2913 C C . LEU A 1 364 ? -11.466 1.124 -3.500 1.00 97.69 364 LEU A C 1
ATOM 2915 O O . LEU A 1 364 ? -11.614 2.199 -2.915 1.00 97.69 364 LEU A O 1
ATOM 2919 N N . TYR A 1 365 ? -10.625 1.009 -4.535 1.00 97.81 365 TYR A N 1
ATOM 2920 C CA . TYR A 1 365 ? -9.882 2.138 -5.103 1.00 97.81 365 TYR A CA 1
ATOM 2921 C C . TYR A 1 365 ? -10.636 2.767 -6.284 1.00 97.81 365 TYR A C 1
ATOM 2923 O O . TYR A 1 365 ? -10.555 2.296 -7.417 1.00 97.81 365 TYR A O 1
ATOM 2931 N N . PHE A 1 366 ? -11.348 3.869 -6.039 1.00 96.31 366 PHE A N 1
ATOM 2932 C CA . PHE A 1 366 ? -12.359 4.395 -6.966 1.00 96.31 366 PHE A CA 1
ATOM 2933 C C . PHE A 1 366 ? -11.832 4.901 -8.322 1.00 96.31 366 PHE A C 1
ATOM 2935 O O . PHE A 1 366 ? -12.601 5.028 -9.272 1.00 96.31 366 PHE A O 1
ATOM 2942 N N . ASN A 1 367 ? -10.523 5.135 -8.462 1.00 92.75 367 ASN A N 1
ATOM 2943 C CA . ASN A 1 367 ? -9.912 5.525 -9.741 1.00 92.75 367 ASN A CA 1
ATOM 2944 C C . ASN A 1 367 ? -9.709 4.331 -10.705 1.00 92.75 367 ASN A C 1
ATOM 2946 O O . ASN A 1 367 ? -9.285 4.518 -11.849 1.00 92.75 367 ASN A O 1
ATOM 2950 N N . TRP A 1 368 ? -9.972 3.097 -10.256 1.00 92.81 368 TRP A N 1
ATOM 2951 C CA . TRP A 1 368 ? -9.808 1.878 -11.045 1.00 92.81 368 TRP A CA 1
ATOM 2952 C C . TRP A 1 368 ? -11.007 0.930 -10.855 1.00 92.81 368 TRP A C 1
ATOM 2954 O O . TRP A 1 368 ? -11.190 0.398 -9.765 1.00 92.81 368 TRP A O 1
ATOM 2964 N N . PRO A 1 369 ? -11.829 0.682 -11.894 1.00 88.69 369 PRO A N 1
ATOM 2965 C CA . PRO A 1 369 ? -12.970 -0.232 -11.809 1.00 88.69 369 PRO A CA 1
ATOM 2966 C C . PRO A 1 369 ? -12.496 -1.692 -11.918 1.00 88.69 369 PRO A C 1
ATOM 2968 O O . PRO A 1 369 ? -12.642 -2.337 -12.958 1.00 88.69 369 PRO A O 1
ATOM 2971 N N . GLY A 1 370 ? -11.860 -2.185 -10.858 1.00 92.31 370 GLY A N 1
ATOM 2972 C CA . GLY A 1 370 ? -11.278 -3.521 -10.753 1.00 92.31 370 GLY A CA 1
ATOM 2973 C C . GLY A 1 370 ? -10.378 -3.637 -9.522 1.00 92.31 370 GLY A C 1
ATOM 2974 O O . GLY A 1 370 ? -10.261 -2.695 -8.742 1.00 92.31 370 GLY A O 1
ATOM 2975 N N . THR A 1 371 ? -9.709 -4.775 -9.355 1.00 96.12 371 THR A N 1
ATOM 2976 C CA . THR A 1 371 ? -8.725 -4.945 -8.279 1.00 96.12 371 THR A CA 1
ATOM 2977 C C . THR A 1 371 ? -7.409 -4.227 -8.579 1.00 96.12 371 THR A C 1
ATOM 2979 O O . THR A 1 371 ? -6.978 -4.120 -9.733 1.00 96.12 371 THR A O 1
ATOM 2982 N N . ILE A 1 372 ? -6.763 -3.747 -7.518 1.00 96.69 372 ILE A N 1
ATOM 2983 C CA . ILE A 1 372 ? -5.417 -3.161 -7.529 1.00 96.69 372 ILE A CA 1
ATOM 2984 C C . ILE A 1 372 ? -4.438 -3.996 -6.691 1.00 96.69 372 ILE A C 1
ATOM 2986 O O . ILE A 1 372 ? -4.843 -4.839 -5.899 1.00 96.69 372 ILE A O 1
ATOM 2990 N N . LEU A 1 373 ? -3.137 -3.752 -6.860 1.00 96.19 373 LEU A N 1
ATOM 2991 C CA . LEU A 1 373 ? -2.075 -4.554 -6.245 1.00 96.19 373 LEU A CA 1
ATOM 2992 C C . LEU A 1 373 ? -2.107 -4.585 -4.700 1.00 96.19 373 LEU A C 1
ATOM 2994 O O . LEU A 1 373 ? -1.889 -5.640 -4.108 1.00 96.19 373 LEU A O 1
ATOM 2998 N N . VAL A 1 374 ? -2.409 -3.452 -4.059 1.00 97.88 374 VAL A N 1
ATOM 2999 C CA . VAL A 1 374 ? -2.415 -3.257 -2.593 1.00 97.88 374 VAL A CA 1
ATOM 3000 C C . VAL A 1 374 ? -3.819 -2.874 -2.089 1.00 97.88 374 VAL A C 1
ATOM 3002 O O . VAL A 1 374 ? -4.681 -2.551 -2.908 1.00 97.88 374 VAL A O 1
ATOM 3005 N N . PRO A 1 375 ? -4.106 -2.871 -0.771 1.00 98.50 375 PRO A N 1
ATOM 3006 C CA . PRO A 1 375 ? -5.385 -2.381 -0.254 1.00 98.50 375 PRO A CA 1
ATOM 3007 C C . PRO A 1 375 ? -5.646 -0.930 -0.684 1.00 98.50 375 PRO A C 1
ATOM 3009 O O . PRO A 1 375 ? -4.727 -0.108 -0.684 1.00 98.50 375 PRO A O 1
ATOM 3012 N N . ALA A 1 376 ? -6.901 -0.585 -0.990 1.00 98.31 376 ALA A N 1
ATOM 3013 C CA . ALA A 1 376 ? -7.300 0.779 -1.343 1.00 98.31 376 ALA A CA 1
ATOM 3014 C C . ALA A 1 376 ? -6.731 1.879 -0.424 1.00 98.31 376 ALA A C 1
ATOM 3016 O O . ALA A 1 376 ? -6.187 2.836 -0.974 1.00 98.31 376 ALA A O 1
ATOM 3017 N N . PRO A 1 377 ? -6.752 1.771 0.923 1.00 98.31 377 PRO A N 1
ATOM 3018 C CA . PRO A 1 377 ? -6.166 2.804 1.780 1.00 98.31 377 PRO A CA 1
ATOM 3019 C C . PRO A 1 377 ? -4.652 2.991 1.583 1.00 98.31 377 PRO A C 1
ATOM 3021 O O . PRO A 1 377 ? -4.191 4.129 1.604 1.00 98.31 377 PRO A O 1
ATOM 3024 N N . CYS A 1 378 ? -3.880 1.935 1.289 1.00 98.25 378 CYS A N 1
ATOM 3025 C CA . CYS A 1 378 ? -2.466 2.072 0.904 1.00 98.25 378 CYS A CA 1
ATOM 3026 C C . CYS A 1 378 ? -2.315 2.793 -0.438 1.00 98.25 378 CYS A C 1
ATOM 3028 O O . CYS A 1 378 ? -1.458 3.657 -0.580 1.00 98.25 378 CYS A O 1
ATOM 3030 N N . GLN A 1 379 ? -3.165 2.487 -1.423 1.00 98.19 379 GLN A N 1
ATOM 3031 C CA . GLN A 1 379 ? -3.115 3.146 -2.730 1.00 98.19 379 GLN A CA 1
ATOM 3032 C C . GLN A 1 379 ? -3.547 4.621 -2.666 1.00 98.19 379 GLN A C 1
ATOM 3034 O O . GLN A 1 379 ? -2.999 5.457 -3.391 1.00 98.19 379 GLN A O 1
ATOM 3039 N N . TYR A 1 380 ? -4.508 4.953 -1.801 1.00 98.62 380 TYR A N 1
ATOM 3040 C CA . TYR A 1 380 ? -4.888 6.331 -1.498 1.00 98.62 380 TYR A CA 1
ATOM 3041 C C . TYR A 1 380 ? -3.741 7.073 -0.798 1.00 98.62 380 TYR A C 1
ATOM 3043 O O . TYR A 1 380 ? -3.364 8.151 -1.259 1.00 98.62 380 TYR A O 1
ATOM 3051 N N . ALA A 1 381 ? -3.129 6.475 0.232 1.00 98.31 381 ALA A N 1
ATOM 3052 C CA . ALA A 1 381 ? -1.950 7.026 0.900 1.00 98.31 381 ALA A CA 1
ATOM 3053 C C . ALA A 1 381 ? -0.797 7.252 -0.090 1.00 98.31 381 ALA A C 1
ATOM 3055 O O . ALA A 1 381 ? -0.279 8.360 -0.175 1.00 98.31 381 ALA A O 1
ATOM 3056 N N . HIS A 1 382 ? -0.479 6.269 -0.934 1.00 97.25 382 HIS A N 1
ATOM 3057 C CA . HIS A 1 382 ? 0.539 6.388 -1.978 1.00 97.25 382 HIS A CA 1
ATOM 3058 C C . HIS A 1 382 ? 0.289 7.578 -2.916 1.00 97.25 382 HIS A C 1
ATOM 3060 O O . HIS A 1 382 ? 1.191 8.372 -3.183 1.00 97.25 382 HIS A O 1
ATOM 3066 N N . LYS A 1 383 ? -0.950 7.741 -3.403 1.00 97.44 383 LYS A N 1
ATOM 3067 C CA . LYS A 1 383 ? -1.327 8.865 -4.277 1.00 97.44 383 LYS A CA 1
ATOM 3068 C C . LYS A 1 383 ? -1.192 10.217 -3.584 1.00 97.44 383 LYS A C 1
ATOM 3070 O O . LYS A 1 383 ? -0.708 11.163 -4.203 1.00 97.44 383 LYS A O 1
ATOM 3075 N N . LEU A 1 384 ? -1.589 10.293 -2.319 1.00 98.00 384 LEU A N 1
ATOM 3076 C CA . LEU A 1 384 ? -1.507 11.504 -1.514 1.00 98.00 384 LEU A CA 1
ATOM 3077 C C . LEU A 1 384 ? -0.052 11.863 -1.154 1.00 98.00 384 LEU A C 1
ATOM 3079 O O . LEU A 1 384 ? 0.346 13.011 -1.339 1.00 98.00 384 LEU A O 1
ATOM 3083 N N . ALA A 1 385 ? 0.764 10.892 -0.731 1.00 96.56 385 ALA A N 1
ATOM 3084 C CA . ALA A 1 385 ? 2.189 11.078 -0.449 1.00 96.56 385 ALA A CA 1
ATOM 3085 C C . ALA A 1 385 ? 2.953 11.514 -1.706 1.00 96.56 385 ALA A C 1
ATOM 3087 O O . ALA A 1 385 ? 3.738 12.460 -1.651 1.00 96.56 385 ALA A O 1
ATOM 3088 N N . PHE A 1 386 ? 2.670 10.879 -2.850 1.00 94.38 386 PHE A N 1
ATOM 3089 C CA . PHE A 1 386 ? 3.216 11.275 -4.146 1.00 94.38 386 PHE A CA 1
ATOM 3090 C C . PHE A 1 386 ? 2.848 12.723 -4.489 1.00 94.38 386 PHE A C 1
ATOM 3092 O O . PHE A 1 386 ? 3.740 13.525 -4.738 1.00 94.38 386 PHE A O 1
ATOM 3099 N N . LEU A 1 387 ? 1.562 13.095 -4.449 1.00 92.31 387 LEU A N 1
ATOM 3100 C CA . LEU A 1 387 ? 1.125 14.470 -4.731 1.00 92.31 387 LEU A CA 1
ATOM 3101 C C . LEU A 1 387 ? 1.806 15.489 -3.800 1.00 92.31 387 LEU A C 1
ATOM 3103 O O . LEU A 1 387 ? 2.261 16.543 -4.250 1.00 92.31 387 LEU A O 1
ATOM 3107 N N . ALA A 1 388 ? 1.908 15.162 -2.511 1.00 94.00 388 ALA A N 1
ATOM 3108 C CA . ALA A 1 388 ? 2.523 16.026 -1.518 1.00 94.00 388 ALA A CA 1
ATOM 3109 C C . ALA A 1 388 ? 4.029 16.207 -1.749 1.00 94.00 388 ALA A C 1
ATOM 3111 O O . ALA A 1 388 ? 4.480 17.341 -1.877 1.00 94.00 388 ALA A O 1
ATOM 3112 N N . GLY A 1 389 ? 4.802 15.123 -1.855 1.00 90.62 389 GLY A N 1
ATOM 3113 C CA . GLY A 1 389 ? 6.258 15.194 -2.012 1.00 90.62 389 GLY A CA 1
ATOM 3114 C C . GLY A 1 389 ? 6.744 15.526 -3.429 1.00 90.62 389 GLY A C 1
ATOM 3115 O O . GLY A 1 389 ? 7.887 15.940 -3.586 1.00 90.62 389 GLY A O 1
ATOM 3116 N N . GLN A 1 390 ? 5.910 15.364 -4.462 1.00 88.56 390 GLN A N 1
ATOM 3117 C CA . GLN A 1 390 ? 6.276 15.642 -5.858 1.00 88.56 390 GLN A CA 1
ATOM 3118 C C . GLN A 1 390 ? 5.789 17.005 -6.371 1.00 88.56 390 GLN A C 1
ATOM 3120 O O . GLN A 1 390 ? 6.252 17.447 -7.426 1.00 88.56 390 GLN A O 1
ATOM 3125 N N . SER A 1 391 ? 4.801 17.632 -5.720 1.00 86.56 391 SER A N 1
ATOM 3126 C CA . SER A 1 391 ? 4.149 18.836 -6.267 1.00 86.56 391 SER A CA 1
ATOM 3127 C C . SER A 1 391 ? 3.671 19.867 -5.245 1.00 86.56 391 SER A C 1
ATOM 3129 O O . SER A 1 391 ? 3.695 21.051 -5.569 1.00 86.56 391 SER A O 1
ATOM 3131 N N . MET A 1 392 ? 3.218 19.476 -4.046 1.00 90.75 392 MET A N 1
ATOM 3132 C CA . MET A 1 392 ? 2.742 20.459 -3.050 1.00 90.75 392 MET A CA 1
ATOM 3133 C C . MET A 1 392 ? 3.860 20.973 -2.134 1.00 90.75 392 MET A C 1
ATOM 3135 O O . MET A 1 392 ? 3.847 22.140 -1.755 1.00 90.75 392 MET A O 1
ATOM 3139 N N . HIS A 1 393 ? 4.801 20.103 -1.751 1.00 91.62 393 HIS A N 1
ATOM 3140 C CA . HIS A 1 393 ? 5.893 20.351 -0.795 1.00 91.62 393 HIS A CA 1
ATOM 3141 C C . HIS A 1 393 ? 5.437 20.919 0.573 1.00 91.62 393 HIS A C 1
ATOM 3143 O O . HIS A 1 393 ? 6.240 21.483 1.323 1.00 91.62 393 HIS A O 1
ATOM 3149 N N . ALA A 1 394 ? 4.152 20.750 0.901 1.00 92.19 394 ALA A N 1
ATOM 3150 C CA . ALA A 1 394 ? 3.470 21.243 2.095 1.00 92.19 394 ALA A CA 1
ATOM 3151 C C . ALA A 1 394 ? 2.238 20.371 2.421 1.00 92.19 394 ALA A C 1
ATOM 3153 O O . ALA A 1 394 ? 1.774 19.599 1.576 1.00 92.19 394 ALA A O 1
ATOM 3154 N N . GLU A 1 395 ? 1.707 20.488 3.644 1.00 94.00 395 GLU A N 1
ATOM 3155 C CA . GLU A 1 395 ? 0.426 19.870 4.018 1.00 94.00 395 GLU A CA 1
ATOM 3156 C C . GLU A 1 395 ? -0.750 20.520 3.273 1.00 94.00 395 GLU A C 1
ATOM 3158 O O . GLU A 1 395 ? -0.740 21.713 2.961 1.00 94.00 395 GLU A O 1
ATOM 3163 N N . HIS A 1 396 ? -1.800 19.741 3.008 1.00 91.69 396 HIS A N 1
ATOM 3164 C CA . HIS A 1 396 ? -3.026 20.257 2.402 1.00 91.69 396 HIS A CA 1
ATOM 3165 C C . HIS A 1 396 ? -3.908 21.002 3.407 1.00 91.69 396 HIS A C 1
ATOM 3167 O O . HIS A 1 396 ? -3.863 20.758 4.610 1.00 91.69 396 HIS A O 1
ATOM 3173 N N . ASN A 1 397 ? -4.789 21.873 2.904 1.00 94.06 397 ASN A N 1
ATOM 3174 C CA . ASN A 1 397 ? -5.747 22.575 3.756 1.00 94.06 397 ASN A CA 1
ATOM 3175 C C . ASN A 1 397 ? -6.668 21.572 4.489 1.00 94.06 397 ASN A C 1
ATOM 3177 O O . ASN A 1 397 ? -7.354 20.803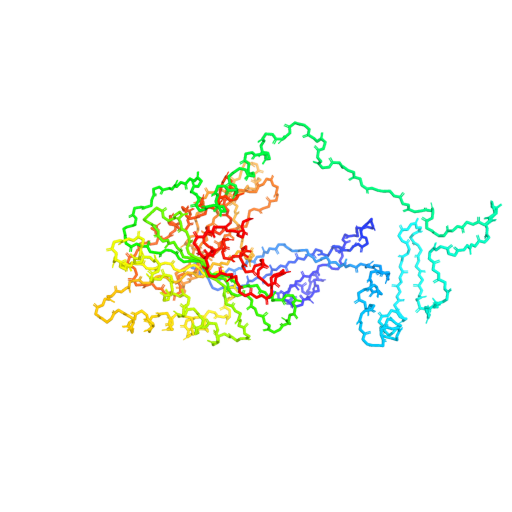 3.806 1.00 94.06 397 ASN A O 1
ATOM 3181 N N . PRO A 1 398 ? -6.775 21.602 5.835 1.00 92.31 398 PRO A N 1
ATOM 3182 C CA . PRO A 1 398 ? -7.520 20.600 6.600 1.00 92.31 398 PRO A CA 1
ATOM 3183 C C . PRO A 1 398 ? -8.977 20.379 6.169 1.00 92.31 398 PRO A C 1
ATOM 3185 O O . PRO A 1 398 ? -9.480 19.269 6.344 1.00 92.31 398 PRO A O 1
ATOM 3188 N N . ARG A 1 399 ? -9.635 21.365 5.537 1.00 93.00 399 ARG A N 1
ATOM 3189 C CA . ARG A 1 399 ? -10.998 21.230 4.981 1.00 93.00 399 ARG A CA 1
ATOM 3190 C C . ARG A 1 399 ? -11.121 20.136 3.914 1.00 93.00 399 ARG A C 1
ATOM 3192 O O . ARG A 1 399 ? -12.192 19.562 3.762 1.00 93.00 399 ARG A O 1
ATOM 3199 N N . LEU A 1 400 ? -10.037 19.821 3.203 1.00 94.56 400 LEU A N 1
ATOM 3200 C CA . LEU A 1 400 ? -10.010 18.776 2.174 1.00 94.56 400 LEU A CA 1
ATOM 3201 C C . LEU A 1 400 ? -9.854 17.360 2.753 1.00 94.56 400 LEU A C 1
ATOM 3203 O O . LEU A 1 400 ? -10.072 16.383 2.039 1.00 94.56 400 LEU A O 1
ATOM 3207 N N . SER A 1 401 ? -9.530 17.231 4.045 1.00 96.69 401 SER A N 1
ATOM 3208 C CA . SER A 1 401 ? -9.161 15.957 4.683 1.00 96.69 401 SER A CA 1
ATOM 3209 C C . SER A 1 401 ? -10.273 14.909 4.736 1.00 96.69 401 SER A C 1
ATOM 3211 O O . SER A 1 401 ? -10.004 13.813 5.193 1.00 96.69 401 SER A O 1
ATOM 3213 N N . SER A 1 402 ? -11.509 15.208 4.324 1.00 95.50 402 SER A N 1
ATOM 3214 C CA . SER A 1 402 ? -12.619 14.234 4.240 1.00 95.50 402 SER A CA 1
ATOM 3215 C C . SER A 1 402 ? -13.065 13.946 2.797 1.00 95.50 402 SER A C 1
ATOM 3217 O O . SER A 1 402 ? -14.164 13.445 2.579 1.00 95.50 402 SER A O 1
ATOM 3219 N N . THR A 1 403 ? -12.244 14.301 1.802 1.00 94.75 403 THR A N 1
ATOM 3220 C CA . THR A 1 403 ? -12.538 14.112 0.371 1.00 94.75 403 THR A CA 1
ATOM 3221 C C . THR A 1 403 ? -11.348 13.492 -0.353 1.00 94.75 403 THR A C 1
ATOM 3223 O O . THR A 1 403 ? -10.195 13.714 0.016 1.00 94.75 403 THR A O 1
ATOM 3226 N N . LEU A 1 404 ? -11.605 12.753 -1.434 1.00 96.06 404 LEU A N 1
ATOM 3227 C CA . LEU A 1 404 ? -10.562 12.121 -2.250 1.00 96.06 404 LEU A CA 1
ATOM 3228 C C . LEU A 1 404 ? -9.984 13.101 -3.290 1.00 96.06 404 LEU A C 1
ATOM 3230 O O . LEU A 1 404 ? -9.856 12.782 -4.472 1.00 96.06 404 LEU A O 1
ATOM 3234 N N . TYR A 1 405 ? -9.653 14.321 -2.852 1.00 95.19 405 TYR A N 1
ATOM 3235 C CA . TYR A 1 405 ? -9.229 15.437 -3.711 1.00 95.19 405 TYR A CA 1
ATOM 3236 C C . TYR A 1 405 ? -7.960 15.127 -4.541 1.00 95.19 405 TYR A C 1
ATOM 3238 O O . TYR A 1 405 ? -7.784 15.665 -5.635 1.00 95.19 405 TYR A O 1
ATOM 3246 N N . TYR A 1 406 ? -7.112 14.227 -4.034 1.00 93.62 406 TYR A N 1
ATOM 3247 C CA . TYR A 1 406 ? -5.808 13.809 -4.569 1.00 93.62 406 TYR A CA 1
ATOM 3248 C C . TYR A 1 406 ? -5.867 12.675 -5.618 1.00 93.62 406 TYR A C 1
ATOM 3250 O O . TYR A 1 406 ? -4.825 12.135 -5.999 1.00 93.62 406 TYR A O 1
ATOM 3258 N N . LEU A 1 407 ? -7.067 12.279 -6.068 1.00 88.44 407 LEU A N 1
ATOM 3259 C CA . LEU A 1 407 ? -7.259 11.260 -7.114 1.00 88.44 407 LEU A CA 1
ATOM 3260 C C . LEU A 1 407 ? -6.940 11.714 -8.541 1.00 88.44 407 LEU A C 1
ATOM 3262 O O . LEU A 1 407 ? -7.065 12.918 -8.848 1.00 88.44 407 LEU A O 1
#

Organism: Amblyomma americanum (NCBI:txid6943)

Radius of gyration: 26.37 Å; chains: 1; bounding box: 59×62×81 Å

pLDDT: mean 85.98, std 13.01, range [39.72, 98.75]

InterPro domains:
  IPR003100 PAZ domain [PS50821] (63-158)
  IPR003100 PAZ domain [SM00949] (62-153)
  IPR003165 Piwi domain [PF02171] (128-393)
  IPR003165 Piwi domain [PS50822] (128-393)
  IPR003165 Piwi domain [SM00950] (88-393)
  IPR012337 Ribonuclease H-like superfamily [SSF53098] (124-407)
  IPR036085 PAZ domain superfamily [SSF101690] (1-128)
  IPR036397 Ribonuclease H superfamily [G3DSA:3.30.420.10] (165-405)

Foldseek 3Di:
DVVVLVVVVWDDDPQWTWHPVQWDADLLQQKIKTKTKHWDWDQFQQGIDIFIFIDIDIDHQDALVVVLVVQVPDVVSQVVSCVRQQQDWHADSVPGDIDHPPDDDDPDDQQDWDQDPVGIDGNVVVDDDDDPPPVPPPPCVVVVVVLVVLVVCQQVLHFNDFDDQPDPLEKEKAKDWDQFPVDRQKIKIKIWMQQDPRSGWIFIWIDIDRDLQVVLVVLLVSVVVSQVSSCVRPVNDGRLEYEYEYEDDDPVCLVVCVVRNVVSNVVSCCVVDPPRRRWYWYKYKYQDDSDADWDQDPPRDTHEDDAADKAQHDRHHPVWRKIWGQHDDDPDDGGGIMIITGSDGPPPDDSVSVSVVFNSQQCNQSSDNGGDRGGNNNVLRVLVSCCCSVPVVDMDDSVSRRGSNSD

Secondary structure (DSSP, 8-state):
-HHHHHTTTEEEETTEEEEEEEEEEEGGGTEEEEEEEEEEEEEETTEEEEEEEEEEEEEE---HHHHHHTTTTSTTHHHHHHHHHTT-EEEETTTTEEEE-----SS--TT-EE--TT--EESSTTS-----TTS--GGGHHHHHHHHHHHHHHHTT----------SSEEEEEEEEEE-TT-TT-EEEEEEEE-STTS--EEEEEEEESSHHHHHHHHHHHHHHHHHHHHTTTTTPPPSEEEEEE-S--GGGHHHIIIIIIHHHHHHHHHHSTT---EEEEEEEE--------EE-GGG-EEPPPTTEEE-SSSS-TT--EEEEE----SSSPPPPEEEEEEEE-S---HHHHHHHHHHHTT--TTSSS--SS-HHHHHHHHHHHHIIIII-SPPPGGGTTS-TT-

Sequence (407 aa):
MRRNLECLDFVQINRYFFDKRAVASIPPHALELWQGLVTAIGQQDAGVLLVTDTLHKVLRRDSVFDLMSHIQHVPNYKNERVKRVAGCIVMTQYNNKTYRVDDIDRDKNPACTFETKEGSKTYADYYRVILARTIGNRKNIRSVATKVAVQLNCKLGGEAWCLEIPLVSTMVIGYDTYRDSSSPHRSAGAFVASINKSLTRWYSRVSFHDTHEGLGYSLASLLLDALRKYSQCNDDASPDRIIFFRDGVSDGQIPQVKEWEINQIVASLQALFPGVQHKLAFVVVTKHISTRFFLPGREHVMTNPLPGTVVDSEVTRPERYDFFLVSQSVRQGTVAPTLYNVIYDTTGLKPDHMQRLAYKLTHLYFNWPGTILVPAPCQYAHKLAFLAGQSMHAEHNPRLSSTLYYL